Protein AF-A0A1J5F1E4-F1 (afdb_monomer)

Nearest PDB structures (foldseek):
  5m11-assembly1_A  TM=7.074E-01  e=1.208E-02  Porphyromonas gingivalis
  7sko-assembly2_B  TM=5.780E-01  e=1.178E-01  synthetic construct
  3s8w-assembly2_B  TM=7.003E-01  e=4.537E-01  Homo sapiens
  3fhq-assembly2_F  TM=5.052E-01  e=1.205E+00  Glutamicibacter protophormiae
  7jgj-assembly1_A  TM=5.397E-01  e=8.699E-01  Streptococcus pneumoniae

Structure (mmCIF, N/CA/C/O backbone):
data_AF-A0A1J5F1E4-F1
#
_entry.id   AF-A0A1J5F1E4-F1
#
loop_
_atom_site.group_PDB
_atom_site.id
_atom_site.type_symbol
_atom_site.label_atom_id
_atom_site.label_alt_id
_atom_site.label_comp_id
_atom_site.label_asym_id
_atom_site.label_entity_id
_atom_site.label_seq_id
_atom_site.pdbx_PDB_ins_code
_atom_site.Cartn_x
_atom_site.Cartn_y
_atom_site.Cartn_z
_atom_site.occupancy
_atom_site.B_iso_or_equiv
_atom_site.auth_seq_id
_atom_site.auth_comp_id
_atom_site.auth_asym_id
_atom_site.auth_atom_id
_atom_site.pdbx_PDB_model_num
ATOM 1 N N . MET A 1 1 ? 25.315 -17.008 -24.205 1.00 29.17 1 MET A N 1
ATOM 2 C CA . MET A 1 1 ? 25.616 -15.875 -23.312 1.00 29.17 1 MET A CA 1
ATOM 3 C C . MET A 1 1 ? 26.243 -14.798 -24.165 1.00 29.17 1 MET A C 1
ATOM 5 O O . MET A 1 1 ? 27.379 -14.968 -24.580 1.00 29.17 1 MET A O 1
ATOM 9 N N . VAL A 1 2 ? 25.473 -13.779 -24.536 1.00 25.86 2 VAL A N 1
ATOM 10 C CA . VAL A 1 2 ? 26.064 -12.520 -24.992 1.00 25.86 2 VAL A CA 1
ATOM 11 C C . VAL A 1 2 ? 26.028 -11.639 -23.758 1.00 25.86 2 VAL A C 1
ATOM 13 O O . VAL A 1 2 ? 24.947 -11.350 -23.254 1.00 25.86 2 VAL A O 1
ATOM 16 N N . ASP A 1 3 ? 27.207 -11.344 -23.232 1.00 34.78 3 ASP A N 1
ATOM 17 C CA . ASP A 1 3 ? 27.423 -10.362 -22.178 1.00 34.78 3 ASP A CA 1
ATOM 18 C C . ASP A 1 3 ? 27.231 -8.985 -22.826 1.00 34.78 3 ASP A C 1
ATOM 20 O O . ASP A 1 3 ? 28.159 -8.407 -23.392 1.00 34.78 3 ASP A O 1
ATOM 24 N N . ILE A 1 4 ? 25.977 -8.537 -22.915 1.00 42.44 4 ILE A N 1
ATOM 25 C CA . ILE A 1 4 ? 25.676 -7.162 -23.307 1.00 42.44 4 ILE A CA 1
ATOM 26 C C . ILE A 1 4 ? 25.648 -6.381 -22.002 1.00 42.44 4 ILE A C 1
ATOM 28 O O . ILE A 1 4 ? 24.630 -6.331 -21.318 1.00 42.44 4 ILE A O 1
ATOM 32 N N . GLY A 1 5 ? 26.768 -5.750 -21.662 1.00 49.88 5 GLY A N 1
ATOM 33 C CA . GLY A 1 5 ? 26.832 -4.753 -20.590 1.00 49.88 5 GLY A CA 1
ATOM 34 C C . GLY A 1 5 ? 25.993 -3.494 -20.866 1.00 49.88 5 GLY A C 1
ATOM 35 O O . GLY A 1 5 ? 26.202 -2.474 -20.217 1.00 49.88 5 GLY A O 1
ATOM 36 N N . GLU A 1 6 ? 25.073 -3.532 -21.838 1.00 62.06 6 GLU A N 1
ATOM 37 C CA . GLU A 1 6 ? 24.229 -2.417 -22.251 1.00 62.06 6 GLU A CA 1
ATOM 38 C C . GLU A 1 6 ? 22.789 -2.888 -22.521 1.00 62.06 6 GLU A C 1
ATOM 40 O O . GLU A 1 6 ? 22.538 -3.904 -23.169 1.00 62.06 6 GLU A O 1
ATOM 45 N N . ASN A 1 7 ? 21.838 -2.121 -21.990 1.00 73.44 7 ASN A N 1
ATOM 46 C CA . ASN A 1 7 ? 20.391 -2.243 -22.169 1.00 73.44 7 ASN A CA 1
ATOM 47 C C . ASN A 1 7 ? 20.022 -2.149 -23.669 1.00 73.44 7 ASN A C 1
ATOM 49 O O . ASN A 1 7 ? 20.785 -1.564 -24.438 1.00 73.44 7 ASN A O 1
ATOM 53 N N . LEU A 1 8 ? 18.832 -2.613 -24.099 1.00 81.81 8 LEU A N 1
ATOM 54 C CA . LEU A 1 8 ? 18.435 -2.481 -25.521 1.00 81.81 8 LEU A CA 1
ATOM 55 C C . LEU A 1 8 ? 18.495 -1.019 -25.999 1.00 81.81 8 LEU A C 1
ATOM 57 O O . LEU A 1 8 ? 18.968 -0.735 -27.099 1.00 81.81 8 LEU A O 1
ATOM 61 N N . PHE A 1 9 ? 18.035 -0.091 -25.157 1.00 88.12 9 PHE A N 1
ATOM 62 C CA . PHE A 1 9 ? 18.176 1.341 -25.381 1.00 88.12 9 PHE A CA 1
ATOM 63 C C . PHE A 1 9 ? 18.925 2.007 -24.226 1.00 88.12 9 PHE A C 1
ATOM 65 O O . PHE A 1 9 ? 18.563 1.875 -23.060 1.00 88.12 9 PHE A O 1
ATOM 72 N N . GLY A 1 10 ? 19.924 2.833 -24.529 1.00 88.94 10 GLY A N 1
ATOM 73 C CA . GLY A 1 10 ? 20.506 3.710 -23.510 1.00 88.94 10 GLY A CA 1
ATOM 74 C C . GLY A 1 10 ? 19.476 4.729 -23.006 1.00 88.94 10 GLY A C 1
ATOM 75 O O . GLY A 1 10 ? 19.178 4.804 -21.817 1.00 88.94 10 GLY A O 1
ATOM 76 N N . VAL A 1 11 ? 18.890 5.507 -23.918 1.00 95.69 11 VAL A N 1
ATOM 77 C CA . VAL A 1 11 ? 17.942 6.578 -23.582 1.00 95.69 11 VAL A CA 1
ATOM 78 C C . VAL A 1 11 ? 16.783 6.585 -24.570 1.00 95.69 11 VAL A C 1
ATOM 80 O O . VAL A 1 11 ? 16.999 6.686 -25.777 1.00 95.69 11 VAL A O 1
ATOM 83 N N . ILE A 1 12 ? 15.553 6.567 -24.061 1.00 97.38 12 ILE A N 1
ATOM 84 C CA . ILE A 1 12 ? 14.352 6.875 -24.840 1.00 97.38 12 ILE A CA 1
ATOM 85 C C . ILE A 1 12 ? 14.086 8.371 -24.684 1.00 97.38 12 ILE A C 1
ATOM 87 O O . ILE A 1 12 ? 13.704 8.837 -23.614 1.00 97.38 12 ILE A O 1
ATOM 91 N N . GLN A 1 13 ? 14.351 9.139 -25.738 1.00 97.88 13 GLN A N 1
ATOM 92 C CA . GLN A 1 13 ? 14.265 10.602 -25.721 1.00 97.88 13 GLN A CA 1
ATOM 93 C C . GLN A 1 13 ? 12.819 11.115 -25.707 1.00 97.88 13 GLN A C 1
ATOM 95 O O . GLN A 1 13 ? 11.879 10.417 -26.090 1.00 97.88 13 GLN A O 1
ATOM 100 N N . LYS A 1 14 ? 12.639 12.384 -25.326 1.00 96.31 14 LYS A N 1
ATOM 101 C CA . LYS A 1 14 ? 11.333 13.051 -25.383 1.00 96.31 14 LYS A CA 1
ATOM 102 C C . LYS A 1 14 ? 10.769 13.018 -26.807 1.00 96.31 14 LYS A C 1
ATOM 104 O O . LYS A 1 14 ? 11.448 13.386 -27.761 1.00 96.31 14 LYS A O 1
ATOM 109 N N . GLY A 1 15 ? 9.519 12.582 -26.943 1.00 93.94 15 GLY A N 1
ATOM 110 C CA . GLY A 1 15 ? 8.849 12.397 -28.236 1.00 93.94 15 GLY A CA 1
ATOM 111 C C . GLY A 1 15 ? 9.131 11.053 -28.919 1.00 93.94 15 GLY A C 1
ATOM 112 O O . GLY A 1 15 ? 8.419 10.708 -29.862 1.00 93.94 15 GLY A O 1
ATOM 113 N N . ALA A 1 16 ? 10.100 10.268 -28.433 1.00 97.94 16 ALA A N 1
ATOM 114 C CA . ALA A 1 16 ? 10.300 8.897 -28.888 1.00 97.94 16 ALA A CA 1
ATOM 115 C C . ALA A 1 16 ? 9.216 7.967 -28.322 1.00 97.94 16 ALA A C 1
ATOM 117 O O . ALA A 1 16 ? 8.670 8.199 -27.238 1.00 97.94 16 ALA A O 1
ATOM 118 N N . ARG A 1 17 ? 8.908 6.909 -29.076 1.00 98.12 17 ARG A N 1
ATOM 119 C CA . ARG A 1 17 ? 7.896 5.909 -28.728 1.00 98.12 17 ARG A CA 1
ATOM 120 C C . ARG A 1 17 ? 8.474 4.518 -28.951 1.00 98.12 17 ARG A C 1
ATOM 122 O O . ARG A 1 17 ? 8.959 4.231 -30.043 1.00 98.12 17 ARG A O 1
ATOM 129 N N . VAL A 1 18 ? 8.404 3.673 -27.932 1.00 98.25 18 VAL A N 1
ATOM 130 C CA . VAL A 1 18 ? 8.722 2.245 -28.004 1.00 98.25 18 VAL A CA 1
ATOM 131 C C . VAL A 1 18 ? 7.433 1.496 -27.716 1.00 98.25 18 VAL A C 1
ATOM 133 O O . VAL A 1 18 ? 6.893 1.601 -26.615 1.00 98.25 18 VAL A O 1
ATOM 136 N N . GLU A 1 19 ? 6.911 0.788 -28.718 1.00 98.38 19 GLU A N 1
ATOM 137 C CA . GLU A 1 19 ? 5.603 0.145 -28.614 1.00 98.38 19 GLU A CA 1
ATOM 138 C C . GLU A 1 19 ? 5.612 -1.292 -29.117 1.00 98.38 19 GLU A C 1
ATOM 140 O O . GLU A 1 19 ? 6.189 -1.574 -30.165 1.00 98.38 19 GLU A O 1
ATOM 145 N N . ASN A 1 20 ? 4.886 -2.173 -28.423 1.00 97.56 20 ASN A N 1
ATOM 146 C CA . ASN A 1 20 ? 4.692 -3.577 -28.811 1.00 97.56 20 ASN A CA 1
ATOM 147 C C . ASN A 1 20 ? 6.014 -4.359 -28.920 1.00 97.56 20 ASN A C 1
ATOM 149 O O . ASN A 1 20 ? 6.204 -5.159 -29.836 1.00 97.56 20 ASN A O 1
ATOM 153 N N . VAL A 1 21 ? 6.935 -4.106 -27.986 1.00 96.56 21 VAL A N 1
ATOM 154 C CA . VAL A 1 21 ? 8.255 -4.746 -27.938 1.00 96.56 21 VAL A CA 1
ATOM 155 C C . VAL A 1 21 ? 8.328 -5.712 -26.760 1.00 96.56 21 VAL A C 1
ATOM 157 O O . VAL A 1 21 ? 8.144 -5.313 -25.615 1.00 96.56 21 VAL A O 1
ATOM 160 N N . GLY A 1 22 ? 8.637 -6.974 -27.047 1.00 96.44 22 GLY A N 1
ATOM 161 C CA . GLY A 1 22 ? 9.014 -7.978 -26.055 1.00 96.44 22 GLY A CA 1
ATOM 162 C C . GLY A 1 22 ? 10.501 -8.278 -26.141 1.00 96.44 22 GLY A C 1
ATOM 163 O O . GLY A 1 22 ? 11.009 -8.488 -27.245 1.00 96.44 22 GLY A O 1
ATOM 164 N N . ILE A 1 23 ? 11.203 -8.299 -25.010 1.00 94.56 23 ILE A N 1
ATOM 165 C CA . ILE A 1 23 ? 12.625 -8.651 -24.971 1.00 94.56 23 ILE A CA 1
ATOM 166 C C . ILE A 1 23 ? 12.942 -9.627 -23.850 1.00 94.56 23 ILE A C 1
ATOM 168 O O . ILE A 1 23 ? 12.397 -9.539 -22.756 1.00 94.56 23 ILE A O 1
ATOM 172 N N . ARG A 1 24 ? 13.904 -10.510 -24.113 1.00 95.50 24 ARG A N 1
ATOM 173 C CA . ARG A 1 24 ? 14.540 -11.344 -23.099 1.00 95.50 24 ARG A CA 1
ATOM 174 C C . ARG A 1 24 ? 16.025 -11.027 -23.055 1.00 95.50 24 ARG A C 1
ATOM 176 O O . ARG A 1 24 ? 16.718 -11.265 -24.043 1.00 95.50 24 ARG A O 1
ATOM 183 N N . ALA A 1 25 ? 16.508 -10.506 -21.933 1.00 92.31 25 ALA A N 1
ATOM 184 C CA . ALA A 1 25 ? 17.914 -10.155 -21.764 1.00 92.31 25 ALA A CA 1
ATOM 185 C C . ALA A 1 25 ? 18.385 -10.376 -20.323 1.00 92.31 25 ALA A C 1
ATOM 187 O O . ALA A 1 25 ? 17.594 -10.381 -19.386 1.00 92.31 25 ALA A O 1
ATOM 188 N N . PHE A 1 26 ? 19.691 -10.560 -20.166 1.00 93.50 26 PHE A N 1
ATOM 189 C CA . PHE A 1 26 ? 20.358 -10.683 -18.874 1.00 93.50 26 PHE A CA 1
ATOM 190 C C . PHE A 1 26 ? 21.323 -9.509 -18.783 1.00 93.50 26 PHE A C 1
ATOM 192 O O . PHE A 1 26 ? 22.321 -9.486 -19.501 1.00 93.50 26 PHE A O 1
ATOM 199 N N . VAL A 1 27 ? 20.967 -8.503 -17.989 1.00 92.06 27 VAL A N 1
ATOM 200 C CA . VAL A 1 27 ? 21.693 -7.236 -17.901 1.00 92.06 27 VAL A CA 1
ATOM 201 C C . VAL A 1 27 ? 22.263 -7.107 -16.498 1.00 92.06 27 VAL A C 1
ATOM 203 O O . VAL A 1 27 ? 21.516 -7.107 -15.523 1.00 92.06 27 VAL A O 1
ATOM 206 N N . SER A 1 28 ? 23.580 -6.967 -16.396 1.00 90.00 28 SER A N 1
ATOM 207 C CA . SER A 1 28 ? 24.256 -6.708 -15.127 1.00 90.00 28 SER A CA 1
ATOM 208 C C . SER A 1 28 ? 25.220 -5.538 -15.253 1.00 90.00 28 SER A C 1
ATOM 210 O O . SER A 1 28 ? 25.923 -5.430 -16.257 1.00 90.00 28 SER A O 1
ATOM 212 N N . SER A 1 29 ? 25.298 -4.685 -14.234 1.00 84.81 29 SER A N 1
ATOM 213 C CA . SER A 1 29 ? 26.296 -3.614 -14.168 1.00 84.81 29 SER A CA 1
ATOM 214 C C . SER A 1 29 ? 26.857 -3.490 -12.761 1.00 84.81 29 SER A C 1
ATOM 216 O O . SER A 1 29 ? 26.118 -3.495 -11.782 1.00 84.81 29 SER A O 1
ATOM 218 N N . GLN A 1 30 ? 28.171 -3.284 -12.666 1.00 81.94 30 GLN A N 1
ATOM 219 C CA . GLN A 1 30 ? 28.832 -2.934 -11.405 1.00 81.94 30 GLN A CA 1
ATOM 220 C C . GLN A 1 30 ? 28.598 -1.469 -11.005 1.00 81.94 30 GLN A C 1
ATOM 222 O O . GLN A 1 30 ? 28.953 -1.068 -9.899 1.00 81.94 30 GLN A O 1
ATOM 227 N N . TYR A 1 31 ? 28.003 -0.666 -11.895 1.00 77.75 31 TYR A N 1
ATOM 228 C CA . TYR A 1 31 ? 27.773 0.759 -11.693 1.00 77.75 31 TYR A CA 1
ATOM 229 C C . TYR A 1 31 ? 26.373 1.192 -12.144 1.00 77.75 31 TYR A C 1
ATOM 231 O O . TYR A 1 31 ? 25.982 1.003 -13.298 1.00 77.75 31 TYR A O 1
ATOM 239 N N . GLY A 1 32 ? 25.676 1.906 -11.261 1.00 76.25 32 GLY A N 1
ATOM 240 C CA . GLY A 1 32 ? 24.541 2.762 -11.601 1.00 76.25 32 GLY A CA 1
ATOM 241 C C . GLY A 1 32 ? 23.272 2.058 -12.093 1.00 76.25 32 GLY A C 1
ATOM 242 O O . GLY A 1 32 ? 23.008 0.907 -11.769 1.00 76.25 32 GLY A O 1
ATOM 243 N N . THR A 1 33 ? 22.493 2.835 -12.850 1.00 90.19 33 THR A N 1
ATOM 244 C CA . THR A 1 33 ? 21.115 2.583 -13.300 1.00 90.19 33 THR A CA 1
ATOM 245 C C . THR A 1 33 ? 21.002 1.482 -14.352 1.00 90.19 33 THR A C 1
ATOM 247 O O . THR A 1 33 ? 21.713 1.534 -15.359 1.00 90.19 33 THR A O 1
ATOM 250 N N . ILE A 1 34 ? 20.038 0.571 -14.182 1.00 91.88 34 ILE A N 1
ATOM 251 C CA . ILE A 1 34 ? 19.761 -0.539 -15.108 1.00 91.88 34 ILE A CA 1
ATOM 252 C C . ILE A 1 34 ? 18.263 -0.651 -15.376 1.00 91.88 34 ILE A C 1
ATOM 254 O O . ILE A 1 34 ? 17.449 -0.578 -14.464 1.00 91.88 34 ILE A O 1
ATOM 258 N N . GLY A 1 35 ? 17.914 -0.896 -16.635 1.00 93.81 35 GLY A N 1
ATOM 259 C CA . GLY A 1 35 ? 16.600 -1.384 -17.027 1.00 93.81 35 GLY A CA 1
ATOM 260 C C . GLY A 1 35 ? 16.720 -2.307 -18.225 1.00 93.81 35 GLY A C 1
ATOM 261 O O . GLY A 1 35 ? 17.451 -1.972 -19.152 1.00 93.81 35 GLY A O 1
ATOM 262 N N . VAL A 1 36 ? 16.043 -3.455 -18.233 1.00 95.50 36 VAL A N 1
ATOM 263 C CA . VAL A 1 36 ? 16.210 -4.440 -19.321 1.00 95.50 36 VAL A CA 1
ATOM 264 C C . VAL A 1 36 ? 15.925 -3.805 -20.690 1.00 95.50 36 VAL A C 1
ATOM 266 O O . VAL A 1 36 ? 16.680 -4.007 -21.643 1.00 95.50 36 VAL A O 1
ATOM 269 N N . LEU A 1 37 ? 14.882 -2.969 -20.777 1.00 95.69 37 LEU A N 1
ATOM 270 C CA . LEU A 1 37 ? 14.525 -2.261 -22.005 1.00 95.69 37 LEU A CA 1
ATOM 271 C C . LEU A 1 37 ? 15.329 -0.976 -22.186 1.00 95.69 37 LEU A C 1
ATOM 273 O O . LEU A 1 37 ? 15.888 -0.763 -23.263 1.00 95.69 37 LEU A O 1
ATOM 277 N N . ALA A 1 38 ? 15.377 -0.113 -21.167 1.00 95.62 38 ALA A N 1
ATOM 278 C CA . ALA A 1 38 ? 16.142 1.123 -21.266 1.00 95.62 38 ALA A CA 1
ATOM 279 C C . ALA A 1 38 ? 16.751 1.609 -19.952 1.00 95.62 38 ALA A C 1
ATOM 281 O O . ALA A 1 38 ? 16.241 1.336 -18.870 1.00 95.62 38 ALA A O 1
ATOM 282 N N . LYS A 1 39 ? 17.838 2.384 -20.022 1.00 95.00 39 LYS A N 1
ATOM 283 C CA . LYS A 1 39 ? 18.414 2.996 -18.813 1.00 95.00 39 LYS A CA 1
ATOM 284 C C . LYS A 1 39 ? 17.588 4.195 -18.349 1.00 95.00 39 LYS A C 1
ATOM 286 O O . LYS A 1 39 ? 17.245 4.282 -17.172 1.00 95.00 39 LYS A O 1
ATOM 291 N N . TYR A 1 40 ? 17.235 5.077 -19.285 1.00 96.69 40 TYR A N 1
ATOM 292 C CA . TYR A 1 40 ? 16.433 6.275 -19.034 1.00 96.69 40 TYR A CA 1
ATOM 293 C C . TYR A 1 40 ? 15.249 6.363 -19.998 1.00 96.69 40 TYR A C 1
ATOM 295 O O . TYR A 1 40 ? 15.421 6.195 -21.209 1.00 96.69 40 TYR A O 1
ATOM 303 N N . ASN A 1 41 ? 14.069 6.695 -19.477 1.00 98.38 41 ASN A N 1
ATOM 304 C CA . ASN A 1 41 ? 12.886 6.999 -20.276 1.00 98.38 41 ASN A CA 1
ATOM 305 C C . ASN A 1 41 ? 12.427 8.446 -20.085 1.00 98.38 41 ASN A C 1
ATOM 307 O O . ASN A 1 41 ? 12.039 8.821 -18.988 1.00 98.38 41 ASN A O 1
ATOM 311 N N . TYR A 1 42 ? 12.397 9.213 -21.172 1.00 98.25 42 TYR A N 1
ATOM 312 C CA . TYR A 1 42 ? 11.783 10.543 -21.284 1.00 98.25 42 TYR A CA 1
ATOM 313 C C . TYR A 1 42 ? 10.631 10.564 -22.308 1.00 98.25 42 TYR A C 1
ATOM 315 O O . TYR A 1 42 ? 10.039 11.614 -22.567 1.00 98.25 42 TYR A O 1
ATOM 323 N N . GLY A 1 43 ? 10.361 9.427 -22.957 1.00 98.12 43 GLY A N 1
ATOM 324 C CA . GLY A 1 43 ? 9.373 9.271 -24.020 1.00 98.12 43 GLY A CA 1
ATOM 325 C C . GLY A 1 43 ? 8.192 8.405 -23.587 1.00 98.12 43 GLY A C 1
ATOM 326 O O . GLY A 1 43 ? 7.766 8.443 -22.433 1.00 98.12 43 GLY A O 1
ATOM 327 N N . LEU A 1 44 ? 7.645 7.643 -24.533 1.00 98.50 44 LEU A N 1
ATOM 328 C CA . LEU A 1 44 ? 6.565 6.687 -24.295 1.00 98.50 44 LEU A CA 1
ATOM 329 C C . LEU A 1 44 ? 7.076 5.252 -24.446 1.00 98.50 44 LEU A C 1
ATOM 331 O O . LEU A 1 44 ? 7.593 4.890 -25.503 1.00 98.50 44 LEU A O 1
ATOM 335 N N . ILE A 1 45 ? 6.837 4.427 -23.431 1.00 98.81 45 ILE A N 1
ATOM 336 C CA . ILE A 1 45 ? 6.918 2.967 -23.495 1.00 98.81 45 ILE A CA 1
ATOM 337 C C . ILE A 1 45 ? 5.493 2.437 -23.381 1.00 98.81 45 ILE A C 1
ATOM 339 O O . ILE A 1 45 ? 4.794 2.754 -22.419 1.00 98.81 45 ILE A O 1
ATOM 343 N N . LYS A 1 46 ? 5.034 1.656 -24.361 1.00 98.75 46 LYS A N 1
ATOM 344 C CA . LYS A 1 46 ? 3.651 1.174 -24.375 1.00 98.75 46 LYS A CA 1
ATOM 345 C C . LYS A 1 46 ? 3.528 -0.258 -24.869 1.00 98.75 46 LYS A C 1
ATOM 347 O O . LYS A 1 46 ? 4.021 -0.579 -25.945 1.00 98.75 46 LYS A O 1
ATOM 352 N N . LYS A 1 47 ? 2.783 -1.106 -24.153 1.00 98.25 47 LYS A N 1
ATOM 353 C CA . LYS A 1 47 ? 2.597 -2.522 -24.535 1.00 98.25 47 LYS A CA 1
ATOM 354 C C . LYS A 1 47 ? 3.925 -3.264 -24.705 1.00 98.25 47 LYS A C 1
ATOM 356 O O . LYS A 1 47 ? 4.083 -4.060 -25.629 1.00 98.25 47 LYS A O 1
ATOM 361 N N . CYS A 1 48 ? 4.891 -2.962 -23.845 1.00 98.69 48 CYS A N 1
ATOM 362 C CA . CYS A 1 48 ? 6.195 -3.607 -23.867 1.00 98.69 48 CYS A CA 1
ATOM 363 C C . CYS A 1 48 ? 6.317 -4.621 -22.732 1.00 98.69 48 CYS A C 1
ATOM 365 O O . CYS A 1 48 ? 5.657 -4.480 -21.702 1.00 98.69 48 CYS A O 1
ATOM 367 N N . HIS A 1 49 ? 7.178 -5.619 -22.909 1.00 98.38 49 HIS A N 1
ATOM 368 C CA . HIS A 1 49 ? 7.503 -6.543 -21.834 1.00 98.38 49 HIS A CA 1
ATOM 369 C C . HIS A 1 49 ? 8.947 -7.011 -21.826 1.00 98.38 49 HIS A C 1
ATOM 371 O O . HIS A 1 49 ? 9.635 -6.997 -22.852 1.00 98.38 49 HIS A O 1
ATOM 377 N N . THR A 1 50 ? 9.389 -7.429 -20.646 1.00 98.06 50 THR A N 1
ATOM 378 C CA . THR A 1 50 ? 10.763 -7.850 -20.385 1.00 98.06 50 THR A CA 1
ATOM 379 C C . THR A 1 50 ? 10.808 -9.195 -19.659 1.00 98.06 50 THR A C 1
ATOM 381 O O . THR A 1 50 ? 10.025 -9.460 -18.751 1.00 98.06 50 THR A O 1
ATOM 384 N N . GLU A 1 51 ? 11.745 -10.047 -20.067 1.00 97.81 51 GLU A N 1
ATOM 385 C CA . GLU A 1 51 ? 12.101 -11.331 -19.456 1.00 97.81 51 GLU A CA 1
ATOM 386 C C . GLU A 1 51 ? 13.621 -11.393 -19.208 1.00 97.81 51 GLU A C 1
ATOM 388 O O . GLU A 1 51 ? 14.396 -10.662 -19.830 1.00 97.81 51 GLU A O 1
ATOM 393 N N . GLY A 1 52 ? 14.069 -12.333 -18.370 1.00 95.44 52 GLY A N 1
ATOM 394 C CA . GLY A 1 52 ? 15.488 -12.545 -18.058 1.00 95.44 52 GLY A CA 1
ATOM 395 C C . GLY A 1 52 ? 15.864 -11.961 -16.699 1.00 95.44 52 GLY A C 1
ATOM 396 O O . GLY A 1 52 ? 15.200 -12.292 -15.718 1.00 95.44 52 GLY A O 1
ATOM 397 N N . SER A 1 53 ? 16.913 -11.139 -16.617 1.00 94.94 53 SER A N 1
ATOM 398 C CA . SER A 1 53 ? 17.349 -10.534 -15.350 1.00 94.94 53 SER A CA 1
ATOM 399 C C . SER A 1 53 ? 17.934 -9.127 -15.501 1.00 94.94 53 SER A C 1
ATOM 401 O O . SER A 1 53 ? 18.536 -8.796 -16.524 1.00 94.94 53 SER A O 1
ATOM 403 N N . ALA A 1 54 ? 17.780 -8.318 -14.452 1.00 94.50 54 ALA A N 1
ATOM 404 C CA . ALA A 1 54 ? 18.458 -7.041 -14.258 1.00 94.50 54 ALA A CA 1
ATOM 405 C C . ALA A 1 54 ? 19.138 -7.029 -12.883 1.00 94.50 54 ALA A C 1
ATOM 407 O O . ALA A 1 54 ? 18.458 -7.163 -11.867 1.00 94.50 54 ALA A O 1
ATOM 408 N N . GLU A 1 55 ? 20.460 -6.865 -12.845 1.00 92.94 55 GLU A N 1
ATOM 409 C CA . GLU A 1 55 ? 21.244 -6.906 -11.605 1.00 92.94 55 GLU A CA 1
ATOM 410 C C . GLU A 1 55 ? 22.234 -5.744 -11.511 1.00 92.94 55 GLU A C 1
ATOM 412 O O . GLU A 1 55 ? 23.099 -5.574 -12.370 1.00 92.94 55 GLU A O 1
ATOM 417 N N . GLY A 1 56 ? 22.144 -4.943 -10.452 1.00 90.00 56 GLY A N 1
ATOM 418 C CA . GLY A 1 56 ? 23.120 -3.882 -10.221 1.00 90.00 56 GLY A CA 1
ATOM 419 C C . GLY A 1 56 ? 22.931 -3.139 -8.904 1.00 90.00 56 GLY A C 1
ATOM 420 O O . GLY A 1 56 ? 22.007 -3.428 -8.145 1.00 90.00 56 GLY A O 1
ATOM 421 N N . PRO A 1 57 ? 23.786 -2.146 -8.614 1.00 87.38 57 PRO A N 1
ATOM 422 C CA . PRO A 1 57 ? 23.788 -1.496 -7.311 1.00 87.38 57 PRO A CA 1
ATOM 423 C C . PRO A 1 57 ? 22.574 -0.587 -7.081 1.00 87.38 57 PRO A C 1
ATOM 425 O O . PRO A 1 57 ? 21.963 -0.657 -6.014 1.00 87.38 57 PRO A O 1
ATOM 428 N N . THR A 1 58 ? 22.216 0.274 -8.044 1.00 89.56 58 THR A N 1
ATOM 429 C CA . THR A 1 58 ? 21.279 1.388 -7.801 1.00 89.56 58 THR A CA 1
ATOM 430 C C . THR A 1 58 ? 20.360 1.694 -8.985 1.00 89.56 58 THR A C 1
ATOM 432 O O . THR A 1 58 ? 20.829 1.767 -10.115 1.00 89.56 58 THR A O 1
ATOM 435 N N . TYR A 1 59 ? 19.087 2.020 -8.731 1.00 93.44 59 TYR A N 1
ATOM 436 C CA . TYR A 1 59 ? 18.084 2.381 -9.750 1.00 93.44 59 TYR A CA 1
ATOM 437 C C . TYR A 1 59 ? 17.894 1.264 -10.776 1.00 93.44 59 TYR A C 1
ATOM 439 O O . TYR A 1 59 ? 18.194 1.423 -11.965 1.00 93.44 59 TYR A O 1
ATOM 447 N N . ILE A 1 60 ? 17.427 0.119 -10.290 1.00 95.56 60 ILE A N 1
ATOM 448 C CA . ILE A 1 60 ? 17.257 -1.086 -11.096 1.00 95.56 60 ILE A CA 1
ATOM 449 C C . ILE A 1 60 ? 15.766 -1.285 -11.350 1.00 95.56 60 ILE A C 1
ATOM 451 O O . ILE A 1 60 ? 14.986 -1.383 -10.406 1.00 95.56 60 ILE A O 1
ATOM 455 N N . GLY A 1 61 ? 15.371 -1.320 -12.620 1.00 96.94 61 GLY A N 1
ATOM 456 C CA . GLY A 1 61 ? 14.011 -1.647 -13.031 1.00 96.94 61 GLY A CA 1
ATOM 457 C C . GLY A 1 61 ? 13.962 -2.828 -13.984 1.00 96.94 61 GLY A C 1
ATOM 458 O O . GLY A 1 61 ? 14.856 -3.011 -14.806 1.00 96.94 61 GLY A O 1
ATOM 459 N N . GLY A 1 62 ? 12.895 -3.616 -13.943 1.00 97.56 62 GLY A N 1
ATOM 460 C CA . GLY A 1 62 ? 12.706 -4.679 -14.930 1.00 97.56 62 GLY A CA 1
ATOM 461 C C . GLY A 1 62 ? 12.431 -4.153 -16.341 1.00 97.56 62 GLY A C 1
ATOM 462 O O . GLY A 1 62 ? 12.762 -4.834 -17.304 1.00 97.56 62 GLY A O 1
ATOM 463 N N . ILE A 1 63 ? 11.913 -2.926 -16.502 1.00 98.31 63 ILE A N 1
ATOM 464 C CA . ILE A 1 63 ? 11.764 -2.259 -17.810 1.00 98.31 63 ILE A CA 1
ATOM 465 C C . ILE A 1 63 ? 12.756 -1.102 -17.941 1.00 98.31 63 ILE A C 1
ATOM 467 O O . ILE A 1 63 ? 13.573 -1.095 -18.866 1.00 98.31 63 ILE A O 1
ATOM 471 N N . VAL A 1 64 ? 12.706 -0.130 -17.024 1.00 98.06 64 VAL A N 1
ATOM 472 C CA . VAL A 1 64 ? 13.573 1.058 -17.053 1.00 98.06 64 VAL A CA 1
ATOM 473 C C . VAL A 1 64 ? 14.292 1.283 -15.741 1.00 98.06 64 VAL A C 1
ATOM 475 O O . VAL A 1 64 ? 13.709 1.128 -14.683 1.00 98.06 64 VAL A O 1
ATOM 478 N N . GLY A 1 65 ? 15.531 1.753 -15.772 1.00 97.06 65 GLY A N 1
ATOM 479 C CA . GLY A 1 65 ? 16.171 2.154 -14.519 1.00 97.06 65 GLY A CA 1
ATOM 480 C C . GLY A 1 65 ? 15.584 3.453 -13.956 1.00 97.06 65 GLY A C 1
ATOM 481 O O . GLY A 1 65 ? 15.167 3.497 -12.800 1.00 97.06 65 GLY A O 1
ATOM 482 N N . ARG A 1 66 ? 15.482 4.500 -14.787 1.00 97.44 66 ARG A N 1
ATOM 483 C CA . ARG A 1 66 ? 14.840 5.778 -14.431 1.00 97.44 66 ARG A CA 1
ATOM 484 C C . ARG A 1 66 ? 13.741 6.183 -15.405 1.00 97.44 66 ARG A C 1
ATOM 486 O O . ARG A 1 66 ? 13.951 6.184 -16.620 1.00 97.44 66 ARG A O 1
ATOM 493 N N . ASN A 1 67 ? 12.604 6.601 -14.857 1.00 98.50 67 ASN A N 1
ATOM 494 C CA . ASN A 1 67 ? 11.435 7.049 -15.598 1.00 98.50 67 ASN A CA 1
ATOM 495 C C . ASN A 1 67 ? 11.130 8.537 -15.347 1.00 98.50 67 ASN A C 1
ATOM 497 O O . ASN A 1 67 ? 10.847 8.957 -14.229 1.00 98.50 67 ASN A O 1
ATOM 501 N N . GLU A 1 68 ? 11.139 9.313 -16.423 1.00 98.06 68 GLU A N 1
ATOM 502 C CA . GLU A 1 68 ? 10.696 10.712 -16.537 1.00 98.06 68 GLU A CA 1
ATOM 503 C C . GLU A 1 68 ? 9.687 10.874 -17.696 1.00 98.06 68 GLU A C 1
ATOM 505 O O . GLU A 1 68 ? 9.353 11.983 -18.111 1.00 98.06 68 GLU A O 1
ATOM 510 N N . GLY A 1 69 ? 9.217 9.751 -18.249 1.00 98.06 69 GLY A N 1
ATOM 511 C CA . GLY A 1 69 ? 8.254 9.673 -19.339 1.00 98.06 69 GLY A CA 1
ATOM 512 C C . GLY A 1 69 ? 6.997 8.902 -18.939 1.00 98.06 69 GLY A C 1
ATOM 513 O O . GLY A 1 69 ? 6.638 8.813 -17.764 1.00 98.06 69 GLY A O 1
ATOM 514 N N . ALA A 1 70 ? 6.319 8.337 -19.934 1.00 98.56 70 ALA A N 1
ATOM 515 C CA . ALA A 1 70 ? 5.131 7.514 -19.735 1.00 98.56 70 ALA A CA 1
ATOM 516 C C . ALA A 1 70 ? 5.439 6.036 -19.989 1.00 98.56 70 ALA A C 1
ATOM 518 O O . ALA A 1 70 ? 6.046 5.691 -21.006 1.00 98.56 70 ALA A O 1
ATOM 519 N N . ILE A 1 71 ? 4.980 5.177 -19.082 1.00 98.88 71 ILE A N 1
ATOM 520 C CA . ILE A 1 71 ? 4.942 3.723 -19.235 1.00 98.88 71 ILE A CA 1
ATOM 521 C C . ILE A 1 71 ? 3.482 3.299 -19.122 1.00 98.88 71 ILE A C 1
ATOM 523 O O . ILE A 1 71 ? 2.827 3.566 -18.120 1.00 98.88 71 ILE A O 1
ATOM 527 N N . ASP A 1 72 ? 2.953 2.676 -20.167 1.00 98.62 72 ASP A N 1
ATOM 528 C CA . ASP A 1 72 ? 1.542 2.292 -20.232 1.00 98.62 72 ASP A CA 1
ATOM 529 C C . ASP A 1 72 ? 1.391 0.844 -20.689 1.00 98.62 72 ASP A C 1
ATOM 531 O O . ASP A 1 72 ? 2.022 0.408 -21.659 1.00 98.62 72 ASP A O 1
ATOM 535 N N . SER A 1 73 ? 0.510 0.099 -20.024 1.00 97.94 73 SER A N 1
ATOM 536 C CA . SER A 1 73 ? 0.116 -1.249 -20.436 1.00 97.94 73 SER A CA 1
ATOM 537 C C . SER A 1 73 ? 1.313 -2.189 -20.638 1.00 97.94 73 SER A C 1
ATOM 539 O O . SER A 1 73 ? 1.337 -2.949 -21.604 1.00 97.94 73 SER A O 1
ATOM 541 N N . SER A 1 74 ? 2.352 -2.074 -19.809 1.00 98.81 74 SER A N 1
ATOM 542 C CA . SER A 1 74 ? 3.622 -2.794 -19.971 1.00 98.81 74 SER A CA 1
ATOM 543 C C . SER A 1 74 ? 3.898 -3.690 -18.766 1.00 98.81 74 SER A C 1
ATOM 545 O O . SER A 1 74 ? 3.371 -3.446 -17.684 1.00 98.81 74 SER A O 1
ATOM 547 N N . TYR A 1 75 ? 4.699 -4.743 -18.922 1.00 98.81 75 TYR A N 1
ATOM 548 C CA . TYR A 1 75 ? 4.922 -5.674 -17.816 1.00 98.81 75 TYR A CA 1
ATOM 549 C C . TYR A 1 75 ? 6.323 -6.257 -17.740 1.00 98.81 75 TYR A C 1
ATOM 551 O O . TYR A 1 75 ? 7.031 -6.363 -18.737 1.00 98.81 75 TYR A O 1
ATOM 559 N N . ASN A 1 76 ? 6.707 -6.657 -16.534 1.00 98.62 76 ASN A N 1
ATOM 560 C CA . ASN A 1 76 ? 7.986 -7.294 -16.269 1.00 98.62 76 ASN A CA 1
ATOM 561 C C . ASN A 1 76 ? 7.800 -8.729 -15.766 1.00 98.62 76 ASN A C 1
ATOM 563 O O . ASN A 1 76 ? 7.085 -8.970 -14.792 1.00 98.62 76 ASN A O 1
ATOM 567 N N . GLU A 1 77 ? 8.501 -9.665 -16.399 1.00 98.44 77 GLU A N 1
ATOM 568 C CA . GLU A 1 77 ? 8.735 -11.027 -15.908 1.00 98.44 77 GLU A CA 1
ATOM 569 C C . GLU A 1 77 ? 10.225 -11.289 -15.605 1.00 98.44 77 GLU A C 1
ATOM 571 O O . GLU A 1 77 ? 10.575 -12.379 -15.153 1.00 98.44 77 GLU A O 1
ATOM 576 N N . ALA A 1 78 ? 11.118 -10.319 -15.836 1.00 96.69 78 ALA A N 1
ATOM 577 C CA . ALA A 1 78 ? 12.535 -10.444 -15.504 1.00 96.69 78 ALA A CA 1
ATOM 578 C C . ALA A 1 78 ? 12.767 -10.344 -13.988 1.00 96.69 78 ALA A C 1
ATOM 580 O O . ALA A 1 78 ? 12.145 -9.527 -13.310 1.00 96.69 78 ALA A O 1
ATOM 581 N N . SER A 1 79 ? 13.695 -11.132 -13.443 1.00 95.88 79 SER A N 1
ATOM 582 C CA . SER A 1 79 ? 14.108 -10.976 -12.043 1.00 95.88 79 SER A CA 1
ATOM 583 C C . SER A 1 79 ? 14.924 -9.695 -11.871 1.00 95.88 79 SER A C 1
ATOM 585 O O . SER A 1 79 ? 15.863 -9.462 -12.638 1.00 95.88 79 SER A O 1
ATOM 587 N N . VAL A 1 80 ? 14.614 -8.894 -10.856 1.00 95.94 80 VAL A N 1
ATOM 588 C CA . VAL A 1 80 ? 15.272 -7.611 -10.599 1.00 95.94 80 VAL A CA 1
ATOM 589 C C . VAL A 1 80 ? 15.992 -7.667 -9.256 1.00 95.94 80 VAL A C 1
ATOM 591 O O . VAL A 1 80 ? 15.359 -7.845 -8.219 1.00 95.94 80 VAL A O 1
ATOM 594 N N . SER A 1 81 ? 17.309 -7.489 -9.274 1.00 92.56 81 SER A N 1
ATOM 595 C CA . SER A 1 81 ? 18.165 -7.587 -8.091 1.00 92.56 81 SER A CA 1
ATOM 596 C C . SER A 1 81 ? 18.990 -6.318 -7.910 1.00 92.56 81 SER A C 1
ATOM 598 O O . SER A 1 81 ? 19.630 -5.845 -8.852 1.00 92.56 81 SER A O 1
ATOM 600 N N . GLY A 1 82 ? 19.015 -5.770 -6.697 1.00 90.31 82 GLY A N 1
ATOM 601 C CA . GLY A 1 82 ? 19.887 -4.636 -6.397 1.00 90.31 82 GLY A CA 1
ATOM 602 C C . GLY A 1 82 ? 19.853 -4.163 -4.952 1.00 90.31 82 GLY A C 1
ATOM 603 O O . GLY A 1 82 ? 19.181 -4.758 -4.113 1.00 90.31 82 GLY A O 1
ATOM 604 N N . SER A 1 83 ? 20.588 -3.085 -4.669 1.00 86.12 83 SER A N 1
ATOM 605 C CA . SER A 1 83 ? 20.828 -2.624 -3.292 1.00 86.12 83 SER A CA 1
ATOM 606 C C . SER A 1 83 ? 20.072 -1.350 -2.919 1.00 86.12 83 SER A C 1
ATOM 608 O O . SER A 1 83 ? 19.738 -1.157 -1.754 1.00 86.12 83 SER A O 1
ATOM 610 N N . LEU A 1 84 ? 19.782 -0.481 -3.892 1.00 89.19 84 LEU A N 1
ATOM 611 C CA . LEU A 1 84 ? 19.173 0.826 -3.658 1.00 89.19 84 LEU A CA 1
ATOM 612 C C . LEU A 1 84 ? 18.205 1.184 -4.794 1.00 89.19 84 LEU A C 1
ATOM 614 O O . LEU A 1 84 ? 18.619 1.302 -5.946 1.00 89.19 84 LEU A O 1
ATOM 618 N N . ASN A 1 85 ? 16.934 1.424 -4.466 1.00 92.56 85 ASN A N 1
ATOM 619 C CA . ASN A 1 85 ? 15.891 1.833 -5.417 1.00 92.56 85 ASN A CA 1
ATOM 620 C C . ASN A 1 85 ? 15.680 0.794 -6.524 1.00 92.56 85 ASN A C 1
ATOM 622 O O . ASN A 1 85 ? 16.143 0.948 -7.658 1.00 92.56 85 ASN A O 1
ATOM 626 N N . VAL A 1 86 ? 14.998 -0.287 -6.159 1.00 95.00 86 VAL A N 1
ATOM 627 C CA . VAL A 1 86 ? 14.762 -1.445 -7.022 1.00 95.00 86 VAL A CA 1
ATOM 628 C C . VAL A 1 86 ? 13.265 -1.607 -7.245 1.00 95.00 86 VAL A C 1
ATOM 630 O O . VAL A 1 86 ? 12.496 -1.686 -6.290 1.00 95.00 86 VAL A O 1
ATOM 633 N N . GLY A 1 87 ? 12.853 -1.633 -8.510 1.00 97.31 87 GLY A N 1
ATOM 634 C CA . GLY A 1 87 ? 11.460 -1.788 -8.905 1.00 97.31 87 GLY A CA 1
ATOM 635 C C . GLY A 1 87 ? 11.258 -2.880 -9.942 1.00 97.31 87 GLY A C 1
ATOM 636 O O . GLY A 1 87 ? 12.088 -3.057 -10.828 1.00 97.31 87 GLY A O 1
ATOM 637 N N . GLY A 1 88 ? 10.127 -3.578 -9.912 1.00 98.25 88 GLY A N 1
ATOM 638 C CA . GLY A 1 88 ? 9.815 -4.542 -10.971 1.00 98.25 88 GLY A CA 1
ATOM 639 C C . GLY A 1 88 ? 9.662 -3.894 -12.353 1.00 98.25 88 GLY A C 1
ATOM 640 O O . GLY A 1 88 ? 10.056 -4.478 -13.353 1.00 98.25 88 GLY A O 1
ATOM 641 N N . ILE A 1 89 ? 9.183 -2.651 -12.442 1.00 98.75 89 ILE A N 1
ATOM 642 C CA . ILE A 1 89 ? 9.090 -1.888 -13.700 1.00 98.75 89 ILE A CA 1
ATOM 643 C C . ILE A 1 89 ? 10.163 -0.804 -13.772 1.00 98.75 89 ILE A C 1
ATOM 645 O O . ILE A 1 89 ? 10.898 -0.742 -14.762 1.00 98.75 89 ILE A O 1
ATOM 649 N N . ALA A 1 90 ? 10.253 0.039 -12.741 1.00 98.50 90 ALA A N 1
ATOM 650 C CA . ALA A 1 90 ? 11.143 1.194 -12.715 1.00 98.50 90 ALA A CA 1
ATOM 651 C C . ALA A 1 90 ? 11.968 1.276 -11.426 1.00 98.50 90 ALA A C 1
ATOM 653 O O . ALA A 1 90 ? 11.410 1.231 -10.340 1.00 98.50 90 ALA A O 1
ATOM 654 N N . GLY A 1 91 ? 13.280 1.492 -11.506 1.00 97.50 91 GLY A N 1
ATOM 655 C CA . GLY A 1 91 ? 14.069 1.759 -10.294 1.00 97.50 91 GLY A CA 1
ATOM 656 C C . GLY A 1 91 ? 13.626 3.048 -9.586 1.00 97.50 91 GLY A C 1
ATOM 657 O O . GLY A 1 91 ? 13.373 3.060 -8.384 1.00 97.50 91 GLY A O 1
ATOM 658 N N . GLU A 1 92 ? 13.471 4.128 -10.353 1.00 97.31 92 GLU A N 1
ATOM 659 C CA . GLU A 1 92 ? 13.008 5.443 -9.887 1.00 97.31 92 GLU A CA 1
ATOM 660 C C . GLU A 1 92 ? 12.058 6.083 -10.909 1.00 97.31 92 GLU A C 1
ATOM 662 O O . GLU A 1 92 ? 12.325 6.050 -12.113 1.00 97.31 92 GLU A O 1
ATOM 667 N N . SER A 1 93 ? 10.980 6.714 -10.434 1.00 98.12 93 SER A N 1
ATOM 668 C CA . SER A 1 93 ? 10.084 7.550 -11.250 1.00 98.12 93 SER A CA 1
ATOM 669 C C . SER A 1 93 ? 10.007 8.979 -10.713 1.00 98.12 93 SER A C 1
ATOM 671 O O . SER A 1 93 ? 9.689 9.187 -9.546 1.00 98.12 93 SER A O 1
ATOM 673 N N . ARG A 1 94 ? 10.281 9.979 -11.554 1.00 96.38 94 ARG A N 1
ATOM 674 C CA . ARG A 1 94 ? 10.394 11.391 -11.141 1.00 96.38 94 ARG A CA 1
ATOM 675 C C . ARG A 1 94 ? 9.217 12.250 -11.603 1.00 96.38 94 ARG A C 1
ATOM 677 O O . ARG A 1 94 ? 8.292 11.776 -12.257 1.00 96.38 94 ARG A O 1
ATOM 684 N N . SER A 1 95 ? 9.279 13.534 -11.260 1.00 93.31 95 SER A N 1
ATOM 685 C CA . SER A 1 95 ? 8.204 14.497 -11.471 1.00 93.31 95 SER A CA 1
ATOM 686 C C . SER A 1 95 ? 7.741 14.536 -12.926 1.00 93.31 95 SER A C 1
ATOM 688 O O . SER A 1 95 ? 8.545 14.691 -13.845 1.00 93.31 95 SER A O 1
ATOM 690 N N . GLY A 1 96 ? 6.431 14.385 -13.127 1.00 85.56 96 GLY A N 1
ATOM 691 C CA . GLY A 1 96 ? 5.807 14.343 -14.453 1.00 85.56 96 GLY A CA 1
ATOM 692 C C . GLY A 1 96 ? 5.830 12.972 -15.135 1.00 85.56 96 GLY A C 1
ATOM 693 O O . GLY A 1 96 ? 5.214 12.823 -16.191 1.00 85.56 96 GLY A O 1
ATOM 694 N N . ALA A 1 97 ? 6.479 11.968 -14.539 1.00 97.12 97 ALA A N 1
ATOM 695 C CA . ALA A 1 97 ? 6.416 10.598 -15.021 1.00 97.12 97 ALA A CA 1
ATOM 696 C C . ALA A 1 97 ? 5.060 9.943 -14.710 1.00 97.12 97 ALA A C 1
ATOM 698 O O . ALA A 1 97 ? 4.381 10.267 -13.727 1.00 97.12 97 ALA A O 1
ATOM 699 N N . SER A 1 98 ? 4.691 8.970 -15.539 1.00 97.44 98 SER A N 1
ATOM 700 C CA . SER A 1 98 ? 3.543 8.093 -15.293 1.00 97.44 98 SER A CA 1
ATOM 701 C C . SER A 1 98 ? 3.908 6.638 -15.545 1.00 97.44 98 SER A C 1
ATOM 703 O O . SER A 1 98 ? 4.613 6.322 -16.508 1.00 97.44 98 SER A O 1
ATOM 705 N N . ILE A 1 99 ? 3.419 5.764 -14.674 1.00 98.75 99 ILE A N 1
ATOM 706 C CA . ILE A 1 99 ? 3.272 4.335 -14.925 1.00 98.75 99 ILE A CA 1
ATOM 707 C C . ILE A 1 99 ? 1.776 4.042 -14.803 1.00 98.75 99 ILE A C 1
ATOM 709 O O . ILE A 1 99 ? 1.100 4.600 -13.941 1.00 98.75 99 ILE A O 1
ATOM 713 N N . SER A 1 100 ? 1.218 3.303 -15.756 1.00 97.88 100 SER A N 1
ATOM 714 C CA . SER A 1 100 ? -0.206 2.982 -15.729 1.00 97.88 100 SER A CA 1
ATOM 715 C C . SER A 1 100 ? -0.514 1.655 -16.400 1.00 97.88 100 SER A C 1
ATOM 717 O O . SER A 1 100 ? 0.151 1.265 -17.369 1.00 97.88 100 SER A O 1
ATOM 719 N N . HIS A 1 101 ? -1.544 0.973 -15.900 1.00 95.25 101 HIS A N 1
ATOM 720 C CA . HIS A 1 101 ? -2.019 -0.324 -16.394 1.00 95.25 101 HIS A CA 1
ATOM 721 C C . HIS A 1 101 ? -0.897 -1.361 -16.551 1.00 95.25 101 HIS A C 1
ATOM 723 O O . HIS A 1 101 ? -0.948 -2.215 -17.438 1.00 95.25 101 HIS A O 1
ATOM 729 N N . SER A 1 102 ? 0.157 -1.236 -15.752 1.00 98.56 102 SER A N 1
ATOM 730 C CA . SER A 1 102 ? 1.385 -2.003 -15.876 1.00 98.56 102 SER A CA 1
ATOM 731 C C . SER A 1 102 ? 1.539 -2.938 -14.688 1.00 98.56 102 SER A C 1
ATOM 733 O O . SER A 1 102 ? 1.009 -2.687 -13.605 1.00 98.56 102 SER A O 1
ATOM 735 N N . TYR A 1 103 ? 2.244 -4.049 -14.883 1.00 98.75 103 TYR A N 1
ATOM 736 C CA . TYR A 1 103 ? 2.350 -5.042 -13.821 1.00 98.75 103 TYR A CA 1
ATOM 737 C C . TYR A 1 103 ? 3.681 -5.752 -13.747 1.00 98.75 103 TYR A C 1
ATOM 739 O O . TYR A 1 103 ? 4.373 -5.958 -14.742 1.00 98.75 103 TYR A O 1
ATOM 747 N N . ASN A 1 104 ? 4.003 -6.192 -12.540 1.00 98.75 104 ASN A N 1
ATOM 748 C CA . ASN A 1 104 ? 5.192 -6.974 -12.280 1.00 98.75 104 ASN A CA 1
ATOM 749 C C . ASN A 1 104 ? 4.845 -8.396 -11.844 1.00 98.75 104 ASN A C 1
ATOM 751 O O . ASN A 1 104 ? 3.971 -8.615 -11.006 1.00 98.75 104 ASN A O 1
ATOM 755 N N . LYS A 1 105 ? 5.571 -9.353 -12.413 1.00 98.12 105 LYS A N 1
ATOM 756 C CA . LYS A 1 105 ? 5.561 -10.774 -12.053 1.00 98.12 105 LYS A CA 1
ATOM 757 C C . LYS A 1 105 ? 6.974 -11.302 -11.786 1.00 98.12 105 LYS A C 1
ATOM 759 O O . LYS A 1 105 ? 7.121 -12.371 -11.205 1.00 98.12 105 LYS A O 1
ATOM 764 N N . GLY A 1 106 ? 8.007 -10.569 -12.205 1.00 96.06 106 GLY A N 1
ATOM 765 C CA . GLY A 1 106 ? 9.391 -10.893 -11.890 1.00 96.06 106 GLY A CA 1
ATOM 766 C C . GLY A 1 106 ? 9.717 -10.593 -10.428 1.00 96.06 106 GLY A C 1
ATOM 767 O O . GLY A 1 106 ? 9.324 -9.554 -9.901 1.00 96.06 106 GLY A O 1
ATOM 768 N N . ASN A 1 107 ? 10.439 -11.498 -9.770 1.00 93.12 107 ASN A N 1
ATOM 769 C CA . ASN A 1 107 ? 10.844 -11.304 -8.377 1.00 93.12 107 ASN A CA 1
ATOM 770 C C . ASN A 1 107 ? 11.717 -10.052 -8.238 1.00 93.12 107 ASN A C 1
ATOM 772 O O . ASN A 1 107 ? 12.601 -9.821 -9.067 1.00 93.12 107 ASN A O 1
ATOM 776 N N . VAL A 1 108 ? 11.492 -9.288 -7.170 1.00 94.44 108 VAL A N 1
ATOM 777 C CA . VAL A 1 108 ? 12.325 -8.143 -6.787 1.00 94.44 108 VAL A CA 1
ATOM 778 C C . VAL A 1 108 ? 13.088 -8.522 -5.522 1.00 94.44 108 VAL A C 1
ATOM 780 O O . VAL A 1 108 ? 12.477 -8.847 -4.506 1.00 94.44 108 VAL A O 1
ATOM 783 N N . HIS A 1 109 ? 14.418 -8.519 -5.602 1.00 88.56 109 HIS A N 1
ATOM 784 C CA . HIS A 1 109 ? 15.298 -9.085 -4.584 1.00 88.56 109 HIS A CA 1
ATOM 785 C C . HIS A 1 109 ? 16.361 -8.082 -4.121 1.00 88.56 109 HIS A C 1
ATOM 787 O O . HIS A 1 109 ? 17.000 -7.398 -4.928 1.00 88.56 109 HIS A O 1
ATOM 793 N N . TYR A 1 110 ? 16.588 -8.029 -2.809 1.00 87.06 110 TYR A N 1
ATOM 794 C CA . TYR A 1 110 ? 17.684 -7.262 -2.223 1.00 87.06 110 TYR A CA 1
ATOM 795 C C . TYR A 1 110 ? 19.024 -7.959 -2.418 1.00 87.06 110 TYR A C 1
ATOM 797 O O . TYR A 1 110 ? 19.194 -9.109 -2.031 1.00 87.06 110 TYR A O 1
ATOM 805 N N . VAL A 1 111 ? 20.013 -7.248 -2.943 1.00 83.62 111 VAL A N 1
ATOM 806 C CA . VAL A 1 111 ? 21.404 -7.705 -2.943 1.00 83.62 111 VAL A CA 1
ATOM 807 C C . VAL A 1 111 ? 22.255 -6.624 -2.304 1.00 83.62 111 VAL A C 1
ATOM 809 O O . VAL A 1 111 ? 22.214 -5.473 -2.735 1.00 83.62 111 VAL A O 1
ATOM 812 N N . ASP A 1 112 ? 23.022 -6.987 -1.276 1.00 78.19 112 ASP A N 1
ATOM 813 C CA . ASP A 1 112 ? 23.925 -6.056 -0.603 1.00 78.19 112 ASP A CA 1
ATOM 814 C C . ASP A 1 112 ? 25.117 -5.716 -1.509 1.00 78.19 112 ASP A C 1
ATOM 816 O O . ASP A 1 112 ? 26.069 -6.486 -1.639 1.00 78.19 112 ASP A O 1
ATOM 820 N N . TRP A 1 113 ? 25.026 -4.566 -2.177 1.00 75.88 113 TRP A N 1
ATOM 821 C CA . TRP A 1 113 ? 26.080 -4.022 -3.038 1.00 75.88 113 TRP A CA 1
ATOM 822 C C . TRP A 1 113 ? 26.775 -2.810 -2.414 1.00 75.88 113 TRP A C 1
ATOM 824 O O . TRP A 1 113 ? 27.906 -2.484 -2.777 1.00 75.88 113 TRP A O 1
ATOM 834 N N . ASP A 1 114 ? 26.102 -2.130 -1.487 1.00 64.31 114 ASP A N 1
ATOM 835 C CA . ASP A 1 114 ? 26.601 -0.932 -0.828 1.00 64.31 114 ASP A CA 1
ATOM 836 C C . ASP A 1 114 ? 26.041 -0.825 0.599 1.00 64.31 114 ASP A C 1
ATOM 838 O O . ASP A 1 114 ? 24.823 -0.868 0.823 1.00 64.31 114 ASP A O 1
ATOM 842 N N . LYS A 1 115 ? 26.958 -0.615 1.552 1.00 60.97 115 LYS A N 1
ATOM 843 C CA . LYS A 1 115 ? 26.680 -0.377 2.978 1.00 60.97 115 LYS A CA 1
ATOM 844 C C . LYS A 1 115 ? 26.292 1.077 3.269 1.00 60.97 115 LYS A C 1
ATOM 846 O O . LYS A 1 115 ? 26.276 1.487 4.428 1.00 60.97 115 LYS A O 1
ATOM 851 N N . ALA A 1 116 ? 26.041 1.882 2.239 1.00 59.31 116 ALA A N 1
ATOM 852 C CA . ALA A 1 116 ? 25.548 3.239 2.404 1.00 59.31 116 ALA A CA 1
ATOM 853 C C . ALA A 1 116 ? 24.215 3.259 3.181 1.00 59.31 116 ALA A C 1
ATOM 855 O O . ALA A 1 116 ? 23.292 2.494 2.896 1.00 59.31 116 ALA A O 1
ATOM 856 N N . ASN A 1 117 ? 24.120 4.178 4.146 1.00 57.53 117 ASN A N 1
ATOM 857 C CA . ASN A 1 117 ? 22.982 4.360 5.059 1.00 57.53 117 ASN A CA 1
ATOM 858 C C . ASN A 1 117 ? 21.806 5.146 4.438 1.00 57.53 117 ASN A C 1
ATOM 860 O O . ASN A 1 117 ? 21.026 5.768 5.161 1.00 57.53 117 ASN A O 1
ATOM 864 N N . ASP A 1 118 ? 21.688 5.175 3.111 1.00 66.25 118 ASP A N 1
ATOM 865 C CA . ASP A 1 118 ? 20.615 5.914 2.446 1.00 66.25 118 ASP A CA 1
ATOM 866 C C . ASP A 1 118 ? 19.274 5.184 2.592 1.00 66.25 118 ASP A C 1
ATOM 868 O O . ASP A 1 118 ? 19.223 3.955 2.655 1.00 66.25 118 ASP A O 1
ATOM 872 N N . ARG A 1 119 ? 18.166 5.940 2.615 1.00 71.19 119 ARG A N 1
ATOM 873 C CA . ARG A 1 119 ? 16.816 5.357 2.571 1.00 71.19 119 ARG A CA 1
ATOM 874 C C . ARG A 1 119 ? 16.658 4.562 1.277 1.00 71.19 119 ARG A C 1
ATOM 876 O O . ARG A 1 119 ? 16.758 5.134 0.190 1.00 71.19 119 ARG A O 1
ATOM 883 N N . LYS A 1 120 ? 16.378 3.262 1.390 1.00 85.12 120 LYS A N 1
ATOM 884 C CA . LYS A 1 120 ? 16.264 2.362 0.234 1.00 85.12 120 LYS A CA 1
ATOM 885 C C . LYS A 1 120 ? 14.792 2.115 -0.094 1.00 85.12 120 LYS A C 1
ATOM 887 O O . LYS A 1 120 ? 13.995 1.893 0.810 1.00 85.12 120 LYS A O 1
ATOM 892 N N . GLY A 1 121 ? 14.419 2.177 -1.370 1.00 91.69 121 GLY A N 1
ATOM 893 C CA . GLY A 1 121 ? 13.068 1.847 -1.831 1.00 91.69 121 GLY A CA 1
ATOM 894 C C . GLY A 1 121 ? 13.036 0.542 -2.624 1.00 91.69 121 GLY A C 1
ATOM 895 O O . GLY A 1 121 ? 13.766 0.402 -3.605 1.00 91.69 121 GLY A O 1
ATOM 896 N N . PHE A 1 122 ? 12.191 -0.404 -2.223 1.00 94.38 122 PHE A N 1
ATOM 897 C CA . PHE A 1 122 ? 11.940 -1.651 -2.945 1.00 94.38 122 PHE A CA 1
ATOM 898 C C . PHE A 1 122 ? 10.455 -1.762 -3.265 1.00 94.38 122 PHE A C 1
ATOM 900 O O . PHE A 1 122 ? 9.625 -1.824 -2.361 1.00 94.38 122 PHE A O 1
ATOM 907 N N . GLY A 1 123 ? 10.128 -1.752 -4.554 1.00 96.56 123 GLY A N 1
ATOM 908 C CA . GLY A 1 123 ? 8.752 -1.739 -5.030 1.00 96.56 123 GLY A CA 1
ATOM 909 C C . GLY A 1 123 ? 8.470 -2.839 -6.036 1.00 96.56 123 GLY A C 1
ATOM 910 O O . GLY A 1 123 ? 9.295 -3.116 -6.904 1.00 96.56 123 GLY A O 1
ATOM 911 N N . GLY A 1 124 ? 7.284 -3.439 -6.000 1.00 98.06 124 GLY A N 1
ATOM 912 C CA . GLY A 1 124 ? 6.903 -4.381 -7.054 1.00 98.06 124 GLY A CA 1
ATOM 913 C C . GLY A 1 124 ? 6.745 -3.678 -8.403 1.00 98.06 124 GLY A C 1
ATOM 914 O O . GLY A 1 124 ? 7.094 -4.249 -9.426 1.00 98.06 124 GLY A O 1
ATOM 915 N N . ILE A 1 125 ? 6.341 -2.403 -8.434 1.00 98.69 125 ILE A N 1
ATOM 916 C CA . ILE A 1 125 ? 6.307 -1.589 -9.660 1.00 98.69 125 ILE A CA 1
ATOM 917 C C . ILE A 1 125 ? 7.489 -0.628 -9.714 1.00 98.69 125 ILE A C 1
ATOM 919 O O . ILE A 1 125 ? 8.261 -0.679 -10.674 1.00 98.69 125 ILE A O 1
ATOM 923 N N . ALA A 1 126 ? 7.666 0.228 -8.707 1.00 98.19 126 ALA A N 1
ATOM 924 C CA . ALA A 1 126 ? 8.799 1.141 -8.674 1.00 98.19 126 ALA A CA 1
ATOM 925 C C . ALA A 1 126 ? 9.493 1.221 -7.318 1.00 98.19 126 ALA A C 1
ATOM 927 O O . ALA A 1 126 ? 8.844 1.343 -6.286 1.00 98.19 126 ALA A O 1
ATOM 928 N N . GLY A 1 127 ? 10.827 1.206 -7.327 1.00 96.62 127 GLY A N 1
ATOM 929 C CA . GLY A 1 127 ? 11.615 1.291 -6.097 1.00 96.62 127 GLY A CA 1
ATOM 930 C C . GLY A 1 127 ? 11.353 2.596 -5.359 1.00 96.62 127 GLY A C 1
ATOM 931 O O . GLY A 1 127 ? 10.971 2.592 -4.190 1.00 96.62 127 GLY A O 1
ATOM 932 N N . THR A 1 128 ? 11.486 3.713 -6.073 1.00 95.75 128 THR A N 1
ATOM 933 C CA . THR A 1 128 ? 11.185 5.037 -5.532 1.00 95.75 128 THR A CA 1
ATOM 934 C C . THR A 1 128 ? 10.390 5.917 -6.487 1.00 95.75 128 THR A C 1
ATOM 936 O O . THR A 1 128 ? 10.445 5.755 -7.713 1.00 95.75 128 THR A O 1
ATOM 939 N N . CYS A 1 129 ? 9.650 6.869 -5.924 1.00 95.38 129 CYS A N 1
ATOM 940 C CA . CYS A 1 129 ? 8.964 7.897 -6.681 1.00 95.38 129 CYS A CA 1
ATOM 941 C C . CYS A 1 129 ? 9.145 9.298 -6.074 1.00 95.38 129 CYS A C 1
ATOM 943 O O . CYS A 1 129 ? 9.245 9.455 -4.861 1.00 95.38 129 CYS A O 1
ATOM 945 N N . SER A 1 130 ? 9.147 10.320 -6.931 1.00 95.12 130 SER A N 1
ATOM 946 C CA . SER A 1 130 ? 9.099 11.727 -6.520 1.00 95.12 130 SER A CA 1
ATOM 947 C C . SER A 1 130 ? 8.264 12.522 -7.520 1.00 95.12 130 SER A C 1
ATOM 949 O O . SER A 1 130 ? 8.702 12.753 -8.645 1.00 95.12 130 SER A O 1
ATOM 951 N N . GLY A 1 131 ? 7.028 12.888 -7.166 1.00 91.00 131 GLY A N 1
ATOM 952 C CA . GLY A 1 131 ? 6.127 13.628 -8.067 1.00 91.00 131 GLY A CA 1
ATOM 953 C C . GLY A 1 131 ? 5.580 12.836 -9.269 1.00 91.00 131 GLY A C 1
ATOM 954 O O . GLY A 1 131 ? 5.154 13.444 -10.255 1.00 91.00 131 GLY A O 1
ATOM 955 N N . ALA A 1 132 ? 5.636 11.501 -9.232 1.00 96.25 132 ALA A N 1
ATOM 956 C CA . ALA A 1 132 ? 5.167 10.618 -10.306 1.00 96.25 132 ALA A CA 1
ATOM 957 C C . ALA A 1 132 ? 3.753 10.061 -10.040 1.00 96.25 132 ALA A C 1
ATOM 959 O O . ALA A 1 132 ? 3.272 10.056 -8.904 1.00 96.25 132 ALA A O 1
ATOM 960 N N . SER A 1 133 ? 3.094 9.569 -11.093 1.00 95.31 133 SER A N 1
ATOM 961 C CA . SER A 1 133 ? 1.750 8.969 -11.026 1.00 95.31 133 SER A CA 1
ATOM 962 C C . SER A 1 133 ? 1.755 7.476 -11.358 1.00 95.31 133 SER A C 1
ATOM 964 O O . SER A 1 133 ? 2.439 7.053 -12.289 1.00 95.31 133 SER A O 1
ATOM 966 N N . PHE A 1 134 ? 0.973 6.711 -10.597 1.00 97.88 134 PHE A N 1
ATOM 967 C CA . PHE A 1 134 ? 0.785 5.265 -10.708 1.00 97.88 134 PHE A CA 1
ATOM 968 C C . PHE A 1 134 ? -0.713 4.983 -10.711 1.00 97.88 134 PHE A C 1
ATOM 970 O O . PHE A 1 134 ? -1.406 5.367 -9.763 1.00 97.88 134 PHE A O 1
ATOM 977 N N . ILE A 1 135 ? -1.224 4.409 -11.802 1.00 94.06 135 ILE A N 1
ATOM 978 C CA . ILE A 1 135 ? -2.670 4.280 -12.029 1.00 94.06 135 ILE A CA 1
ATOM 979 C C . ILE A 1 135 ? -3.007 2.912 -12.610 1.00 94.06 135 ILE A C 1
ATOM 981 O O . ILE A 1 135 ? -2.642 2.601 -13.746 1.00 94.06 135 ILE A O 1
ATOM 985 N N . GLY A 1 136 ? -3.783 2.119 -11.872 1.00 84.62 136 GLY A N 1
ATOM 986 C CA . GLY A 1 136 ? -4.212 0.801 -12.348 1.00 84.62 136 GLY A CA 1
ATOM 987 C C . GLY A 1 136 ? -3.066 -0.209 -12.453 1.00 84.62 136 GLY A C 1
ATOM 988 O O . GLY A 1 136 ? -3.164 -1.160 -13.230 1.00 84.62 136 GLY A O 1
ATOM 989 N N . ASP A 1 137 ? -1.970 0.025 -11.729 1.00 97.75 137 ASP A N 1
ATOM 990 C CA . ASP A 1 137 ? -0.795 -0.842 -11.727 1.00 97.75 137 ASP A CA 1
ATOM 991 C C . ASP A 1 137 ? -0.921 -1.935 -10.669 1.00 97.75 137 ASP A C 1
ATOM 993 O O . ASP A 1 137 ? -1.558 -1.746 -9.628 1.00 97.75 137 ASP A O 1
ATOM 997 N N . TYR A 1 138 ? -0.298 -3.088 -10.906 1.00 98.31 138 TYR A N 1
ATOM 998 C CA . TYR A 1 138 ? -0.394 -4.182 -9.948 1.00 98.31 138 TYR A CA 1
ATOM 999 C C . TYR A 1 138 ? 0.814 -5.098 -9.871 1.00 98.31 138 TYR A C 1
ATOM 1001 O O . TYR A 1 138 ? 1.508 -5.360 -10.850 1.00 98.31 138 TYR A O 1
ATOM 1009 N N . ASN A 1 139 ? 1.037 -5.642 -8.682 1.00 98.56 139 ASN A N 1
ATOM 1010 C CA . ASN A 1 139 ? 2.121 -6.576 -8.437 1.00 98.56 139 ASN A CA 1
ATOM 1011 C C . ASN A 1 139 ? 1.598 -7.977 -8.125 1.00 98.56 139 ASN A C 1
ATOM 1013 O O . ASN A 1 139 ? 0.723 -8.171 -7.279 1.00 98.56 139 ASN A O 1
ATOM 1017 N N . LEU A 1 140 ? 2.166 -8.950 -8.834 1.00 98.00 140 LEU A N 1
ATOM 1018 C CA . LEU A 1 140 ? 1.934 -10.380 -8.657 1.00 98.00 140 LEU A CA 1
ATOM 1019 C C . LEU A 1 140 ? 3.145 -11.092 -8.044 1.00 98.00 140 LEU A C 1
ATOM 1021 O O . LEU A 1 140 ? 3.017 -12.251 -7.661 1.00 98.00 140 LEU A O 1
ATOM 1025 N N . ALA A 1 141 ? 4.314 -10.447 -8.023 1.00 95.12 141 ALA A N 1
ATOM 1026 C CA . ALA A 1 141 ? 5.552 -11.060 -7.566 1.00 95.12 141 ALA A CA 1
ATOM 1027 C C . ALA A 1 141 ? 5.686 -10.988 -6.047 1.00 95.12 141 ALA A C 1
ATOM 1029 O O . ALA A 1 141 ? 5.294 -9.995 -5.433 1.00 95.12 141 ALA A O 1
ATOM 1030 N N . ASP A 1 142 ? 6.313 -11.999 -5.459 1.00 92.44 142 ASP A N 1
ATOM 1031 C CA . ASP A 1 142 ? 6.731 -11.918 -4.066 1.00 92.44 142 ASP A CA 1
ATOM 1032 C C . ASP A 1 142 ? 7.939 -10.976 -3.932 1.00 92.44 142 ASP A C 1
ATOM 1034 O O . ASP A 1 142 ? 8.832 -10.942 -4.788 1.00 92.44 142 ASP A O 1
ATOM 1038 N N . LEU A 1 143 ? 7.948 -10.201 -2.850 1.00 91.69 143 LEU A N 1
ATOM 1039 C CA . LEU A 1 143 ? 9.000 -9.255 -2.500 1.00 91.69 143 LEU A CA 1
ATOM 1040 C C . LEU A 1 143 ? 9.607 -9.640 -1.152 1.00 91.69 143 LEU A C 1
ATOM 1042 O O . LEU A 1 143 ? 8.919 -9.639 -0.131 1.00 91.69 143 LEU A O 1
ATOM 1046 N N . GLY A 1 144 ? 10.904 -9.943 -1.162 1.00 82.56 144 GLY A N 1
ATOM 1047 C CA . GLY A 1 144 ? 11.663 -10.362 0.012 1.00 82.56 144 GLY A CA 1
ATOM 1048 C C . GLY A 1 144 ? 12.967 -9.587 0.157 1.00 82.56 144 GLY A C 1
ATOM 1049 O O . GLY A 1 144 ? 13.643 -9.328 -0.842 1.00 82.56 144 GLY A O 1
ATOM 1050 N N . LEU A 1 145 ? 13.331 -9.229 1.392 1.00 78.62 145 LEU A N 1
ATOM 1051 C CA . LEU A 1 145 ? 14.639 -8.645 1.702 1.00 78.62 145 LEU A CA 1
ATOM 1052 C C . LEU A 1 145 ? 15.386 -9.525 2.710 1.00 78.62 145 LEU A C 1
ATOM 1054 O O . LEU A 1 145 ? 14.959 -9.643 3.860 1.00 78.62 145 LEU A O 1
ATOM 1058 N N . ASP A 1 146 ? 16.541 -10.046 2.299 1.00 72.31 146 ASP A N 1
ATOM 1059 C CA . ASP A 1 146 ? 17.505 -10.729 3.167 1.00 72.31 146 ASP A CA 1
ATOM 1060 C C . ASP A 1 146 ? 18.504 -9.702 3.735 1.00 72.31 146 ASP A C 1
ATOM 1062 O O . ASP A 1 146 ? 19.682 -9.681 3.377 1.00 72.31 146 ASP A O 1
ATOM 1066 N N . SER A 1 147 ? 18.039 -8.767 4.570 1.00 66.06 147 SER A N 1
ATOM 1067 C CA . SER A 1 147 ? 18.913 -7.742 5.166 1.00 66.06 147 SER A CA 1
ATOM 1068 C C . SER A 1 147 ? 18.597 -7.518 6.639 1.00 66.06 147 SER A C 1
ATOM 1070 O O . SER A 1 147 ? 17.435 -7.574 7.027 1.00 66.06 147 SER A O 1
ATOM 1072 N N . SER A 1 148 ? 19.617 -7.238 7.452 1.00 58.00 148 SER A N 1
ATOM 1073 C CA . SER A 1 148 ? 19.467 -7.083 8.902 1.00 58.00 148 SER A CA 1
ATOM 1074 C C . SER A 1 148 ? 19.529 -5.638 9.413 1.00 58.00 148 SER A C 1
ATOM 1076 O O . SER A 1 148 ? 19.274 -5.443 10.596 1.00 58.00 148 SER A O 1
ATOM 1078 N N . GLU A 1 149 ? 19.868 -4.625 8.596 1.00 58.91 149 GLU A N 1
ATOM 1079 C CA . GLU A 1 149 ? 20.326 -3.331 9.156 1.00 58.91 149 GLU A CA 1
ATOM 1080 C C . GLU A 1 149 ? 19.870 -2.032 8.459 1.00 58.91 149 GLU A C 1
ATOM 1082 O O . GLU A 1 149 ? 20.524 -1.001 8.626 1.00 58.91 149 GLU A O 1
ATOM 1087 N N . HIS A 1 150 ? 18.795 -1.998 7.664 1.00 64.25 150 HIS A N 1
ATOM 1088 C CA . HIS A 1 150 ? 18.521 -0.805 6.839 1.00 64.25 150 HIS A CA 1
ATOM 1089 C C . HIS A 1 150 ? 17.111 -0.217 6.974 1.00 64.25 150 HIS A C 1
ATOM 1091 O O . HIS A 1 150 ? 16.125 -0.946 7.077 1.00 64.25 150 HIS A O 1
ATOM 1097 N N . TYR A 1 151 ? 17.047 1.123 6.898 1.00 71.44 151 TYR A N 1
ATOM 1098 C CA . TYR A 1 151 ? 15.819 1.904 6.728 1.00 71.44 151 TYR A CA 1
ATOM 1099 C C . TYR A 1 151 ? 15.302 1.744 5.302 1.00 71.44 151 TYR A C 1
ATOM 1101 O O . TYR A 1 151 ? 15.697 2.478 4.386 1.00 71.44 151 TYR A O 1
ATOM 1109 N N . ILE A 1 152 ? 14.457 0.739 5.109 1.00 77.56 152 ILE A N 1
ATOM 1110 C CA . ILE A 1 152 ? 13.930 0.372 3.800 1.00 77.56 152 ILE A CA 1
ATOM 1111 C C . ILE A 1 152 ? 12.428 0.661 3.765 1.00 77.56 152 ILE A C 1
ATOM 1113 O O . ILE A 1 152 ? 11.705 0.344 4.701 1.00 77.56 152 ILE A O 1
ATOM 1117 N N . GLY A 1 153 ? 11.961 1.281 2.685 1.00 90.94 153 GLY A N 1
ATOM 1118 C CA . GLY A 1 153 ? 10.554 1.256 2.310 1.00 90.94 153 GLY A CA 1
ATO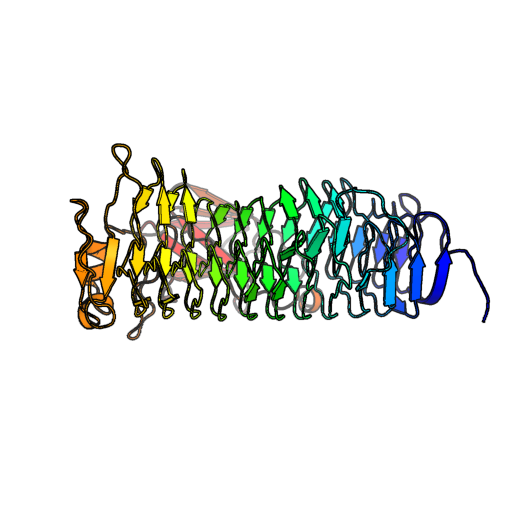M 1119 C C . GLY A 1 153 ? 10.331 0.074 1.379 1.00 90.94 153 GLY A C 1
ATOM 1120 O O . GLY A 1 153 ? 10.907 0.041 0.287 1.00 90.94 153 GLY A O 1
ATOM 1121 N N . LEU A 1 154 ? 9.533 -0.898 1.811 1.00 94.25 154 LEU A N 1
ATOM 1122 C CA . LEU A 1 154 ? 9.175 -2.071 1.021 1.00 94.25 154 LEU A CA 1
ATOM 1123 C C . LEU A 1 154 ? 7.685 -2.026 0.692 1.00 94.25 154 LEU A C 1
ATOM 1125 O O . LEU A 1 154 ? 6.857 -2.011 1.602 1.00 94.25 154 LEU A O 1
ATOM 1129 N N . GLY A 1 155 ? 7.328 -2.038 -0.592 1.00 96.31 155 GLY A N 1
ATOM 1130 C CA . GLY A 1 155 ? 5.920 -2.111 -0.951 1.00 96.31 155 GLY A CA 1
ATOM 1131 C C . GLY A 1 155 ? 5.588 -2.768 -2.275 1.00 96.31 155 GLY A C 1
ATOM 1132 O O . GLY A 1 155 ? 6.410 -2.893 -3.177 1.00 96.31 155 GLY A O 1
ATOM 1133 N N . GLY A 1 156 ? 4.349 -3.239 -2.391 1.00 97.81 156 GLY A N 1
ATOM 1134 C CA . GLY A 1 156 ? 3.936 -4.043 -3.541 1.00 97.81 156 GLY A CA 1
ATOM 1135 C C . GLY A 1 156 ? 3.873 -3.223 -4.816 1.00 97.81 156 GLY A C 1
ATOM 1136 O O . GLY A 1 156 ? 4.167 -3.731 -5.887 1.00 97.81 156 GLY A O 1
ATOM 1137 N N . ILE A 1 157 ? 3.575 -1.930 -4.719 1.00 98.50 157 ILE A N 1
ATOM 1138 C CA . ILE A 1 157 ? 3.650 -1.010 -5.854 1.00 98.50 157 ILE A CA 1
ATOM 1139 C C . ILE A 1 157 ? 4.906 -0.159 -5.721 1.00 98.50 157 ILE A C 1
ATOM 1141 O O . ILE A 1 157 ? 5.738 -0.163 -6.628 1.00 98.50 157 ILE A O 1
ATOM 1145 N N . LEU A 1 158 ? 5.067 0.524 -4.588 1.00 97.75 158 LEU A N 1
ATOM 1146 C CA . LEU A 1 158 ? 6.133 1.492 -4.359 1.00 97.75 158 LEU A CA 1
ATOM 1147 C C . LEU A 1 158 ? 6.920 1.193 -3.088 1.00 97.75 158 LEU A C 1
ATOM 1149 O O . LEU A 1 158 ? 6.345 0.895 -2.046 1.00 97.75 158 LEU A O 1
ATOM 1153 N N . GLY A 1 159 ? 8.240 1.337 -3.157 1.00 95.81 159 GLY A N 1
ATOM 1154 C CA . GLY A 1 159 ? 9.089 1.235 -1.973 1.00 95.81 159 GLY A CA 1
ATOM 1155 C C . GLY A 1 159 ? 9.027 2.491 -1.113 1.00 95.81 159 GLY A C 1
ATOM 1156 O O . GLY A 1 159 ? 8.498 2.470 -0.002 1.00 95.81 159 GLY A O 1
ATOM 1157 N N . SER A 1 160 ? 9.557 3.600 -1.632 1.00 94.38 160 SER A N 1
ATOM 1158 C CA . SER A 1 160 ? 9.594 4.881 -0.917 1.00 94.38 160 SER A CA 1
ATOM 1159 C C . SER A 1 160 ? 9.369 6.093 -1.825 1.00 94.38 160 SER A C 1
ATOM 1161 O O . SER A 1 160 ? 9.747 6.079 -2.996 1.00 94.38 160 SER A O 1
ATOM 1163 N N . GLY A 1 161 ? 8.767 7.171 -1.322 1.00 92.81 161 GLY A N 1
ATOM 1164 C CA . GLY A 1 161 ? 8.640 8.370 -2.151 1.00 92.81 161 GLY A CA 1
ATOM 1165 C C . GLY A 1 161 ? 7.830 9.525 -1.591 1.00 92.81 161 GLY A C 1
ATOM 1166 O O . GLY A 1 161 ? 7.190 9.432 -0.548 1.00 92.81 161 GLY A O 1
ATOM 1167 N N . ASP A 1 162 ? 7.854 10.637 -2.316 1.00 91.94 162 ASP A N 1
ATOM 1168 C CA . ASP A 1 162 ? 7.213 11.887 -1.929 1.00 91.94 162 ASP A CA 1
ATOM 1169 C C . ASP A 1 162 ? 6.373 12.479 -3.065 1.00 91.94 162 ASP A C 1
ATOM 1171 O O . ASP A 1 162 ? 6.714 12.399 -4.248 1.00 91.94 162 ASP A O 1
ATOM 1175 N N . ASN A 1 163 ? 5.236 13.084 -2.706 1.00 88.88 163 ASN A N 1
ATOM 1176 C CA . ASN A 1 163 ? 4.357 13.779 -3.651 1.00 88.88 163 ASN A CA 1
ATOM 1177 C C . ASN A 1 163 ? 3.893 12.903 -4.839 1.00 88.88 163 ASN A C 1
ATOM 1179 O O . ASN A 1 163 ? 3.614 13.397 -5.932 1.00 88.88 163 ASN A O 1
ATOM 1183 N N . CYS A 1 164 ? 3.837 11.586 -4.646 1.00 91.12 164 CYS A N 1
ATOM 1184 C CA . CYS A 1 164 ? 3.369 10.651 -5.661 1.00 91.12 164 CYS A CA 1
ATOM 1185 C C . CYS A 1 164 ? 1.845 10.516 -5.615 1.00 91.12 164 CYS A C 1
ATOM 1187 O O . CYS A 1 164 ? 1.209 10.730 -4.581 1.00 91.12 164 CYS A O 1
ATOM 1189 N N . THR A 1 165 ? 1.251 10.139 -6.743 1.00 88.81 165 THR A N 1
ATOM 1190 C CA . THR A 1 165 ? -0.168 9.767 -6.809 1.00 88.81 165 THR A CA 1
ATOM 1191 C C . THR A 1 165 ? -0.276 8.278 -7.077 1.00 88.81 165 THR A C 1
ATOM 1193 O O . THR A 1 165 ? 0.211 7.821 -8.109 1.00 88.81 165 THR A O 1
ATOM 1196 N N . VAL A 1 166 ? -0.922 7.545 -6.172 1.00 93.62 166 VAL A N 1
ATOM 1197 C CA . VAL A 1 166 ? -1.249 6.126 -6.350 1.00 93.62 166 VAL A CA 1
ATOM 119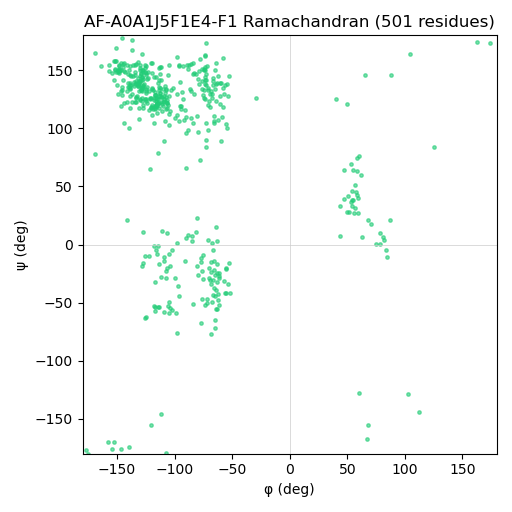8 C C . VAL A 1 166 ? -2.763 5.991 -6.379 1.00 93.62 166 VAL A C 1
ATOM 1200 O O . VAL A 1 166 ? -3.436 6.371 -5.420 1.00 93.62 166 VAL A O 1
ATOM 1203 N N . ASP A 1 167 ? -3.307 5.490 -7.483 1.00 90.19 167 ASP A N 1
ATOM 1204 C CA . ASP A 1 167 ? -4.747 5.305 -7.639 1.00 90.19 167 ASP A CA 1
ATOM 1205 C C . ASP A 1 167 ? -5.075 3.980 -8.321 1.00 90.19 167 ASP A C 1
ATOM 1207 O O . ASP A 1 167 ? -4.487 3.620 -9.341 1.00 90.19 167 ASP A O 1
ATOM 1211 N N . SER A 1 168 ? -6.058 3.265 -7.777 1.00 88.69 168 SER A N 1
ATOM 1212 C CA . SER A 1 168 ? -6.558 2.021 -8.369 1.00 88.69 168 SER A CA 1
ATOM 1213 C C . SER A 1 168 ? -5.480 0.937 -8.526 1.00 88.69 168 SER A C 1
ATOM 1215 O O . SER A 1 168 ? -5.574 0.087 -9.412 1.00 88.69 168 SER A O 1
ATOM 1217 N N . CYS A 1 169 ? -4.448 0.960 -7.680 1.00 94.69 169 CYS A N 1
ATOM 1218 C CA . CYS A 1 169 ? -3.348 0.003 -7.728 1.00 94.69 169 CYS A CA 1
ATOM 1219 C C . CYS A 1 169 ? -3.565 -1.140 -6.734 1.00 94.69 169 CYS A C 1
ATOM 1221 O O . CYS A 1 169 ? -4.229 -0.972 -5.709 1.00 94.69 169 CYS A O 1
ATOM 1223 N N . TYR A 1 170 ? -2.994 -2.313 -7.007 1.00 97.94 170 TYR A N 1
ATOM 1224 C CA . TYR A 1 170 ? -3.176 -3.443 -6.100 1.00 97.94 170 TYR A CA 1
ATOM 1225 C C . TYR A 1 170 ? -2.018 -4.427 -6.030 1.00 97.94 170 TYR A C 1
ATOM 1227 O O . TYR A 1 170 ? -1.301 -4.670 -6.999 1.00 97.94 170 TYR A O 1
ATOM 1235 N N . ASN A 1 171 ? -1.872 -5.046 -4.865 1.00 98.62 171 ASN A N 1
ATOM 1236 C CA . ASN A 1 171 ? -0.862 -6.063 -4.623 1.00 98.62 171 ASN A CA 1
ATOM 1237 C C . ASN A 1 171 ? -1.495 -7.417 -4.296 1.00 98.62 171 ASN A C 1
ATOM 1239 O O . ASN A 1 171 ? -2.341 -7.528 -3.404 1.00 98.62 171 ASN A O 1
ATOM 1243 N N . LEU A 1 172 ? -1.058 -8.447 -5.020 1.00 97.94 172 LEU A N 1
ATOM 1244 C CA . LEU A 1 172 ? -1.410 -9.848 -4.776 1.00 97.94 172 LEU A CA 1
ATOM 1245 C C . LEU A 1 172 ? -0.205 -10.687 -4.329 1.00 97.94 172 LEU A C 1
ATOM 1247 O O . LEU A 1 172 ? -0.405 -11.782 -3.811 1.00 97.94 172 LEU A O 1
ATOM 1251 N N . GLY A 1 173 ? 1.020 -10.197 -4.541 1.00 96.12 173 GLY A N 1
ATOM 1252 C CA . GLY A 1 173 ? 2.244 -10.874 -4.119 1.00 96.12 173 GLY A CA 1
ATOM 1253 C C . GLY A 1 173 ? 2.491 -10.744 -2.619 1.00 96.12 173 GLY A C 1
ATOM 1254 O O . GLY A 1 173 ? 2.089 -9.764 -1.993 1.00 96.12 173 GLY A O 1
ATOM 1255 N N . ASN A 1 174 ? 3.153 -11.725 -2.020 1.00 96.88 174 ASN A N 1
ATOM 1256 C CA . ASN A 1 174 ? 3.533 -11.648 -0.616 1.00 96.88 174 ASN A CA 1
ATOM 1257 C C . ASN A 1 174 ? 4.727 -10.717 -0.450 1.00 96.88 174 ASN A C 1
ATOM 1259 O O . ASN A 1 174 ? 5.666 -10.739 -1.242 1.00 96.88 174 ASN A O 1
ATOM 1263 N N . ILE A 1 175 ? 4.706 -9.926 0.612 1.00 96.00 175 ILE A N 1
ATOM 1264 C CA . ILE A 1 175 ? 5.758 -8.967 0.909 1.00 96.00 175 ILE A CA 1
ATOM 1265 C C . ILE A 1 175 ? 6.267 -9.258 2.302 1.00 96.00 175 ILE A C 1
ATOM 1267 O O . ILE A 1 175 ? 5.489 -9.257 3.258 1.00 96.00 175 ILE A O 1
ATOM 1271 N N . GLY A 1 176 ? 7.567 -9.474 2.449 1.00 92.38 176 GLY A N 1
ATOM 1272 C CA . GLY A 1 176 ? 8.101 -9.510 3.792 1.00 92.38 176 GLY A CA 1
ATOM 1273 C C . GLY A 1 176 ? 9.602 -9.511 3.942 1.00 92.38 176 GLY A C 1
ATOM 1274 O O . GLY A 1 176 ? 10.365 -9.733 3.008 1.00 92.38 176 GLY A O 1
ATOM 1275 N N . THR A 1 177 ? 10.019 -9.234 5.166 1.00 88.50 177 THR A N 1
ATOM 1276 C CA . THR A 1 177 ? 11.416 -9.268 5.580 1.00 88.50 177 THR A CA 1
ATOM 1277 C C . THR A 1 177 ? 11.505 -9.463 7.088 1.00 88.50 177 THR A C 1
ATOM 1279 O O . THR A 1 177 ? 10.603 -9.070 7.827 1.00 88.50 177 THR A O 1
ATOM 1282 N N . ASP A 1 178 ? 12.624 -10.023 7.538 1.00 84.19 178 ASP A N 1
ATOM 1283 C CA . ASP A 1 178 ? 12.983 -10.102 8.955 1.00 84.19 178 ASP A CA 1
ATOM 1284 C C . ASP A 1 178 ? 13.795 -8.871 9.429 1.00 84.19 178 ASP A C 1
ATOM 1286 O O . ASP A 1 178 ? 14.270 -8.832 10.566 1.00 84.19 178 ASP A O 1
ATOM 1290 N N . SER A 1 179 ? 13.967 -7.856 8.571 1.00 81.06 179 SER A N 1
ATOM 1291 C CA . SER A 1 179 ? 14.704 -6.620 8.870 1.00 81.06 179 SER A CA 1
ATOM 1292 C C . SER A 1 179 ? 13.994 -5.751 9.912 1.00 81.06 179 SER A C 1
ATOM 1294 O O . SER A 1 179 ? 12.818 -5.422 9.767 1.00 81.06 179 SER A O 1
ATOM 1296 N N . GLN A 1 180 ? 14.737 -5.293 10.923 1.00 76.75 180 GLN A N 1
ATOM 1297 C CA . GLN A 1 180 ? 14.213 -4.519 12.060 1.00 76.75 180 GLN A CA 1
ATOM 1298 C C . GLN A 1 180 ? 13.917 -3.038 11.745 1.00 76.75 180 GLN A C 1
ATOM 1300 O O . GLN A 1 180 ? 13.252 -2.370 12.526 1.00 76.75 180 GLN A O 1
ATOM 1305 N N . GLY A 1 181 ? 14.418 -2.499 10.626 1.00 74.50 181 GLY A N 1
ATOM 1306 C CA . GLY A 1 181 ? 14.325 -1.064 10.294 1.00 74.50 181 GLY A CA 1
ATOM 1307 C C . GLY A 1 181 ? 13.411 -0.718 9.116 1.00 74.50 181 GLY A C 1
ATOM 1308 O O . GLY A 1 181 ? 13.502 0.385 8.585 1.00 74.50 181 GLY A O 1
ATOM 1309 N N . THR A 1 182 ? 12.598 -1.657 8.635 1.00 81.44 182 THR A N 1
ATOM 1310 C CA . THR A 1 182 ? 11.905 -1.536 7.339 1.00 81.44 182 THR A CA 1
ATOM 1311 C C . THR A 1 182 ? 10.421 -1.232 7.506 1.00 81.44 182 THR A C 1
ATOM 1313 O O . THR A 1 182 ? 9.720 -2.089 8.027 1.00 81.44 182 THR A O 1
ATOM 1316 N N . SER A 1 183 ? 9.936 -0.104 6.968 1.00 92.38 183 SER A N 1
ATOM 1317 C CA . SER A 1 183 ? 8.495 0.150 6.805 1.00 92.38 183 SER A CA 1
ATOM 1318 C C . SER A 1 183 ? 7.953 -0.685 5.644 1.00 92.38 183 SER A C 1
ATOM 1320 O O . SER A 1 183 ? 8.467 -0.602 4.520 1.00 92.38 183 SER A O 1
ATOM 1322 N N . ILE A 1 184 ? 6.905 -1.471 5.892 1.00 95.19 184 ILE A N 1
ATOM 1323 C CA . ILE A 1 184 ? 6.326 -2.383 4.899 1.00 95.19 184 ILE A CA 1
ATOM 1324 C C . ILE A 1 184 ? 4.859 -2.055 4.663 1.00 95.19 184 ILE A C 1
ATOM 1326 O O . ILE A 1 184 ? 4.061 -2.081 5.596 1.00 95.19 184 ILE A O 1
ATOM 1330 N N . GLY A 1 185 ? 4.497 -1.834 3.401 1.00 96.88 185 GLY A N 1
ATOM 1331 C CA . GLY A 1 185 ? 3.114 -1.654 2.975 1.00 96.88 185 GLY A CA 1
ATOM 1332 C C . GLY A 1 185 ? 2.750 -2.564 1.812 1.00 96.88 185 GLY A C 1
ATOM 1333 O O . GLY A 1 185 ? 3.529 -2.725 0.877 1.00 96.88 185 GLY A O 1
ATOM 1334 N N . GLY A 1 186 ? 1.538 -3.120 1.792 1.00 98.06 186 GLY A N 1
ATOM 1335 C CA . GLY A 1 186 ? 1.072 -3.877 0.622 1.00 98.06 186 GLY A CA 1
ATOM 1336 C C . GLY A 1 186 ? 1.091 -3.059 -0.672 1.00 98.06 186 GLY A C 1
ATOM 1337 O O . GLY A 1 186 ? 1.370 -3.598 -1.736 1.00 98.06 186 GLY A O 1
ATOM 1338 N N . ILE A 1 187 ? 0.879 -1.745 -0.594 1.00 98.44 187 ILE A N 1
ATOM 1339 C CA . ILE A 1 187 ? 0.969 -0.825 -1.731 1.00 98.44 187 ILE A CA 1
ATOM 1340 C C . ILE A 1 187 ? 2.248 0.000 -1.661 1.00 98.44 187 ILE A C 1
ATOM 1342 O O . ILE A 1 187 ? 2.966 0.072 -2.660 1.00 98.44 187 ILE A O 1
ATOM 1346 N N . PHE A 1 188 ? 2.536 0.611 -0.511 1.00 96.94 188 PHE A N 1
ATOM 1347 C CA . PHE A 1 188 ? 3.600 1.603 -0.393 1.00 96.94 188 PHE A CA 1
ATOM 1348 C C . PHE A 1 188 ? 4.351 1.463 0.938 1.00 96.94 188 PHE A C 1
ATOM 1350 O O . PHE A 1 188 ? 3.742 1.545 1.992 1.00 96.94 188 PHE A O 1
ATOM 1357 N N . GLY A 1 189 ? 5.668 1.257 0.921 1.00 95.19 189 GLY A N 1
ATOM 1358 C CA . GLY A 1 189 ? 6.450 1.124 2.157 1.00 95.19 189 GLY A CA 1
ATOM 1359 C C . GLY A 1 189 ? 6.483 2.398 3.007 1.00 95.19 189 GLY A C 1
ATOM 1360 O O . GLY A 1 189 ? 5.971 2.421 4.120 1.00 95.19 189 GLY A O 1
ATOM 1361 N N . TYR A 1 190 ? 7.091 3.463 2.485 1.00 93.12 190 TYR A N 1
ATOM 1362 C CA . TYR A 1 190 ? 7.263 4.741 3.190 1.00 93.12 190 TYR A CA 1
ATOM 1363 C C . TYR A 1 190 ? 6.887 5.912 2.286 1.00 93.12 190 TYR A C 1
ATOM 1365 O O . TYR A 1 190 ? 7.474 6.036 1.204 1.00 93.12 190 TYR A O 1
ATOM 1373 N N . HIS A 1 191 ? 5.989 6.812 2.703 1.00 90.50 191 HIS A N 1
ATOM 1374 C CA . HIS A 1 191 ? 5.614 7.903 1.807 1.00 90.50 191 HIS A CA 1
ATOM 1375 C C . HIS A 1 191 ? 5.138 9.209 2.431 1.00 90.50 191 HIS A C 1
ATOM 1377 O O . HIS A 1 191 ? 4.583 9.260 3.507 1.00 90.50 191 HIS A O 1
ATOM 1383 N N . ILE A 1 192 ? 5.243 10.301 1.676 1.00 87.12 192 ILE A N 1
ATOM 1384 C CA . ILE A 1 192 ? 4.519 11.552 1.963 1.00 87.12 192 ILE A CA 1
ATOM 1385 C C . ILE A 1 192 ? 3.658 11.859 0.739 1.00 87.12 192 ILE A C 1
ATOM 1387 O O . ILE A 1 192 ? 3.924 12.770 -0.050 1.00 87.12 192 ILE A O 1
ATOM 1391 N N . ALA A 1 193 ? 2.693 10.974 0.504 1.00 87.06 193 ALA A N 1
ATOM 1392 C CA . ALA A 1 193 ? 1.930 10.875 -0.730 1.00 87.06 193 ALA A CA 1
ATOM 1393 C C . ALA A 1 193 ? 0.479 10.457 -0.453 1.00 87.06 193 ALA A C 1
ATOM 1395 O O . ALA A 1 193 ? 0.085 10.219 0.692 1.00 87.06 193 ALA A O 1
ATOM 1396 N N . ARG A 1 194 ? -0.322 10.386 -1.522 1.00 84.00 194 ARG A N 1
ATOM 1397 C CA . ARG A 1 194 ? -1.729 9.989 -1.456 1.00 84.00 194 ARG A CA 1
ATOM 1398 C C . ARG A 1 194 ? -1.956 8.640 -2.136 1.00 84.00 194 ARG A C 1
ATOM 1400 O O . ARG A 1 194 ? -1.640 8.491 -3.318 1.00 84.00 194 ARG A O 1
ATOM 1407 N N . ILE A 1 195 ? -2.586 7.719 -1.408 1.00 90.31 195 ILE A N 1
ATOM 1408 C CA . ILE A 1 195 ? -3.080 6.433 -1.912 1.00 90.31 195 ILE A CA 1
ATOM 1409 C C . ILE A 1 195 ? -4.607 6.482 -1.993 1.00 90.31 195 ILE A C 1
ATOM 1411 O O . ILE A 1 195 ? -5.277 6.820 -1.017 1.00 90.31 195 ILE A O 1
ATOM 1415 N N . ASN A 1 196 ? -5.166 6.151 -3.157 1.00 83.56 196 ASN A N 1
ATOM 1416 C CA . ASN A 1 196 ? -6.607 6.082 -3.389 1.00 83.56 196 ASN A CA 1
ATOM 1417 C C . ASN A 1 196 ? -7.005 4.749 -4.028 1.00 83.56 196 ASN A C 1
ATOM 1419 O O . ASN A 1 196 ? -6.262 4.211 -4.851 1.00 83.56 196 ASN A O 1
ATOM 1423 N N . HIS A 1 197 ? -8.205 4.255 -3.711 1.00 86.69 197 HIS A N 1
ATOM 1424 C CA . HIS A 1 197 ? -8.847 3.130 -4.413 1.00 86.69 197 HIS A CA 1
ATOM 1425 C C . HIS A 1 197 ? -7.959 1.887 -4.555 1.00 86.69 197 HIS A C 1
ATOM 1427 O O . HIS A 1 197 ? -8.083 1.135 -5.519 1.00 86.69 197 HIS A O 1
ATOM 1433 N N . SER A 1 198 ? -7.026 1.694 -3.627 1.00 90.75 198 SER A N 1
ATOM 1434 C CA . SER A 1 198 ? -5.975 0.692 -3.752 1.00 90.75 198 SER A CA 1
ATOM 1435 C C . SER A 1 198 ? -6.170 -0.409 -2.725 1.00 90.75 198 SER A C 1
ATOM 1437 O O . SER A 1 198 ? -6.777 -0.192 -1.674 1.00 90.75 198 SER A O 1
ATOM 1439 N N . TYR A 1 199 ? -5.687 -1.609 -3.031 1.00 96.81 199 TYR A N 1
ATOM 1440 C CA . TYR A 1 199 ? -5.917 -2.740 -2.142 1.00 96.81 199 TYR A CA 1
ATOM 1441 C C . TYR A 1 199 ? -4.805 -3.772 -2.128 1.00 96.81 199 TYR A C 1
ATOM 1443 O O . TYR A 1 199 ? -4.094 -3.992 -3.108 1.00 96.81 199 TYR A O 1
ATOM 1451 N N . ASN A 1 200 ? -4.708 -4.463 -1.001 1.00 98.56 200 ASN A N 1
ATOM 1452 C CA . ASN A 1 200 ? -3.779 -5.561 -0.814 1.00 98.56 200 ASN A CA 1
ATOM 1453 C C . ASN A 1 200 ? -4.523 -6.858 -0.493 1.00 98.56 200 ASN A C 1
ATOM 1455 O O . ASN A 1 200 ? -5.418 -6.883 0.352 1.00 98.56 200 ASN A O 1
ATOM 1459 N N . LYS A 1 201 ? -4.117 -7.943 -1.160 1.00 97.94 201 LYS A N 1
ATOM 1460 C CA . LYS A 1 201 ? -4.513 -9.321 -0.824 1.00 97.94 201 LYS A CA 1
ATOM 1461 C C . LYS A 1 201 ? -3.321 -10.230 -0.531 1.00 97.94 201 LYS A C 1
ATOM 1463 O O . LYS A 1 201 ? -3.521 -11.359 -0.089 1.00 97.94 201 LYS A O 1
ATOM 1468 N N . GLY A 1 202 ? -2.103 -9.760 -0.798 1.00 97.56 202 GLY A N 1
ATOM 1469 C CA . GLY A 1 202 ? -0.879 -10.481 -0.473 1.00 97.56 202 GLY A CA 1
ATOM 1470 C C . GLY A 1 202 ? -0.617 -10.493 1.031 1.00 97.56 202 GLY A C 1
ATOM 1471 O O . GLY A 1 202 ? -1.060 -9.603 1.757 1.00 97.56 202 GLY A O 1
ATOM 1472 N N . VAL A 1 203 ? 0.104 -11.502 1.514 1.00 98.62 203 VAL A N 1
ATOM 1473 C CA . VAL A 1 203 ? 0.500 -11.551 2.925 1.00 98.62 203 VAL A CA 1
ATOM 1474 C C . VAL A 1 203 ? 1.625 -10.554 3.180 1.00 98.62 203 VAL A C 1
ATOM 1476 O O . VAL A 1 203 ? 2.610 -10.556 2.443 1.00 98.62 203 VAL A O 1
ATOM 1479 N N . ILE A 1 204 ? 1.506 -9.761 4.244 1.00 98.38 204 ILE A N 1
ATOM 1480 C CA . ILE A 1 204 ? 2.512 -8.778 4.657 1.00 98.38 204 ILE A CA 1
ATOM 1481 C C . ILE A 1 204 ? 3.203 -9.253 5.939 1.00 98.38 204 ILE A C 1
ATOM 1483 O O . ILE A 1 204 ? 2.524 -9.609 6.903 1.00 98.38 204 ILE A O 1
ATOM 1487 N N . ARG A 1 205 ? 4.543 -9.291 5.955 1.00 96.75 205 ARG A N 1
ATOM 1488 C CA . ARG A 1 205 ? 5.352 -9.701 7.119 1.00 96.75 205 ARG A CA 1
ATOM 1489 C C . ARG A 1 205 ? 6.519 -8.757 7.378 1.00 96.75 205 ARG A C 1
ATOM 1491 O O . ARG A 1 205 ? 7.374 -8.616 6.512 1.00 96.75 205 ARG A O 1
ATOM 1498 N N . GLY A 1 206 ? 6.603 -8.175 8.568 1.00 93.94 206 GLY A N 1
ATOM 1499 C CA . GLY A 1 206 ? 7.710 -7.296 8.950 1.00 93.94 206 GLY A CA 1
ATOM 1500 C C . GLY A 1 206 ? 7.979 -7.259 10.442 1.00 93.94 206 GLY A C 1
ATOM 1501 O O . GLY A 1 206 ? 7.417 -8.041 11.207 1.00 93.94 206 GLY A O 1
ATOM 1502 N N . LYS A 1 207 ? 8.838 -6.323 10.854 1.00 92.00 207 LYS A N 1
ATOM 1503 C CA . LYS A 1 207 ? 9.179 -6.103 12.264 1.00 92.00 207 LYS A CA 1
ATOM 1504 C C . LYS A 1 207 ? 8.798 -4.732 12.803 1.00 92.00 207 LYS A C 1
ATOM 1506 O O . LYS A 1 207 ? 8.426 -4.675 13.963 1.00 92.00 207 LYS A O 1
ATOM 1511 N N . LEU A 1 208 ? 8.824 -3.678 11.992 1.00 90.75 208 LEU A N 1
ATOM 1512 C CA . LEU A 1 208 ? 8.493 -2.318 12.421 1.00 90.75 208 LEU A CA 1
ATOM 1513 C C . LEU A 1 208 ? 7.685 -1.610 11.331 1.00 90.75 208 LEU A C 1
ATOM 1515 O O . LEU A 1 208 ? 8.066 -1.687 10.171 1.00 90.75 208 LEU A O 1
ATOM 1519 N N . GLY A 1 209 ? 6.609 -0.901 11.671 1.00 93.69 209 GLY A N 1
ATOM 1520 C CA . GLY A 1 209 ? 5.870 -0.078 10.702 1.00 93.69 209 GLY A CA 1
ATOM 1521 C C . GLY A 1 209 ? 5.272 -0.920 9.576 1.00 93.69 209 GLY A C 1
ATOM 1522 O O . GLY A 1 209 ? 5.628 -0.769 8.404 1.00 93.69 209 GLY A O 1
ATOM 1523 N N . VAL A 1 210 ? 4.405 -1.860 9.947 1.00 97.19 210 VAL A N 1
ATOM 1524 C CA . VAL A 1 210 ? 3.851 -2.862 9.036 1.00 97.19 210 VAL A CA 1
ATOM 1525 C C . VAL A 1 210 ? 2.372 -2.589 8.813 1.00 97.19 210 VAL A C 1
ATOM 1527 O O . VAL A 1 210 ? 1.569 -2.733 9.735 1.00 97.19 210 VAL A O 1
ATOM 1530 N N . GLY A 1 211 ? 1.998 -2.254 7.579 1.00 97.88 211 GLY A N 1
ATOM 1531 C CA . GLY A 1 211 ? 0.603 -2.071 7.204 1.00 97.88 211 GLY A CA 1
ATOM 1532 C C . GLY A 1 211 ? 0.172 -2.855 5.975 1.00 97.88 211 GLY A C 1
ATOM 1533 O O . GLY A 1 211 ? 0.936 -3.113 5.045 1.00 97.88 211 GLY A O 1
ATOM 1534 N N . GLY A 1 212 ? -1.108 -3.221 5.943 1.00 98.44 212 GLY A N 1
ATOM 1535 C CA . GLY A 1 212 ? -1.695 -3.887 4.780 1.00 98.44 212 GLY A CA 1
ATOM 1536 C C . GLY A 1 212 ? -1.653 -3.032 3.509 1.00 98.44 212 GLY A C 1
ATOM 1537 O O . GLY A 1 212 ? -1.540 -3.577 2.419 1.00 98.44 212 GLY A O 1
ATOM 1538 N N . ILE A 1 213 ? -1.681 -1.700 3.621 1.00 98.44 213 ILE A N 1
ATOM 1539 C CA . ILE A 1 213 ? -1.607 -0.762 2.487 1.00 98.44 213 ILE A CA 1
ATOM 1540 C C . ILE A 1 213 ? -0.332 0.070 2.536 1.00 98.44 213 ILE A C 1
ATOM 1542 O O . ILE A 1 213 ? 0.410 0.073 1.551 1.00 98.44 213 ILE A O 1
ATOM 1546 N N . SER A 1 214 ? -0.068 0.735 3.660 1.00 96.62 214 SER A N 1
ATOM 1547 C CA . SER A 1 214 ? 1.118 1.573 3.851 1.00 96.62 214 SER A CA 1
ATOM 1548 C C . SER A 1 214 ? 1.931 1.129 5.058 1.00 96.62 214 SER A C 1
ATOM 1550 O O . SER A 1 214 ? 1.352 0.749 6.068 1.00 96.62 214 SER A O 1
ATOM 1552 N N . GLY A 1 215 ? 3.257 1.201 4.990 1.00 94.81 215 GLY A N 1
ATOM 1553 C CA . GLY A 1 215 ? 4.077 1.036 6.189 1.00 94.81 215 GLY A CA 1
ATOM 1554 C C . GLY A 1 215 ? 3.997 2.263 7.095 1.00 94.81 215 GLY A C 1
ATOM 1555 O O . GLY A 1 215 ? 3.701 2.130 8.282 1.00 94.81 215 GLY A O 1
ATOM 1556 N N . SER A 1 216 ? 4.230 3.459 6.546 1.00 91.44 216 SER A N 1
ATOM 1557 C CA . SER A 1 216 ? 4.198 4.697 7.333 1.00 91.44 216 SER A CA 1
ATOM 1558 C C . SER A 1 216 ? 4.104 5.984 6.507 1.00 91.44 216 SER A C 1
ATOM 1560 O O . SER A 1 216 ? 4.696 6.055 5.422 1.00 91.44 216 SER A O 1
ATOM 1562 N N . ASP A 1 217 ? 3.541 7.015 7.152 1.00 84.69 217 ASP A N 1
ATOM 1563 C CA . ASP A 1 217 ? 3.389 8.411 6.711 1.00 84.69 217 ASP A CA 1
ATOM 1564 C C . ASP A 1 217 ? 2.466 8.598 5.493 1.00 84.69 217 ASP A C 1
ATOM 1566 O O . ASP A 1 217 ? 2.490 7.816 4.554 1.00 84.69 217 ASP A O 1
ATOM 1570 N N . GLY A 1 218 ? 1.725 9.716 5.450 1.00 87.69 218 GLY A N 1
ATOM 1571 C CA . GLY A 1 218 ? 0.951 10.154 4.281 1.00 87.69 218 GLY A CA 1
ATOM 1572 C C . GLY A 1 218 ? -0.566 10.114 4.457 1.00 87.69 218 GLY A C 1
ATOM 1573 O O . GLY A 1 218 ? -1.110 10.551 5.476 1.00 87.69 218 GLY A O 1
ATOM 1574 N N . SER A 1 219 ? -1.293 9.766 3.392 1.00 86.56 219 SER A N 1
ATOM 1575 C CA . SER A 1 219 ? -2.757 9.725 3.430 1.00 86.56 219 SER A CA 1
ATOM 1576 C C . SER A 1 219 ? -3.352 8.633 2.548 1.00 86.56 219 SER A C 1
ATOM 1578 O O . SER A 1 219 ? -3.055 8.538 1.354 1.00 86.56 219 SER A O 1
ATOM 1580 N N . ILE A 1 220 ? -4.286 7.882 3.123 1.00 88.81 220 ILE A N 1
ATOM 1581 C CA . ILE A 1 220 ? -4.945 6.724 2.528 1.00 88.81 220 ILE A CA 1
ATOM 1582 C C . ILE A 1 220 ? -6.450 6.978 2.463 1.00 88.81 220 ILE A C 1
ATOM 1584 O O . ILE A 1 220 ? -7.102 7.272 3.465 1.00 88.81 220 ILE A O 1
ATOM 1588 N N . TYR A 1 221 ? -7.014 6.834 1.268 1.00 83.81 221 TYR A N 1
ATOM 1589 C CA . TYR A 1 221 ? -8.431 7.053 1.008 1.00 83.81 221 TYR A CA 1
ATOM 1590 C C . TYR A 1 221 ? -9.037 5.848 0.303 1.00 83.81 221 TYR A C 1
ATOM 1592 O O . TYR A 1 221 ? -8.486 5.367 -0.688 1.00 83.81 221 TYR A O 1
ATOM 1600 N N . THR A 1 222 ? -10.227 5.426 0.734 1.00 82.69 222 THR A N 1
ATOM 1601 C CA . THR A 1 222 ? -11.055 4.451 -0.013 1.00 82.69 222 THR A CA 1
ATOM 1602 C C . THR A 1 222 ? -10.264 3.210 -0.419 1.00 82.69 222 THR A C 1
ATOM 1604 O O . THR A 1 222 ? -10.316 2.763 -1.560 1.00 82.69 222 THR A O 1
ATOM 1607 N N . SER A 1 223 ? -9.435 2.722 0.496 1.00 87.44 223 SER A N 1
ATOM 1608 C CA . SER A 1 223 ? -8.488 1.641 0.245 1.00 87.44 223 SER A CA 1
ATOM 1609 C C . SER A 1 223 ? -8.711 0.535 1.261 1.00 87.44 223 SER A C 1
ATOM 1611 O O . SER A 1 223 ? -9.255 0.776 2.342 1.00 87.44 223 SER A O 1
ATOM 1613 N N . TYR A 1 224 ? -8.351 -0.694 0.909 1.00 94.62 224 TYR A N 1
ATOM 1614 C CA . TYR A 1 224 ? -8.701 -1.820 1.762 1.00 94.62 224 TYR A CA 1
ATOM 1615 C C . TYR A 1 224 ? -7.705 -2.961 1.743 1.00 94.62 224 TYR A C 1
ATOM 1617 O O . TYR A 1 224 ? -7.072 -3.253 0.731 1.00 94.62 224 TYR A O 1
ATOM 1625 N N . ASN A 1 225 ? -7.616 -3.642 2.877 1.00 98.38 225 ASN A N 1
ATOM 1626 C CA . ASN A 1 225 ? -6.759 -4.798 3.045 1.00 98.38 225 ASN A CA 1
ATOM 1627 C C . ASN A 1 225 ? -7.577 -6.069 3.308 1.00 98.38 225 ASN A C 1
ATOM 1629 O O . ASN A 1 225 ? -8.369 -6.140 4.250 1.00 98.38 225 ASN A O 1
ATOM 1633 N N . GLU A 1 226 ? -7.330 -7.085 2.483 1.00 96.69 226 GLU A N 1
ATOM 1634 C CA . GLU A 1 226 ? -7.811 -8.463 2.660 1.00 96.69 226 GLU A CA 1
ATOM 1635 C C . GLU A 1 226 ? -6.648 -9.454 2.871 1.00 96.69 226 GLU A C 1
ATOM 1637 O O . GLU A 1 226 ? -6.882 -10.634 3.135 1.00 96.69 226 GLU A O 1
ATOM 1642 N N . GLY A 1 227 ? -5.398 -8.988 2.772 1.00 97.12 227 GLY A N 1
ATOM 1643 C CA . GLY A 1 227 ? -4.195 -9.786 2.990 1.00 97.12 227 GLY A CA 1
ATOM 1644 C C . GLY A 1 227 ? -3.784 -9.839 4.468 1.00 97.12 227 GLY A C 1
ATOM 1645 O O . GLY A 1 227 ? -3.736 -8.793 5.112 1.00 97.12 227 GLY A O 1
ATOM 1646 N N . PRO A 1 228 ? -3.477 -11.015 5.046 1.00 98.81 228 PRO A N 1
ATOM 1647 C CA . PRO A 1 228 ? -2.997 -11.116 6.426 1.00 98.81 228 PRO A CA 1
ATOM 1648 C C . PRO A 1 228 ? -1.760 -10.248 6.695 1.00 98.81 228 PRO A C 1
ATOM 1650 O O . PRO A 1 228 ? -0.831 -10.244 5.883 1.00 98.81 228 PRO A O 1
ATOM 1653 N N . VAL A 1 229 ? -1.729 -9.575 7.847 1.00 98.81 229 VAL A N 1
ATOM 1654 C CA . VAL A 1 229 ? -0.617 -8.705 8.265 1.00 98.81 229 VAL A CA 1
ATOM 1655 C C . VAL A 1 229 ? 0.032 -9.266 9.527 1.00 98.81 229 VAL A C 1
ATOM 1657 O O . VAL A 1 229 ? -0.653 -9.511 10.520 1.00 98.81 229 VAL A O 1
ATOM 1660 N N . TYR A 1 230 ? 1.350 -9.462 9.482 1.00 98.31 230 TYR A N 1
ATOM 1661 C CA . TYR A 1 230 ? 2.170 -9.922 10.601 1.00 98.31 230 TYR A CA 1
ATOM 1662 C C . TYR A 1 230 ? 3.307 -8.928 10.854 1.00 98.31 230 TYR A C 1
ATOM 1664 O O . TYR A 1 230 ? 4.097 -8.664 9.947 1.00 98.31 230 TYR A O 1
ATOM 1672 N N . GLY A 1 231 ? 3.413 -8.393 12.064 1.00 96.75 231 GLY A N 1
ATOM 1673 C CA . GLY A 1 231 ? 4.438 -7.416 12.432 1.00 96.75 231 GLY A CA 1
ATOM 1674 C C . GLY A 1 231 ? 5.059 -7.679 13.803 1.00 96.75 231 GLY A C 1
ATOM 1675 O O . GLY A 1 231 ? 4.649 -8.605 14.498 1.00 96.75 231 GLY A O 1
ATOM 1676 N N . GLY A 1 232 ? 6.053 -6.872 14.173 1.00 95.56 232 GLY A N 1
ATOM 1677 C CA . GLY A 1 232 ? 6.540 -6.760 15.551 1.00 95.56 232 GLY A CA 1
ATOM 1678 C C . GLY A 1 232 ? 5.902 -5.540 16.206 1.00 95.56 232 GLY A C 1
ATOM 1679 O O . GLY A 1 232 ? 4.923 -5.669 16.924 1.00 95.56 232 GLY A O 1
ATOM 1680 N N . ASP A 1 233 ? 6.393 -4.358 15.864 1.00 94.25 233 ASP A N 1
ATOM 1681 C CA . ASP A 1 233 ? 5.945 -3.066 16.384 1.00 94.25 233 ASP A CA 1
ATOM 1682 C C . ASP A 1 233 ? 5.280 -2.211 15.283 1.00 94.25 233 ASP A C 1
ATOM 1684 O O . ASP A 1 233 ? 5.610 -2.336 14.094 1.00 94.25 233 ASP A O 1
ATOM 1688 N N . LEU A 1 234 ? 4.350 -1.335 15.673 1.00 95.69 234 LEU A N 1
ATOM 1689 C CA . LEU A 1 234 ? 3.569 -0.444 14.808 1.00 95.69 234 LEU A CA 1
ATOM 1690 C C . LEU A 1 234 ? 2.874 -1.215 13.677 1.00 95.69 234 LEU A C 1
ATOM 1692 O O . LEU A 1 234 ? 3.240 -1.109 12.500 1.00 95.69 234 LEU A O 1
ATOM 1696 N N . VAL A 1 235 ? 1.883 -2.030 14.038 1.00 98.06 235 VAL A N 1
ATOM 1697 C CA . VAL A 1 235 ? 1.248 -2.986 13.122 1.00 98.06 235 VAL A CA 1
ATOM 1698 C C . VAL A 1 235 ? -0.213 -2.628 12.885 1.00 98.06 235 VAL A C 1
ATOM 1700 O O . VAL A 1 235 ? -1.025 -2.664 13.808 1.00 98.06 235 VAL A O 1
ATOM 1703 N N . GLY A 1 236 ? -0.582 -2.342 11.636 1.00 98.12 236 GLY A N 1
ATOM 1704 C CA . GLY A 1 236 ? -1.960 -2.021 11.272 1.00 98.12 236 GLY A CA 1
ATOM 1705 C C . GLY A 1 236 ? -2.502 -2.802 10.085 1.00 98.12 236 GLY A C 1
ATOM 1706 O O . GLY A 1 236 ? -1.795 -3.152 9.145 1.00 98.12 236 GLY A O 1
ATOM 1707 N N . GLY A 1 237 ? -3.811 -3.042 10.071 1.00 98.44 237 GLY A N 1
ATOM 1708 C CA . GLY A 1 237 ? -4.460 -3.641 8.901 1.00 98.44 237 GLY A CA 1
ATOM 1709 C C . GLY A 1 237 ? -4.411 -2.751 7.654 1.00 98.44 237 GLY A C 1
ATOM 1710 O O . GLY A 1 237 ? -4.419 -3.265 6.541 1.00 98.44 237 GLY A O 1
ATOM 1711 N N . ILE A 1 238 ? -4.318 -1.427 7.812 1.00 98.25 238 ILE A N 1
ATOM 1712 C CA . ILE A 1 238 ? -4.190 -0.460 6.712 1.00 98.25 238 ILE A CA 1
ATOM 1713 C C . ILE A 1 238 ? -2.822 0.227 6.739 1.00 98.25 238 ILE A C 1
ATOM 1715 O O . ILE A 1 238 ? -2.124 0.183 5.727 1.00 98.25 238 ILE A O 1
ATOM 1719 N N . SER A 1 239 ? -2.435 0.830 7.866 1.00 96.81 239 SER A N 1
ATOM 1720 C CA . SER A 1 239 ? -1.165 1.552 8.020 1.00 96.81 239 SER A CA 1
ATOM 1721 C C . SER A 1 239 ? -0.403 1.104 9.262 1.00 96.81 239 SER A C 1
ATOM 1723 O O . SER A 1 239 ? -1.012 0.903 10.309 1.00 96.81 239 SER A O 1
ATOM 1725 N N . GLY A 1 240 ? 0.921 0.979 9.173 1.00 95.56 240 GLY A N 1
ATOM 1726 C CA . GLY A 1 240 ? 1.754 0.771 10.357 1.00 95.56 240 GLY A CA 1
ATOM 1727 C C . GLY A 1 240 ? 1.774 2.003 11.269 1.00 95.56 240 GLY A C 1
ATOM 1728 O O . GLY A 1 240 ? 1.510 1.883 12.466 1.00 95.56 240 GLY A O 1
ATOM 1729 N N . SER A 1 241 ? 2.027 3.200 10.725 1.00 91.75 241 SER A N 1
ATOM 1730 C CA . SER A 1 241 ? 2.027 4.436 11.520 1.00 91.75 241 SER A CA 1
ATOM 1731 C C . SER A 1 241 ? 1.781 5.738 10.743 1.00 91.75 241 SER A C 1
ATOM 1733 O O . SER A 1 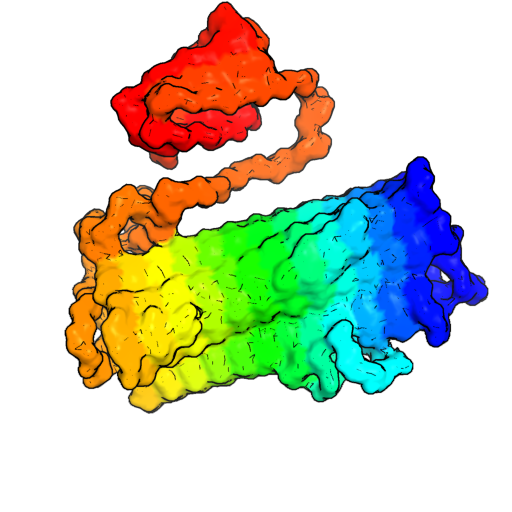241 ? 2.189 5.907 9.596 1.00 91.75 241 SER A O 1
ATOM 1735 N N . GLY A 1 242 ? 1.165 6.719 11.414 1.00 79.94 242 GLY A N 1
ATOM 1736 C CA . GLY A 1 242 ? 1.225 8.140 11.030 1.00 79.94 242 GLY A CA 1
ATOM 1737 C C . GLY A 1 242 ? 0.384 8.577 9.821 1.00 79.94 242 GLY A C 1
ATOM 1738 O O . GLY A 1 242 ? 0.388 9.761 9.481 1.00 79.94 242 GLY A O 1
ATOM 1739 N N . ASP A 1 243 ? -0.356 7.670 9.182 1.00 82.00 243 ASP A N 1
ATOM 1740 C CA . ASP A 1 243 ? -1.219 7.990 8.041 1.00 82.00 243 ASP A CA 1
ATOM 1741 C C . ASP A 1 243 ? -2.562 8.614 8.446 1.00 82.00 243 ASP A C 1
ATOM 1743 O O . ASP A 1 243 ? -3.233 8.161 9.371 1.00 82.00 243 ASP A O 1
ATOM 1747 N N . LEU A 1 244 ? -3.033 9.586 7.658 1.00 86.88 244 LEU A N 1
ATOM 1748 C CA . LEU A 1 244 ? -4.457 9.939 7.615 1.00 86.88 244 LEU A CA 1
ATOM 1749 C C . LEU A 1 244 ? -5.230 8.813 6.912 1.00 86.88 244 LEU A C 1
ATOM 1751 O O . LEU A 1 244 ? -4.997 8.564 5.730 1.00 86.88 244 LEU A O 1
ATOM 1755 N N . ILE A 1 245 ? -6.186 8.181 7.592 1.00 89.62 245 ILE A N 1
ATOM 1756 C CA . ILE A 1 245 ? -6.984 7.071 7.052 1.00 89.62 245 ILE A CA 1
ATOM 1757 C C . ILE A 1 245 ? -8.445 7.496 6.909 1.00 89.62 245 ILE A C 1
ATOM 1759 O O . ILE A 1 245 ? -9.131 7.794 7.888 1.00 89.62 245 ILE A O 1
ATOM 1763 N N . ILE A 1 246 ? -8.951 7.497 5.675 1.00 83.31 246 ILE A N 1
ATOM 1764 C CA . ILE A 1 246 ? -10.326 7.904 5.365 1.00 83.31 246 ILE A CA 1
ATOM 1765 C C . ILE A 1 246 ? -11.026 6.835 4.529 1.00 83.31 246 ILE A C 1
ATOM 1767 O O . ILE A 1 246 ? -10.491 6.368 3.520 1.00 83.31 246 ILE A O 1
ATOM 1771 N N . ALA A 1 247 ? -12.265 6.498 4.895 1.00 79.75 247 ALA A N 1
ATOM 1772 C CA . ALA A 1 247 ? -13.135 5.613 4.113 1.00 79.75 247 ALA A CA 1
ATOM 1773 C C . ALA A 1 247 ? -12.491 4.254 3.776 1.00 79.75 247 ALA A C 1
ATOM 1775 O O . ALA A 1 247 ? -12.703 3.722 2.691 1.00 79.75 247 ALA A O 1
ATOM 1776 N N . SER A 1 248 ? -11.651 3.726 4.664 1.00 84.50 248 SER A N 1
ATOM 1777 C CA . SER A 1 248 ? -10.798 2.567 4.393 1.00 84.50 248 SER A CA 1
ATOM 1778 C C . SER A 1 248 ? -11.096 1.431 5.362 1.00 84.50 248 SER A C 1
ATOM 1780 O O . SER A 1 248 ? -11.628 1.655 6.450 1.00 84.50 248 SER A O 1
ATOM 1782 N N . TYR A 1 249 ? -10.798 0.194 4.974 1.00 91.19 249 TYR A N 1
ATOM 1783 C CA . TYR A 1 249 ? -11.169 -0.942 5.813 1.00 91.19 249 TYR A CA 1
ATOM 1784 C C . TYR A 1 249 ? -10.219 -2.123 5.743 1.00 91.19 249 TYR A C 1
ATOM 1786 O O . TYR A 1 249 ? -9.596 -2.406 4.723 1.00 91.19 249 TYR A O 1
ATOM 1794 N N . ASN A 1 250 ? -10.164 -2.853 6.848 1.00 97.06 250 ASN A N 1
ATOM 1795 C CA . ASN A 1 250 ? -9.438 -4.104 6.944 1.00 97.06 250 ASN A CA 1
ATOM 1796 C C . ASN A 1 250 ? -10.407 -5.251 7.241 1.00 97.06 250 ASN A C 1
ATOM 1798 O O . ASN A 1 250 ? -11.225 -5.165 8.160 1.00 97.06 250 ASN A O 1
ATOM 1802 N N . THR A 1 251 ? -10.299 -6.344 6.489 1.00 94.81 251 THR A N 1
ATOM 1803 C CA . THR A 1 251 ? -11.023 -7.596 6.775 1.00 94.81 251 THR A CA 1
ATOM 1804 C C . THR A 1 251 ? -10.091 -8.747 7.133 1.00 94.81 251 THR A C 1
ATOM 1806 O O . THR A 1 251 ? -10.562 -9.820 7.511 1.00 94.81 251 THR A O 1
ATOM 1809 N N . ALA A 1 252 ? -8.782 -8.550 6.991 1.00 95.88 252 ALA A N 1
ATOM 1810 C CA . ALA A 1 252 ? -7.776 -9.575 7.207 1.00 95.88 252 ALA A CA 1
ATOM 1811 C C . ALA A 1 252 ? -7.329 -9.637 8.674 1.00 95.88 252 ALA A C 1
ATOM 1813 O O . ALA A 1 252 ? -7.397 -8.631 9.379 1.00 95.88 252 ALA A O 1
ATOM 1814 N N . PRO A 1 253 ? -6.832 -10.785 9.160 1.00 98.75 253 PRO A N 1
ATOM 1815 C CA . PRO A 1 253 ? -6.222 -10.838 10.482 1.00 98.75 253 PRO A CA 1
ATOM 1816 C C . PRO A 1 253 ? -4.970 -9.949 10.550 1.00 98.75 253 PRO A C 1
ATOM 1818 O O . PRO A 1 253 ? -4.150 -9.954 9.628 1.00 98.75 253 PRO A O 1
ATOM 1821 N N . VAL A 1 254 ? -4.824 -9.238 11.669 1.00 98.88 254 VAL A N 1
ATOM 1822 C CA . VAL A 1 254 ? -3.651 -8.430 12.022 1.00 98.88 254 VAL A CA 1
ATOM 1823 C C . VAL A 1 254 ? -3.020 -9.030 13.272 1.00 98.88 254 VAL A C 1
ATOM 1825 O O . VAL A 1 254 ? -3.698 -9.201 14.288 1.00 98.88 254 VAL A O 1
ATOM 1828 N N . VAL A 1 255 ? -1.741 -9.386 13.187 1.00 98.75 255 VAL A N 1
ATOM 1829 C CA . VAL A 1 255 ? -0.987 -10.005 14.281 1.00 98.75 255 VAL A CA 1
ATOM 1830 C C . VAL A 1 255 ? 0.311 -9.231 14.496 1.00 98.75 255 VAL A C 1
ATOM 1832 O O . VAL A 1 255 ? 1.096 -9.105 13.561 1.00 98.75 255 VAL A O 1
ATOM 1835 N N . GLY A 1 256 ? 0.541 -8.732 15.706 1.00 97.88 256 GLY A N 1
ATOM 1836 C CA . GLY A 1 256 ? 1.757 -8.004 16.077 1.00 97.88 256 GLY A CA 1
ATOM 1837 C C . GLY A 1 256 ? 2.269 -8.367 17.471 1.00 97.88 256 GLY A C 1
ATOM 1838 O O . GLY A 1 256 ? 1.724 -9.261 18.113 1.00 97.88 256 GLY A O 1
ATOM 1839 N N . GLU A 1 257 ? 3.300 -7.664 17.928 1.00 97.06 257 GLU A N 1
ATOM 1840 C CA . GLU A 1 257 ? 3.837 -7.715 19.294 1.00 97.06 257 GLU A CA 1
ATOM 1841 C C . GLU A 1 257 ? 3.399 -6.440 20.050 1.00 97.06 257 GLU A C 1
ATOM 1843 O O . GLU A 1 257 ? 2.625 -6.525 21.004 1.00 97.06 257 GLU A O 1
ATOM 1848 N N . GLU A 1 258 ? 3.760 -5.249 19.565 1.00 95.62 258 GLU A N 1
ATOM 1849 C CA . GLU A 1 258 ? 3.439 -3.949 20.182 1.00 95.62 258 GLU A CA 1
ATOM 1850 C C . GLU A 1 258 ? 2.707 -3.008 19.205 1.00 95.62 258 GLU A C 1
ATOM 1852 O O . GLU A 1 258 ? 2.823 -3.153 17.986 1.00 95.62 258 GLU A O 1
ATOM 1857 N N . ASP A 1 259 ? 1.905 -2.080 19.746 1.00 95.94 259 ASP A N 1
ATOM 1858 C CA . ASP A 1 259 ? 1.144 -1.064 19.001 1.00 95.94 259 ASP A CA 1
ATOM 1859 C C . ASP A 1 259 ? 0.379 -1.653 17.805 1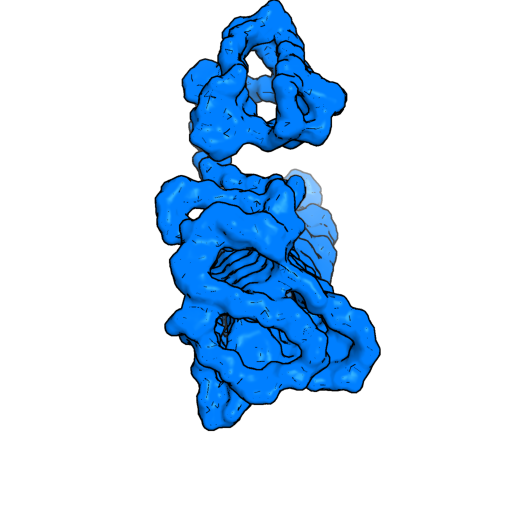.00 95.94 259 ASP A C 1
ATOM 1861 O O . ASP A 1 259 ? 0.640 -1.367 16.631 1.00 95.94 259 ASP A O 1
ATOM 1865 N N . VAL A 1 260 ? -0.586 -2.522 18.118 1.00 98.19 260 VAL A N 1
ATOM 1866 C CA . VAL A 1 260 ? -1.309 -3.318 17.121 1.00 98.19 260 VAL A CA 1
ATOM 1867 C C . VAL A 1 260 ? -2.735 -2.810 16.955 1.00 98.19 260 VAL A C 1
ATOM 1869 O O . VAL A 1 260 ? -3.555 -2.910 17.869 1.00 98.19 260 VAL A O 1
ATOM 1872 N N . GLY A 1 261 ? -3.067 -2.323 15.761 1.00 97.81 261 GLY A N 1
ATOM 1873 C CA . GLY A 1 261 ? -4.402 -1.850 15.415 1.00 97.81 261 GLY A CA 1
ATOM 1874 C C . GLY A 1 261 ? -5.047 -2.606 14.262 1.00 97.81 261 GLY A C 1
ATOM 1875 O O . GLY A 1 261 ? -4.405 -2.994 13.290 1.00 97.81 261 GLY A O 1
ATOM 1876 N N . GLY A 1 262 ? -6.371 -2.745 14.295 1.00 98.19 262 GLY A N 1
ATOM 1877 C CA . GLY A 1 262 ? -7.109 -3.268 13.141 1.00 98.19 262 GLY A CA 1
ATOM 1878 C C . GLY A 1 262 ? -6.976 -2.400 11.882 1.00 98.19 262 GLY A C 1
ATOM 1879 O O . GLY A 1 262 ? -7.056 -2.923 10.774 1.00 98.19 262 GLY A O 1
ATOM 1880 N N . LEU A 1 263 ? -6.733 -1.092 12.033 1.00 97.44 263 LEU A N 1
ATOM 1881 C CA . LEU A 1 263 ? -6.469 -0.158 10.933 1.00 97.44 263 LEU A CA 1
ATOM 1882 C C . LEU A 1 263 ? -5.078 0.472 11.011 1.00 97.44 263 LEU A C 1
ATOM 1884 O O . LEU A 1 263 ? -4.358 0.415 10.018 1.00 97.44 263 LEU A O 1
ATOM 1888 N N . SER A 1 264 ? -4.716 1.062 12.152 1.00 96.62 264 SER A N 1
ATOM 1889 C CA . SER A 1 264 ? -3.454 1.796 12.336 1.00 96.62 264 SER A CA 1
ATOM 1890 C C . SER A 1 264 ? -2.669 1.239 13.517 1.00 96.62 264 SER A C 1
ATOM 1892 O O . SER A 1 264 ? -3.242 1.114 14.594 1.00 96.62 264 SER A O 1
ATOM 1894 N N . GLY A 1 265 ? -1.383 0.931 13.363 1.00 95.75 265 GLY A N 1
ATOM 1895 C CA . GLY A 1 265 ? -0.551 0.556 14.512 1.00 95.75 265 GLY A CA 1
ATOM 1896 C C . GLY A 1 265 ? -0.425 1.708 15.510 1.00 95.75 265 GLY A C 1
ATOM 1897 O O . GLY A 1 265 ? -0.840 1.593 16.664 1.00 95.75 265 GLY A O 1
ATOM 1898 N N . SER A 1 266 ? 0.029 2.869 15.025 1.00 91.25 266 SER A N 1
ATOM 1899 C CA . SER A 1 266 ? 0.096 4.099 15.822 1.00 91.25 266 SER A CA 1
ATOM 1900 C C . SER A 1 266 ? -0.339 5.357 15.066 1.00 91.25 266 SER A C 1
ATOM 1902 O O . SER A 1 266 ? 0.074 5.619 13.933 1.00 91.25 266 SER A O 1
ATOM 1904 N N . GLY A 1 267 ? -1.119 6.194 15.753 1.00 78.50 267 GLY A N 1
ATOM 19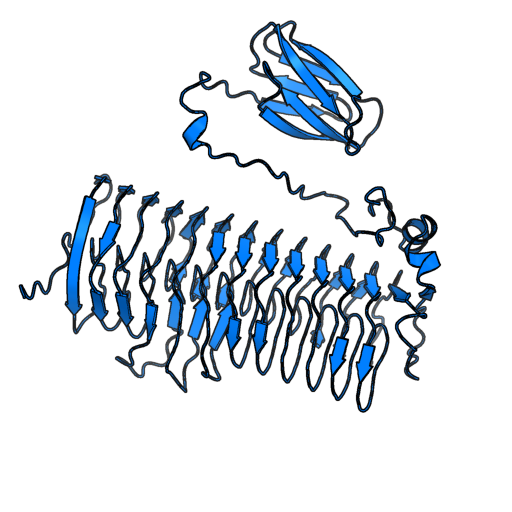05 C CA . GLY A 1 267 ? -1.441 7.563 15.361 1.00 78.50 267 GLY A CA 1
ATOM 1906 C C . GLY A 1 267 ? -2.293 7.701 14.096 1.00 78.50 267 GLY A C 1
ATOM 1907 O O . GLY A 1 267 ? -2.883 6.738 13.598 1.00 78.50 267 GLY A O 1
ATOM 1908 N N . GLY A 1 268 ? -2.350 8.944 13.606 1.00 81.19 268 GLY A N 1
ATOM 1909 C CA . GLY A 1 268 ? -3.077 9.336 12.400 1.00 81.19 268 GLY A CA 1
ATOM 1910 C C . GLY A 1 268 ? -4.543 9.695 12.651 1.00 81.19 268 GLY A C 1
ATOM 1911 O O . GLY A 1 268 ? -5.215 9.112 13.500 1.00 81.19 268 GLY A O 1
ATOM 1912 N N . ASP A 1 269 ? -5.077 10.661 11.907 1.00 85.69 269 ASP A N 1
ATOM 1913 C CA . ASP A 1 269 ? -6.521 10.913 11.897 1.00 85.69 269 ASP A CA 1
ATOM 1914 C C . ASP A 1 269 ? -7.221 9.742 11.196 1.00 85.69 269 ASP A C 1
ATOM 1916 O O . ASP A 1 269 ? -6.843 9.349 10.091 1.00 85.69 269 ASP A O 1
ATOM 1920 N N . ILE A 1 270 ? -8.251 9.175 11.823 1.00 88.88 270 ILE A N 1
ATOM 1921 C CA . ILE A 1 270 ? -8.989 8.037 11.268 1.00 88.88 270 ILE A CA 1
ATOM 1922 C C . ILE A 1 270 ? -10.460 8.407 11.186 1.00 88.88 270 ILE A C 1
ATOM 1924 O O . ILE A 1 270 ? -11.105 8.705 12.194 1.00 88.88 270 ILE A O 1
ATOM 1928 N N . SER A 1 271 ? -11.017 8.346 9.977 1.00 83.06 271 SER A N 1
ATOM 1929 C CA . SER A 1 271 ? -12.435 8.615 9.768 1.00 83.06 271 SER A CA 1
ATOM 1930 C C . SER A 1 271 ? -13.113 7.665 8.792 1.00 83.06 271 SER A C 1
ATOM 1932 O O . SER A 1 271 ? -12.512 7.209 7.819 1.00 83.06 271 SER A O 1
ATOM 1934 N N . PHE A 1 272 ? -14.388 7.360 9.044 1.00 78.75 272 PHE A N 1
ATOM 1935 C CA . PHE A 1 272 ? -15.235 6.567 8.136 1.00 78.75 272 PHE A CA 1
ATOM 1936 C C . PHE A 1 272 ? -14.665 5.190 7.800 1.00 78.75 272 PHE A C 1
ATOM 1938 O O . PHE A 1 272 ? -14.831 4.690 6.692 1.00 78.75 272 PHE A O 1
ATOM 1945 N N . SER A 1 273 ? -13.931 4.609 8.737 1.00 83.81 273 SER A N 1
ATOM 1946 C CA . SER A 1 273 ? -13.085 3.452 8.482 1.00 83.81 273 SER A CA 1
ATOM 1947 C C . SER A 1 273 ? -13.396 2.342 9.471 1.00 83.81 273 SER A C 1
ATOM 1949 O O . SER A 1 273 ? -13.833 2.608 10.591 1.00 83.81 273 SER A O 1
ATOM 1951 N N . TYR A 1 274 ? -13.212 1.089 9.069 1.00 89.38 274 TYR A N 1
ATOM 1952 C CA . TYR A 1 274 ? -13.644 -0.023 9.910 1.00 89.38 274 TYR A CA 1
ATOM 1953 C C . TYR A 1 274 ? -12.775 -1.262 9.812 1.00 89.38 274 TYR A C 1
ATOM 1955 O O . TYR A 1 274 ? -12.212 -1.583 8.767 1.00 89.38 274 TYR A O 1
ATOM 1963 N N . ASN A 1 275 ? -12.730 -1.996 10.917 1.00 95.94 275 ASN A N 1
ATOM 1964 C CA . ASN A 1 275 ? -12.036 -3.267 11.004 1.00 95.94 275 ASN A CA 1
ATOM 1965 C C . ASN A 1 275 ? -13.025 -4.417 11.229 1.00 95.94 275 ASN A C 1
ATOM 1967 O 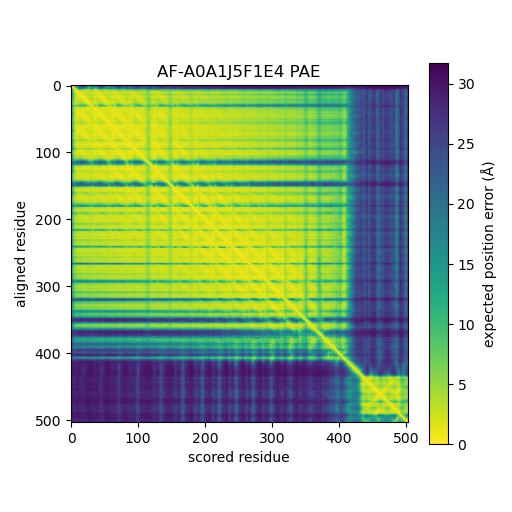O . ASN A 1 275 ? -13.812 -4.411 12.178 1.00 95.94 275 ASN A O 1
ATOM 1971 N N . LEU A 1 276 ? -12.963 -5.424 10.359 1.00 94.12 276 LEU A N 1
ATOM 1972 C CA . LEU A 1 276 ? -13.663 -6.703 10.511 1.00 94.12 276 LEU A CA 1
ATOM 1973 C C . LEU A 1 276 ? -12.709 -7.842 10.891 1.00 94.12 276 LEU A C 1
ATOM 1975 O O . LEU A 1 276 ? -13.158 -8.873 11.389 1.00 94.12 276 LEU A O 1
ATOM 1979 N N . GLY A 1 277 ? -11.412 -7.669 10.634 1.00 93.19 277 GLY A N 1
ATOM 1980 C CA . GLY A 1 277 ? -10.391 -8.676 10.884 1.00 93.19 277 GLY A CA 1
ATOM 1981 C C . GLY A 1 277 ? -10.064 -8.836 12.365 1.00 93.19 277 GLY A C 1
ATOM 1982 O O . GLY A 1 277 ? -10.161 -7.893 13.146 1.00 93.19 277 GLY A O 1
ATOM 1983 N N . THR A 1 278 ? -9.661 -10.033 12.780 1.00 98.44 278 THR A N 1
ATOM 1984 C CA . THR A 1 278 ? -9.185 -10.250 14.154 1.00 98.44 278 THR A CA 1
ATOM 1985 C C . THR A 1 278 ? -7.874 -9.509 14.392 1.00 98.44 278 THR A C 1
ATOM 1987 O O . THR A 1 278 ? -6.980 -9.593 13.551 1.00 98.44 278 THR A O 1
ATOM 1990 N N . VAL A 1 279 ? -7.733 -8.866 15.549 1.00 98.75 279 VAL A N 1
ATOM 1991 C CA . VAL A 1 279 ? -6.512 -8.161 15.962 1.00 98.75 279 VAL A CA 1
ATOM 1992 C C . VAL A 1 279 ? -5.887 -8.911 17.132 1.00 98.75 279 VAL A C 1
ATOM 1994 O O . VAL A 1 279 ? -6.558 -9.158 18.134 1.00 98.75 279 VAL A O 1
ATOM 1997 N N . THR A 1 280 ? -4.631 -9.331 16.996 1.00 98.56 280 THR A N 1
ATOM 1998 C CA . THR A 1 280 ? -3.881 -10.042 18.043 1.00 98.56 280 THR A CA 1
ATOM 1999 C C . THR A 1 280 ? -2.539 -9.360 18.282 1.00 98.56 280 THR A C 1
ATOM 2001 O O . THR A 1 280 ? -1.786 -9.190 17.333 1.00 98.56 280 THR A O 1
ATOM 2004 N N . GLY A 1 281 ? -2.229 -8.998 19.524 1.00 97.62 281 GLY A N 1
ATOM 2005 C CA . GLY A 1 281 ? -0.929 -8.428 19.901 1.00 97.62 281 GLY A CA 1
ATOM 2006 C C . GLY A 1 281 ? -0.486 -8.832 21.305 1.00 97.62 281 GLY A C 1
ATOM 2007 O O . GLY A 1 281 ? -1.184 -9.604 21.956 1.00 97.62 281 GLY A O 1
ATOM 2008 N N . GLU A 1 282 ? 0.633 -8.306 21.793 1.00 96.50 282 GLU A N 1
ATOM 2009 C CA . GLU A 1 282 ? 1.068 -8.463 23.188 1.00 96.50 282 GLU A CA 1
ATOM 2010 C C . GLU A 1 282 ? 0.685 -7.220 24.003 1.00 96.50 282 GLU A C 1
ATOM 2012 O O . GLU A 1 282 ? -0.113 -7.330 24.939 1.00 96.50 282 GLU A O 1
ATOM 2017 N N . THR A 1 283 ? 1.164 -6.035 23.607 1.00 94.31 283 THR A N 1
ATOM 2018 C CA . THR A 1 283 ? 0.920 -4.763 24.316 1.00 94.31 283 THR A CA 1
ATOM 2019 C C . THR A 1 283 ? 0.305 -3.700 23.399 1.00 94.31 283 THR A C 1
ATOM 2021 O O . THR A 1 283 ? 0.602 -3.664 22.210 1.00 94.31 283 THR A O 1
ATOM 2024 N N . PHE A 1 284 ? -0.566 -2.840 23.946 1.00 94.38 284 PHE A N 1
ATOM 2025 C CA . PHE A 1 284 ? -1.240 -1.744 23.225 1.00 94.38 284 PHE A CA 1
ATOM 2026 C C . PHE A 1 284 ? -2.005 -2.223 21.989 1.00 94.38 284 PHE A C 1
ATOM 2028 O O . PHE A 1 284 ? -1.708 -1.882 20.845 1.00 94.38 284 PHE A O 1
ATOM 2035 N N . VAL A 1 285 ? -3.031 -3.034 22.234 1.00 97.19 285 VAL A N 1
ATOM 2036 C CA . VAL A 1 285 ? -3.802 -3.667 21.161 1.00 97.19 285 VAL A CA 1
ATOM 2037 C C . VAL A 1 285 ? -5.173 -3.016 21.048 1.00 97.19 285 VAL A C 1
ATOM 2039 O O . VAL A 1 285 ? -5.947 -3.021 22.006 1.00 97.19 285 VAL A O 1
ATOM 2042 N N . GLY A 1 286 ? -5.499 -2.486 19.872 1.00 96.19 286 GLY A N 1
ATOM 2043 C CA . GLY A 1 286 ? -6.778 -1.849 19.5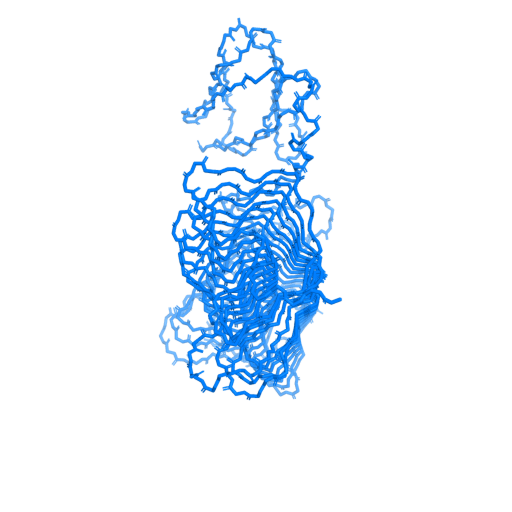90 1.00 96.19 286 GLY A CA 1
ATOM 2044 C C . GLY A 1 286 ? -7.513 -2.446 18.398 1.00 96.19 286 GLY A C 1
ATOM 2045 O O . GLY A 1 286 ? -6.930 -2.749 17.360 1.00 96.19 286 GLY A O 1
ATOM 2046 N N . GLY A 1 287 ? -8.838 -2.543 18.490 1.00 97.06 287 GLY A N 1
ATOM 2047 C CA . GLY A 1 287 ? -9.658 -2.953 17.343 1.00 97.06 287 GLY A CA 1
ATOM 2048 C C . GLY A 1 287 ? -9.562 -2.005 16.140 1.00 97.06 287 GLY A C 1
ATOM 2049 O O . GLY A 1 287 ? -9.774 -2.434 15.009 1.00 97.06 287 GLY A O 1
ATOM 2050 N N . ILE A 1 288 ? -9.215 -0.733 16.361 1.00 96.38 288 ILE A N 1
ATOM 2051 C CA . ILE A 1 288 ? -8.976 0.268 15.313 1.00 96.38 288 ILE A CA 1
ATOM 2052 C C . ILE A 1 288 ? -7.535 0.762 15.325 1.00 96.38 288 ILE A C 1
ATOM 2054 O O . ILE A 1 288 ? -6.885 0.693 14.281 1.00 96.38 288 ILE A O 1
ATOM 2058 N N . ALA A 1 289 ? -7.036 1.230 16.471 1.00 95.62 289 ALA A N 1
ATOM 2059 C CA . ALA A 1 289 ? -5.664 1.719 16.584 1.00 95.62 289 ALA A CA 1
ATOM 2060 C C . ALA A 1 289 ? -4.950 1.203 17.838 1.00 95.62 289 ALA A C 1
ATOM 2062 O O . ALA A 1 289 ? -5.574 1.142 18.894 1.00 95.62 289 ALA A O 1
ATOM 2063 N N . GLY A 1 290 ? -3.669 0.848 17.734 1.00 94.38 290 GLY A N 1
ATOM 2064 C CA . GLY A 1 290 ? -2.856 0.426 18.880 1.00 94.38 290 GLY A CA 1
ATOM 2065 C C . GLY A 1 290 ? -2.605 1.590 19.839 1.00 94.38 290 GLY A C 1
ATOM 2066 O O . GLY A 1 290 ? -3.296 1.717 20.852 1.00 94.38 290 GLY A O 1
ATOM 2067 N N . ASP A 1 291 ? -1.688 2.483 19.469 1.00 89.31 291 ASP A N 1
ATOM 2068 C CA . ASP A 1 291 ? -1.403 3.740 20.175 1.00 89.31 291 ASP A CA 1
ATOM 2069 C C . ASP A 1 291 ? -2.015 4.944 19.442 1.00 89.31 291 ASP A C 1
ATOM 2071 O O . ASP A 1 291 ? -1.896 5.097 18.227 1.00 89.31 291 ASP A O 1
ATOM 2075 N N . TYR A 1 292 ? -2.689 5.832 20.171 1.00 82.75 292 TYR A N 1
ATOM 2076 C CA . TYR A 1 292 ? -3.408 6.964 19.599 1.00 82.75 292 TYR A CA 1
ATOM 2077 C C . TYR A 1 292 ? -3.081 8.281 20.306 1.00 82.75 292 TYR A C 1
ATOM 2079 O O . TYR A 1 292 ? -3.526 8.537 21.432 1.00 82.75 292 TYR A O 1
ATOM 2087 N N . ARG A 1 293 ? -2.318 9.148 19.622 1.00 80.88 293 ARG A N 1
ATOM 2088 C CA . ARG A 1 293 ? -1.796 10.409 20.178 1.00 80.88 293 ARG A CA 1
ATOM 2089 C C . ARG A 1 293 ? -2.102 11.612 19.276 1.00 80.88 293 ARG A C 1
ATOM 2091 O O . ARG A 1 293 ? -1.849 11.565 18.074 1.00 80.88 293 ARG A O 1
ATOM 2098 N N . LYS A 1 294 ? -2.601 12.710 19.867 1.00 72.25 294 LYS A N 1
ATOM 2099 C CA . LYS A 1 294 ? -2.875 14.020 19.225 1.00 72.25 294 LYS A CA 1
ATOM 2100 C C . LYS A 1 294 ? -3.629 13.951 17.882 1.00 72.25 294 LYS A C 1
ATOM 2102 O O . LYS A 1 294 ? -3.309 14.711 16.972 1.00 72.25 294 LYS A O 1
ATOM 2107 N N . SER A 1 295 ? -4.600 13.049 17.765 1.00 77.69 295 SER A N 1
ATOM 2108 C CA . SER A 1 295 ? -5.320 12.787 16.509 1.00 77.69 295 SER A CA 1
ATOM 2109 C C . SER A 1 295 ? -6.837 12.644 16.739 1.00 77.69 295 SER A C 1
ATOM 2111 O O . SER A 1 295 ? -7.296 12.530 17.884 1.00 77.69 295 SER A O 1
ATOM 2113 N N . ASP A 1 296 ? -7.624 12.669 15.663 1.00 82.56 296 ASP A N 1
ATOM 2114 C CA . ASP A 1 296 ? -9.079 12.495 15.675 1.00 82.56 296 ASP A CA 1
ATOM 2115 C C . ASP A 1 296 ? -9.540 11.139 15.126 1.00 82.56 296 ASP A C 1
ATOM 2117 O O . ASP A 1 296 ? -9.404 10.845 13.935 1.00 82.56 296 ASP A O 1
ATOM 2121 N N . LEU A 1 297 ? -10.189 10.349 15.983 1.00 86.81 297 LEU A N 1
ATOM 2122 C CA . LEU A 1 297 ? -10.846 9.103 15.608 1.00 86.81 297 LEU A CA 1
ATOM 2123 C C . LEU A 1 297 ? -12.356 9.314 15.576 1.00 86.81 297 LEU A C 1
ATOM 2125 O O . LEU A 1 297 ? -13.003 9.507 16.610 1.00 86.81 297 LEU A O 1
ATOM 2129 N N . MET A 1 298 ? -12.937 9.251 14.384 1.00 84.06 298 MET A N 1
ATOM 2130 C CA . MET A 1 298 ? -14.355 9.533 14.200 1.00 84.06 298 MET A CA 1
ATOM 2131 C C . MET A 1 298 ? -15.022 8.581 13.221 1.00 84.06 298 MET A C 1
ATOM 2133 O O . MET A 1 298 ? -14.407 8.133 12.265 1.00 84.06 298 MET A O 1
ATOM 2137 N N . HIS A 1 299 ? -16.311 8.306 13.399 1.00 78.81 299 HIS A N 1
ATOM 2138 C CA . HIS A 1 299 ? -17.078 7.542 12.407 1.00 78.81 299 HIS A CA 1
ATOM 2139 C C . HIS A 1 299 ? -16.436 6.191 12.045 1.00 78.81 299 HIS A C 1
ATOM 2141 O O . HIS A 1 299 ? -16.437 5.788 10.886 1.00 78.81 299 HIS A O 1
ATOM 2147 N N . ALA A 1 300 ? -15.855 5.511 13.029 1.00 85.31 300 ALA A N 1
ATOM 2148 C CA . ALA A 1 300 ? -15.120 4.271 12.829 1.00 85.31 300 ALA A CA 1
ATOM 2149 C C . ALA A 1 300 ? -15.652 3.160 13.730 1.00 85.31 300 ALA A C 1
ATOM 2151 O O . ALA A 1 300 ? -16.188 3.424 14.808 1.00 85.31 300 ALA A O 1
ATOM 2152 N N . TYR A 1 301 ? -15.522 1.910 13.295 1.00 88.50 301 TYR A N 1
ATOM 2153 C CA . TYR A 1 301 ? -16.033 0.791 14.077 1.00 88.50 301 TYR A CA 1
ATOM 2154 C C . TYR A 1 301 ? -15.220 -0.485 13.926 1.00 88.50 301 TYR A C 1
ATOM 2156 O O . TYR A 1 301 ? -14.677 -0.783 12.862 1.00 88.50 301 TYR A O 1
ATOM 2164 N N . ASN A 1 302 ? -15.177 -1.255 15.010 1.00 93.75 302 ASN A N 1
ATOM 2165 C CA . ASN A 1 302 ? -14.538 -2.561 15.058 1.00 93.75 302 ASN A CA 1
ATOM 2166 C C . ASN A 1 302 ? -15.585 -3.663 15.247 1.00 93.75 302 ASN A C 1
ATOM 2168 O O . ASN A 1 302 ? -16.411 -3.591 16.154 1.00 93.75 302 ASN A O 1
ATOM 2172 N N . ILE A 1 303 ? -15.526 -4.704 14.419 1.00 92.06 303 ILE A N 1
ATOM 2173 C CA . ILE A 1 303 ? -16.302 -5.946 14.576 1.00 92.06 303 ILE A CA 1
ATOM 2174 C C . ILE A 1 303 ? -15.385 -7.124 14.916 1.00 92.06 303 ILE A C 1
ATOM 2176 O O . ILE A 1 303 ? -15.817 -8.065 15.584 1.00 92.06 303 ILE A O 1
ATOM 2180 N N . GLY A 1 304 ? -14.126 -7.072 14.481 1.00 93.12 304 GLY A N 1
ATOM 2181 C CA . GLY A 1 304 ? -13.154 -8.129 14.717 1.00 93.12 304 GLY A CA 1
ATOM 2182 C C . GLY A 1 304 ? -12.863 -8.346 16.201 1.00 93.12 304 GLY A C 1
ATOM 2183 O O . GLY A 1 304 ? -12.852 -7.408 16.996 1.00 93.12 304 GLY A O 1
ATOM 2184 N N . ALA A 1 305 ? -12.621 -9.598 16.590 1.00 96.62 305 ALA A N 1
ATOM 2185 C CA . ALA A 1 305 ? -12.169 -9.901 17.945 1.00 96.62 305 ALA A CA 1
ATOM 2186 C C . ALA A 1 305 ? -10.787 -9.279 18.201 1.00 96.62 305 ALA A C 1
ATOM 2188 O O . ALA A 1 305 ? -9.913 -9.355 17.336 1.00 96.62 305 ALA A O 1
ATOM 2189 N N . VAL A 1 306 ? -10.596 -8.705 19.389 1.00 97.88 306 VAL A N 1
ATOM 2190 C CA . VAL A 1 306 ? -9.347 -8.069 19.821 1.00 97.88 306 VAL A CA 1
ATOM 2191 C C . VAL A 1 306 ? -8.756 -8.871 20.975 1.00 97.88 306 VAL A C 1
ATOM 2193 O O . VAL A 1 306 ? -9.404 -9.065 22.008 1.00 97.88 306 VAL A O 1
ATOM 2196 N N . LYS A 1 307 ? -7.526 -9.352 20.802 1.00 97.06 307 LYS A N 1
ATOM 2197 C CA . LYS A 1 307 ? -6.819 -10.167 21.787 1.00 97.06 307 LYS A CA 1
ATOM 2198 C C . LYS A 1 307 ? -5.431 -9.600 22.059 1.00 97.06 307 LYS A C 1
ATOM 2200 O O . LYS A 1 307 ? -4.686 -9.356 21.119 1.00 97.06 307 LYS A O 1
ATOM 2205 N N . GLY A 1 308 ? -5.055 -9.486 23.326 1.00 95.25 308 GLY A N 1
ATOM 2206 C CA . GLY A 1 308 ? -3.653 -9.279 23.677 1.00 95.25 308 GLY A CA 1
ATOM 2207 C C . GLY A 1 308 ? -3.294 -9.694 25.090 1.00 95.25 308 GLY A C 1
ATOM 2208 O O . GLY A 1 308 ? -4.098 -10.340 25.759 1.00 95.25 308 GLY A O 1
ATOM 2209 N N . ASP A 1 309 ? -2.095 -9.346 25.546 1.00 93.31 309 ASP A N 1
ATOM 2210 C CA . ASP A 1 309 ? -1.635 -9.672 26.895 1.00 93.31 309 ASP A CA 1
ATOM 2211 C C . ASP A 1 309 ? -1.849 -8.510 27.866 1.00 93.31 309 ASP A C 1
ATOM 2213 O O . ASP A 1 309 ? -2.371 -8.722 28.965 1.00 93.31 309 ASP A O 1
ATOM 2217 N N . SER A 1 310 ? -1.522 -7.284 27.452 1.00 89.88 310 SER A N 1
ATOM 2218 C CA . SER A 1 310 ? -1.585 -6.083 28.285 1.00 89.88 310 SER A CA 1
ATOM 2219 C C . SER A 1 310 ? -2.115 -4.871 27.516 1.00 89.88 310 SER A C 1
ATOM 2221 O O . SER A 1 310 ? -1.693 -4.603 26.398 1.00 89.88 310 SER A O 1
ATOM 2223 N N . ILE A 1 311 ? -3.017 -4.100 28.132 1.00 90.06 311 ILE A N 1
ATOM 2224 C CA . ILE A 1 311 ? -3.579 -2.853 27.587 1.00 90.06 311 ILE A CA 1
ATOM 2225 C C . ILE A 1 311 ? -4.280 -3.093 26.244 1.00 90.06 311 ILE A C 1
ATOM 2227 O O . ILE A 1 311 ? -3.790 -2.761 25.165 1.00 90.06 311 ILE A O 1
ATOM 2231 N N . VAL A 1 312 ? -5.466 -3.695 26.331 1.00 93.06 312 VAL A N 1
ATOM 2232 C CA . VAL A 1 312 ? -6.267 -4.067 25.159 1.00 93.06 312 VAL A CA 1
ATOM 2233 C C . VAL A 1 312 ? -7.575 -3.281 25.131 1.00 93.06 312 VAL A C 1
ATOM 2235 O O . VAL A 1 312 ? -8.389 -3.373 26.052 1.00 93.06 312 VAL A O 1
ATOM 2238 N N . GLY A 1 313 ? -7.804 -2.523 24.063 1.00 92.12 313 GLY A N 1
ATOM 2239 C CA . GLY A 1 313 ? -9.030 -1.768 23.836 1.00 92.12 313 GLY A CA 1
ATOM 2240 C C . GLY A 1 313 ? -9.826 -2.279 22.642 1.00 92.12 313 GLY A C 1
ATOM 2241 O O . GLY A 1 313 ? -9.281 -2.599 21.591 1.00 92.12 313 GLY A O 1
ATOM 2242 N N . GLY A 1 314 ? -11.153 -2.304 22.748 1.00 92.88 314 GLY A N 1
ATOM 2243 C CA . GLY A 1 314 ? -11.998 -2.655 21.601 1.00 92.88 314 GLY A CA 1
ATOM 2244 C C . GLY A 1 314 ? -11.941 -1.644 20.449 1.00 92.88 314 GLY A C 1
ATOM 2245 O O . GLY A 1 314 ? -12.238 -2.001 19.312 1.00 92.88 314 GLY A O 1
ATOM 2246 N N . ILE A 1 315 ? -11.537 -0.397 20.719 1.00 92.81 315 ILE A N 1
ATOM 2247 C CA . ILE A 1 315 ? -11.316 0.639 19.702 1.00 92.81 315 ILE A CA 1
ATOM 2248 C C . ILE A 1 315 ? -9.852 1.072 19.686 1.00 92.81 315 ILE A C 1
ATOM 2250 O O . ILE A 1 315 ? -9.207 0.956 18.647 1.00 92.81 315 ILE A O 1
ATOM 2254 N N . VAL A 1 316 ? -9.321 1.534 20.819 1.00 92.69 316 VAL A N 1
ATOM 2255 C CA . VAL A 1 316 ? -7.940 2.025 20.931 1.00 92.69 316 VAL A CA 1
ATOM 2256 C C . VAL A 1 316 ? -7.231 1.344 22.100 1.00 92.69 316 VAL A C 1
ATOM 2258 O O . VAL A 1 316 ? -7.792 1.291 23.194 1.00 92.69 316 VAL A O 1
ATOM 2261 N N . GLY A 1 317 ? -6.015 0.841 21.882 1.00 91.31 317 GLY A N 1
ATOM 2262 C CA . GLY A 1 317 ? -5.179 0.247 22.929 1.00 91.31 317 GLY A CA 1
ATOM 2263 C C . GLY A 1 317 ? -4.765 1.287 23.971 1.00 91.31 317 GLY A C 1
ATOM 2264 O O . GLY A 1 317 ? -5.304 1.306 25.078 1.00 91.31 317 GLY A O 1
ATOM 2265 N N . GLU A 1 318 ? -3.863 2.193 23.605 1.00 87.81 318 GLU A N 1
ATOM 2266 C CA . GLU A 1 318 ? -3.481 3.360 24.405 1.00 87.81 318 GLU A CA 1
ATOM 2267 C C . GLU A 1 318 ? -3.981 4.653 23.761 1.00 87.81 318 GLU A C 1
ATOM 2269 O O . GLU A 1 318 ? -3.801 4.899 22.572 1.00 87.81 318 GLU A O 1
ATOM 2274 N N . ARG A 1 319 ? -4.568 5.529 24.578 1.00 74.44 319 ARG A N 1
ATOM 2275 C CA . ARG A 1 319 ? -4.840 6.915 24.202 1.00 74.44 319 ARG A CA 1
ATOM 2276 C C . ARG A 1 319 ? -3.985 7.859 25.035 1.00 74.44 319 ARG A C 1
ATOM 2278 O O . ARG A 1 319 ? -4.075 7.858 26.265 1.00 74.44 319 ARG A O 1
ATOM 2285 N N . ALA A 1 320 ? -3.264 8.759 24.377 1.00 66.69 320 ALA A N 1
ATOM 2286 C CA . ALA A 1 320 ? -2.558 9.849 25.044 1.00 66.69 320 ALA A CA 1
ATOM 2287 C C . ALA A 1 320 ? -2.906 11.216 24.424 1.00 66.69 320 ALA A C 1
ATOM 2289 O O . ALA A 1 320 ? -3.153 11.301 23.224 1.00 66.69 320 ALA A O 1
ATOM 2290 N N . TYR A 1 321 ? -2.895 12.279 25.247 1.00 62.22 321 TYR A N 1
ATOM 2291 C CA . TYR A 1 321 ? -2.942 13.719 24.891 1.00 62.22 321 TYR A CA 1
ATOM 2292 C C . TYR A 1 321 ? -4.045 14.179 23.908 1.00 62.22 321 TYR A C 1
ATOM 2294 O O . TYR A 1 321 ? -4.012 13.765 22.759 1.00 62.22 321 TYR A O 1
ATOM 2302 N N . ASP A 1 322 ? -4.939 15.111 24.285 1.00 67.94 322 ASP A N 1
ATOM 2303 C CA . ASP A 1 322 ? -5.858 15.916 23.423 1.00 67.94 322 ASP A CA 1
ATOM 2304 C C . ASP A 1 322 ? -6.622 15.213 22.263 1.00 67.94 322 ASP A C 1
ATOM 2306 O O . ASP A 1 322 ? -7.311 15.868 21.480 1.00 67.94 322 ASP A O 1
ATOM 2310 N N . SER A 1 323 ? -6.559 13.886 22.145 1.00 75.31 323 SER A N 1
ATOM 2311 C CA . SER A 1 323 ? -7.137 13.122 21.038 1.00 75.31 323 SER A CA 1
ATOM 2312 C C . SER A 1 323 ? -8.652 13.088 21.175 1.00 75.31 323 SER A C 1
ATOM 2314 O O . SER A 1 323 ? -9.149 12.983 22.296 1.00 75.31 323 SER A O 1
ATOM 2316 N N . ARG A 1 324 ? -9.419 13.135 20.085 1.00 78.62 324 ARG A N 1
ATOM 2317 C CA . ARG A 1 324 ? -10.893 13.069 20.147 1.00 78.62 324 ARG A CA 1
ATOM 2318 C C . ARG A 1 324 ? -11.379 11.730 19.627 1.00 78.62 324 ARG A C 1
ATOM 2320 O O . ARG A 1 324 ? -10.907 11.259 18.601 1.00 78.62 324 ARG A O 1
ATOM 2327 N N . ILE A 1 325 ? -12.340 11.138 20.333 1.00 81.75 325 ILE A N 1
ATOM 2328 C CA . ILE A 1 325 ? -12.993 9.899 19.904 1.00 81.75 325 ILE A CA 1
ATOM 2329 C C . ILE A 1 325 ? -14.486 10.137 19.922 1.00 81.75 325 ILE A C 1
ATOM 2331 O O . ILE A 1 325 ? -15.063 10.406 20.977 1.00 81.75 325 ILE A O 1
ATOM 2335 N N . TYR A 1 326 ? -15.126 10.052 18.767 1.00 79.50 326 TYR A N 1
ATOM 2336 C CA . TYR A 1 326 ? -16.566 10.218 18.718 1.00 79.50 326 TYR A CA 1
ATOM 2337 C C . TYR A 1 326 ? -17.200 9.444 17.586 1.00 79.50 326 TYR A C 1
ATOM 2339 O O . TYR A 1 326 ? -16.557 9.158 16.583 1.00 79.50 326 TYR A O 1
ATOM 2347 N N . ASN A 1 327 ? -18.492 9.155 17.718 1.00 77.31 327 ASN A N 1
ATOM 2348 C CA . ASN A 1 327 ? -19.251 8.512 16.653 1.00 77.31 327 ASN A CA 1
ATOM 2349 C C . ASN A 1 327 ? -18.643 7.154 16.265 1.00 77.31 327 ASN A C 1
ATOM 2351 O O . ASN A 1 327 ? -18.493 6.853 15.085 1.00 77.31 327 ASN A O 1
ATOM 2355 N N . THR A 1 328 ? -18.241 6.356 17.252 1.00 83.38 328 THR A N 1
ATOM 2356 C CA . THR A 1 328 ? -17.521 5.093 17.046 1.00 83.38 328 THR A CA 1
ATOM 2357 C C . THR A 1 328 ? -18.140 3.966 17.856 1.00 83.38 328 THR A C 1
ATOM 2359 O O . THR A 1 328 ? -18.829 4.205 18.852 1.00 83.38 328 THR A O 1
ATOM 2362 N N . TYR A 1 329 ? -17.915 2.717 17.444 1.00 86.69 329 TYR A N 1
ATOM 2363 C CA . TYR A 1 329 ? -18.346 1.585 18.257 1.00 86.69 329 TYR A CA 1
ATOM 2364 C C . TYR A 1 329 ? -17.472 0.340 18.135 1.00 86.69 329 TYR A C 1
ATOM 2366 O O . TYR A 1 329 ? -16.927 0.041 17.073 1.00 86.69 329 TYR A O 1
ATOM 2374 N N . ASN A 1 330 ? -17.395 -0.418 19.228 1.00 90.81 330 ASN A N 1
ATOM 2375 C CA . ASN A 1 330 ? -16.837 -1.764 19.237 1.00 90.81 330 ASN A CA 1
ATOM 2376 C C . ASN A 1 330 ? -17.952 -2.809 19.361 1.00 90.81 330 ASN A C 1
ATOM 2378 O O . ASN A 1 330 ? -18.698 -2.840 20.338 1.00 90.81 330 ASN A O 1
ATOM 2382 N N . PHE A 1 331 ? -18.033 -3.705 18.391 1.00 89.69 331 PHE A N 1
ATOM 2383 C CA . PHE A 1 331 ? -18.865 -4.897 18.456 1.00 89.69 331 PHE A CA 1
ATOM 2384 C C . PHE A 1 331 ? -18.060 -6.152 18.829 1.00 89.69 331 PHE A C 1
ATOM 2386 O O . PHE A 1 331 ? -18.609 -7.082 19.424 1.00 89.69 331 PHE A O 1
ATOM 2393 N N . GLY A 1 332 ? -16.771 -6.191 18.486 1.00 90.44 332 GLY A N 1
ATOM 2394 C CA . GLY A 1 332 ? -15.906 -7.345 18.708 1.00 90.44 332 GLY A CA 1
ATOM 2395 C C . GLY A 1 332 ? -15.680 -7.660 20.186 1.00 90.44 332 GLY A C 1
ATOM 2396 O O . GLY A 1 332 ? -15.690 -6.776 21.046 1.00 90.44 332 GLY A O 1
ATOM 2397 N N . SER A 1 333 ? -15.460 -8.939 20.492 1.00 93.69 333 SER A N 1
ATOM 2398 C CA . SER A 1 333 ? -15.031 -9.349 21.830 1.00 93.69 333 SER A CA 1
ATOM 2399 C C . SER A 1 333 ? -13.625 -8.841 22.123 1.00 93.69 333 SER A C 1
ATOM 2401 O O . SER A 1 333 ? -12.771 -8.877 21.236 1.00 93.69 333 SER A O 1
ATOM 2403 N N . VAL A 1 334 ? -13.369 -8.444 23.369 1.00 94.12 334 VAL A N 1
ATOM 2404 C CA . VAL A 1 334 ? -12.048 -7.998 23.826 1.00 94.12 334 VAL A CA 1
ATOM 2405 C C . VAL A 1 334 ? -11.557 -8.935 24.920 1.00 94.12 334 VAL A C 1
ATOM 2407 O O . VAL A 1 334 ? -12.264 -9.166 25.899 1.00 94.12 334 VAL A O 1
ATOM 2410 N N . THR A 1 335 ? -10.358 -9.489 24.752 1.00 92.44 335 THR A N 1
ATOM 2411 C CA . THR A 1 335 ? -9.747 -10.406 25.724 1.00 92.44 335 THR A CA 1
ATOM 2412 C C . THR A 1 335 ? -8.303 -10.010 26.006 1.00 92.44 335 THR A C 1
ATOM 2414 O O . THR A 1 335 ? -7.522 -9.892 25.062 1.00 92.44 335 THR A O 1
ATOM 2417 N N . ALA A 1 336 ? -7.948 -9.862 27.286 1.00 88.31 336 ALA A N 1
ATOM 2418 C CA . ALA A 1 336 ? -6.573 -9.631 27.725 1.00 88.31 336 ALA A CA 1
ATOM 2419 C C . ALA A 1 336 ? -6.160 -10.523 28.896 1.00 88.31 336 ALA A C 1
ATOM 2421 O O . ALA A 1 336 ? -7.011 -10.940 29.685 1.00 88.31 336 ALA A O 1
ATOM 2422 N N . SER A 1 337 ? -4.853 -10.757 29.029 1.00 86.12 337 SER A N 1
ATOM 2423 C CA . SER A 1 337 ? -4.260 -11.470 30.167 1.00 86.12 337 SER A CA 1
ATOM 2424 C C . SER A 1 337 ? -4.206 -10.611 31.444 1.00 86.12 337 SER A C 1
ATOM 2426 O O . SER A 1 337 ? -4.294 -11.162 32.542 1.00 86.12 337 SER A O 1
ATOM 2428 N N . SER A 1 338 ? -4.092 -9.278 31.331 1.00 81.44 338 SER A N 1
ATOM 2429 C CA . SER A 1 338 ? -4.012 -8.359 32.482 1.00 81.44 338 SER A CA 1
ATOM 2430 C C . SER A 1 338 ? -5.074 -7.247 32.481 1.00 81.44 338 SER A C 1
ATOM 2432 O O . SER A 1 338 ? -5.904 -7.198 33.388 1.00 81.44 338 SER A O 1
ATOM 2434 N N . SER A 1 339 ? -5.078 -6.358 31.482 1.00 81.00 339 SER A N 1
ATOM 2435 C CA . SER A 1 339 ? -5.967 -5.193 31.399 1.00 81.00 339 SER A CA 1
ATOM 2436 C C . SER A 1 339 ? -6.659 -5.108 30.041 1.00 81.00 339 SER A C 1
ATOM 2438 O O . SER A 1 339 ? -6.026 -5.095 28.985 1.00 81.00 339 SER A O 1
ATOM 2440 N N . SER A 1 340 ? -7.991 -5.041 30.066 1.00 83.38 340 SER A N 1
ATOM 2441 C CA . SER A 1 340 ? -8.799 -4.808 28.869 1.00 83.38 340 SER A CA 1
ATOM 2442 C C . SER A 1 340 ? -9.984 -3.896 29.142 1.00 83.38 340 SER A C 1
ATOM 2444 O O . SER A 1 340 ? -10.499 -3.826 30.259 1.00 83.38 340 SER A O 1
ATOM 2446 N N . ASN A 1 341 ? -10.437 -3.218 28.093 1.00 86.44 341 ASN A N 1
ATOM 2447 C CA . ASN A 1 341 ? -11.674 -2.460 28.084 1.00 86.44 341 ASN A CA 1
ATOM 2448 C C . ASN A 1 341 ? -12.340 -2.560 26.709 1.00 86.44 341 ASN A C 1
ATOM 2450 O O . ASN A 1 341 ? -11.680 -2.623 25.672 1.00 86.44 341 ASN A O 1
ATOM 2454 N N . CYS A 1 342 ? -13.666 -2.496 26.680 1.00 86.75 342 CYS A N 1
ATOM 2455 C CA . CYS A 1 342 ? -14.420 -2.572 25.435 1.00 86.75 342 CYS A CA 1
ATOM 2456 C C . CYS A 1 342 ? -14.190 -1.397 24.489 1.00 86.75 342 CYS A C 1
ATOM 2458 O O . CYS A 1 342 ? -14.552 -1.513 23.321 1.00 86.75 342 CYS A O 1
ATOM 2460 N N . ILE A 1 343 ? -13.594 -0.298 24.962 1.00 86.88 343 ILE A N 1
ATOM 2461 C CA . ILE A 1 343 ? -13.250 0.850 24.130 1.00 86.88 343 ILE A CA 1
ATOM 2462 C C . ILE A 1 343 ? -11.769 1.232 24.234 1.00 86.88 343 ILE A C 1
ATOM 2464 O O . ILE A 1 343 ? -11.080 1.138 23.219 1.00 86.88 343 ILE A O 1
ATOM 2468 N N . LEU A 1 344 ? -11.292 1.645 25.418 1.00 86.19 344 LEU A N 1
ATOM 2469 C CA . LEU A 1 344 ? -9.920 2.136 25.639 1.00 86.19 344 LEU A CA 1
ATOM 2470 C C . LEU A 1 344 ? -9.137 1.250 26.601 1.00 86.19 344 LEU A C 1
ATOM 2472 O O . LEU A 1 344 ? -9.490 1.197 27.778 1.00 86.19 344 LEU A O 1
ATOM 2476 N N . GLY A 1 345 ? -8.055 0.623 26.139 1.00 75.75 345 GLY A N 1
ATOM 2477 C CA . GLY A 1 345 ? -7.196 -0.192 27.004 1.00 75.75 345 GLY A CA 1
ATOM 2478 C C . GLY A 1 345 ? -6.545 0.624 28.127 1.00 75.75 345 GLY A C 1
ATOM 2479 O O . GLY A 1 345 ? -6.518 0.182 29.276 1.00 75.75 345 GLY A O 1
ATOM 2480 N N . TYR A 1 346 ? -6.056 1.824 27.810 1.00 80.56 346 TYR A N 1
ATOM 2481 C CA . TYR A 1 346 ? -5.467 2.768 28.761 1.00 80.56 346 TYR A CA 1
ATOM 2482 C C . TYR A 1 346 ? -5.634 4.223 28.295 1.00 80.56 346 TYR A C 1
ATOM 2484 O O . TYR A 1 346 ? -5.663 4.504 27.096 1.00 80.56 346 TYR A O 1
ATOM 2492 N N . GLU A 1 347 ? -5.721 5.162 29.244 1.00 70.12 347 GLU A N 1
ATOM 2493 C CA . GLU A 1 347 ? -5.726 6.602 28.969 1.00 70.12 347 GLU A CA 1
ATOM 2494 C C . GLU A 1 347 ? -4.700 7.342 29.839 1.00 70.12 347 GLU A C 1
ATOM 2496 O O . GLU A 1 347 ? -4.742 7.294 31.072 1.00 70.12 347 GLU A O 1
ATOM 2501 N N . PHE A 1 348 ? -3.795 8.082 29.195 1.00 66.69 348 PHE A N 1
ATOM 2502 C CA . PHE A 1 348 ? -2.838 8.951 29.877 1.00 66.69 348 PHE A CA 1
ATOM 2503 C C . PHE A 1 348 ? -3.475 10.328 30.155 1.00 66.69 348 PHE A C 1
ATOM 2505 O O . PHE A 1 348 ? -3.716 11.113 29.235 1.00 66.69 348 PHE A O 1
ATOM 2512 N N . GLN A 1 349 ? -3.781 10.626 31.426 1.00 57.28 349 GLN A N 1
ATOM 2513 C CA . GLN A 1 349 ? -4.544 11.816 31.836 1.00 57.28 349 GLN A CA 1
ATOM 2514 C C . GLN A 1 349 ? -3.821 13.143 31.559 1.00 57.28 349 GLN A C 1
ATOM 2516 O O . GLN A 1 349 ? -2.989 13.557 32.364 1.00 57.28 349 GLN A O 1
ATOM 2521 N N . ILE A 1 350 ? -4.236 13.884 30.523 1.00 47.88 350 ILE A N 1
ATOM 2522 C CA . ILE A 1 350 ? -4.096 15.350 30.468 1.00 47.88 350 ILE A CA 1
ATOM 2523 C C . ILE A 1 350 ? -5.295 15.961 29.706 1.00 47.88 350 ILE A C 1
ATOM 2525 O O . ILE A 1 350 ? -5.505 15.628 28.549 1.00 47.88 350 ILE A O 1
ATOM 2529 N N . TYR A 1 351 ? -6.065 16.816 30.400 1.00 49.00 351 TYR A N 1
ATOM 2530 C CA . TYR A 1 351 ? -7.042 17.841 29.957 1.00 49.00 351 TYR A CA 1
ATOM 2531 C C . TYR A 1 351 ? -8.014 17.567 28.764 1.00 49.00 351 TYR A C 1
ATOM 2533 O O . TYR A 1 351 ? -7.624 17.316 27.639 1.00 49.00 351 TYR A O 1
ATOM 2541 N N . TYR A 1 352 ? -9.325 17.735 29.023 1.00 48.88 352 TYR A N 1
ATOM 2542 C CA . TYR A 1 352 ? -10.455 17.987 28.088 1.00 48.88 352 TYR A CA 1
ATOM 2543 C C . TYR A 1 352 ? -10.571 17.199 26.764 1.00 48.88 352 TYR A C 1
ATOM 2545 O O . TYR A 1 352 ? -11.117 17.706 25.779 1.00 48.88 352 TYR A O 1
ATOM 2553 N N . ALA A 1 353 ? -10.156 15.939 26.728 1.00 52.41 353 ALA A N 1
ATOM 2554 C CA . ALA A 1 353 ? -10.295 15.120 25.532 1.00 52.41 353 ALA A CA 1
ATOM 2555 C C . ALA A 1 353 ? -11.776 14.717 25.295 1.00 52.41 353 ALA A C 1
ATOM 2557 O O . ALA A 1 353 ? -12.325 13.861 25.986 1.00 52.41 353 ALA A O 1
ATOM 2558 N N . LYS A 1 354 ? -12.448 15.347 24.318 1.00 62.53 354 LYS A N 1
ATOM 2559 C CA . LYS A 1 354 ? -13.886 15.160 24.031 1.00 62.53 354 LYS A CA 1
ATOM 2560 C C . LYS A 1 354 ? -14.178 13.732 23.544 1.00 62.53 354 LYS A C 1
ATOM 2562 O O . LYS A 1 354 ? -13.796 13.371 22.431 1.00 62.53 354 LYS A O 1
ATOM 2567 N N . VAL A 1 355 ? -14.873 12.951 24.372 1.00 67.44 355 VAL A N 1
ATOM 2568 C CA . VAL A 1 355 ? -15.500 11.675 23.995 1.00 67.44 355 VAL A CA 1
ATOM 2569 C C . VAL A 1 355 ? -17.004 11.893 23.865 1.00 67.44 355 VAL A C 1
ATOM 2571 O O . VAL A 1 355 ? -17.620 12.444 24.775 1.00 67.44 355 VAL A O 1
ATOM 2574 N N . SER A 1 356 ? -17.608 11.502 22.743 1.00 73.19 356 SER A N 1
ATOM 2575 C CA . SER A 1 356 ? -19.067 11.600 22.564 1.00 73.19 356 SER A CA 1
ATOM 2576 C C . SER A 1 356 ? -19.595 10.551 21.596 1.00 73.19 356 SER A C 1
ATOM 2578 O O . SER A 1 356 ? -18.967 10.305 20.572 1.00 73.19 356 SER A O 1
ATOM 2580 N N . SER A 1 357 ? -20.770 9.982 21.865 1.00 77.06 357 SER A N 1
ATOM 2581 C CA . SER A 1 357 ? -21.399 8.985 20.983 1.00 77.06 357 SER A CA 1
ATOM 2582 C C . SER A 1 357 ? -20.491 7.774 20.714 1.00 77.06 357 SER A C 1
ATOM 2584 O O . SER A 1 357 ? -20.240 7.422 19.560 1.00 77.06 357 SER A O 1
ATOM 2586 N N . VAL A 1 358 ? -19.965 7.163 21.780 1.00 80.62 358 VAL A N 1
ATOM 2587 C CA . VAL A 1 358 ? -19.110 5.971 21.692 1.00 80.62 358 VAL A CA 1
ATOM 2588 C C . VAL A 1 358 ? -19.768 4.786 22.390 1.00 80.62 358 VAL A C 1
ATOM 2590 O O . VAL A 1 358 ? -20.183 4.892 23.547 1.00 80.62 358 VAL A O 1
ATOM 2593 N N . PHE A 1 359 ? -19.856 3.660 21.680 1.00 84.00 359 PHE A N 1
ATOM 2594 C CA . PHE A 1 359 ? -20.676 2.515 22.082 1.00 84.00 359 PHE A CA 1
ATOM 2595 C C . PHE A 1 359 ? -19.910 1.197 22.054 1.00 84.00 359 PHE A C 1
ATOM 2597 O O . PHE A 1 359 ? -19.011 1.006 21.238 1.00 84.00 359 PHE A O 1
ATOM 2604 N N . TYR A 1 360 ? -20.307 0.242 22.893 1.00 86.69 360 TYR A N 1
ATOM 2605 C CA . TYR A 1 360 ? -19.806 -1.130 22.801 1.00 86.69 360 TYR A CA 1
ATOM 2606 C C . TYR A 1 360 ? -20.895 -2.172 23.008 1.00 86.69 360 TYR A C 1
ATOM 2608 O O . TYR A 1 360 ? -21.895 -1.915 23.686 1.00 86.69 360 TYR A O 1
ATOM 2616 N N . ASN A 1 361 ? -20.692 -3.360 22.433 1.00 87.38 361 ASN A N 1
ATOM 2617 C CA . ASN A 1 361 ? -21.581 -4.495 22.645 1.00 87.38 361 ASN A CA 1
ATOM 2618 C C . ASN A 1 361 ? -21.271 -5.191 23.974 1.00 87.38 361 ASN A C 1
ATOM 2620 O O . ASN A 1 361 ? -20.249 -5.857 24.121 1.00 87.38 361 ASN A O 1
ATOM 2624 N N . GLN A 1 362 ? -22.184 -5.061 24.932 1.00 83.38 362 GLN A N 1
ATOM 2625 C CA . GLN A 1 362 ? -22.050 -5.662 26.259 1.00 83.38 362 GLN A CA 1
ATOM 2626 C C . GLN A 1 362 ? -22.192 -7.190 26.253 1.00 83.38 362 GLN A C 1
ATOM 2628 O O . GLN A 1 362 ? -21.776 -7.846 27.202 1.00 83.38 362 GLN A O 1
ATOM 2633 N N . ASP A 1 363 ? -22.805 -7.761 25.210 1.00 83.44 363 ASP A N 1
ATOM 2634 C CA . ASP A 1 363 ? -23.005 -9.211 25.122 1.00 83.44 363 ASP A CA 1
ATOM 2635 C C . ASP A 1 363 ? -21.726 -9.925 24.653 1.00 83.44 363 ASP A C 1
ATOM 2637 O O . ASP A 1 363 ? -21.536 -11.106 24.939 1.00 83.44 363 ASP A O 1
ATOM 2641 N N . SER A 1 364 ? -20.858 -9.225 23.912 1.00 82.31 364 SER A N 1
ATOM 2642 C CA . SER A 1 364 ? -19.588 -9.752 23.393 1.00 82.31 364 SER A CA 1
ATOM 2643 C C . SER A 1 364 ? -18.369 -9.250 24.163 1.00 82.31 364 SER A C 1
ATOM 2645 O O . SER A 1 364 ? -17.303 -9.859 24.067 1.00 82.31 364 SER A O 1
ATOM 2647 N N . CYS A 1 365 ? -18.504 -8.164 24.925 1.00 81.38 365 CYS A N 1
ATOM 2648 C CA . CYS A 1 365 ? -17.416 -7.570 25.680 1.00 81.38 365 CYS A CA 1
ATOM 2649 C C . CYS A 1 365 ? -17.861 -7.170 27.094 1.00 81.38 365 CYS A C 1
ATOM 2651 O O . CYS A 1 365 ? -18.775 -6.364 27.275 1.00 81.38 365 CYS A O 1
ATOM 2653 N N . ALA A 1 366 ? -17.178 -7.719 28.100 1.00 70.75 366 ALA A N 1
ATOM 2654 C CA . ALA A 1 366 ? -17.341 -7.316 29.491 1.00 70.75 366 ALA A CA 1
ATOM 2655 C C . ALA A 1 366 ? -16.484 -6.073 29.772 1.00 70.75 366 ALA A C 1
ATOM 2657 O O . ALA A 1 366 ? -15.298 -6.043 29.448 1.00 70.75 366 ALA A O 1
ATOM 2658 N N . PHE A 1 367 ? -17.081 -5.039 30.365 1.00 64.19 367 PHE A N 1
ATOM 2659 C CA . PHE A 1 367 ? -16.366 -3.806 30.689 1.00 64.19 367 PHE A CA 1
ATOM 2660 C C . PHE A 1 367 ? -15.376 -4.059 31.836 1.00 64.19 367 PHE A C 1
ATOM 2662 O O . PHE A 1 367 ? -15.783 -4.523 32.900 1.00 64.19 367 PHE A O 1
ATOM 2669 N N . GLY A 1 368 ? -14.090 -3.775 31.616 1.00 56.53 368 GLY A N 1
ATOM 2670 C CA . GLY A 1 368 ? -13.074 -3.792 32.672 1.00 56.53 368 GLY A CA 1
ATOM 2671 C C . GLY A 1 368 ? -13.202 -2.589 33.615 1.00 56.53 368 GLY A C 1
ATOM 2672 O O . GLY A 1 368 ? -13.813 -1.584 33.264 1.00 56.53 368 GLY A O 1
ATOM 2673 N N . ASP A 1 369 ? -12.587 -2.666 34.796 1.00 46.31 369 ASP A N 1
ATOM 2674 C CA . ASP A 1 369 ? -12.747 -1.727 35.928 1.00 46.31 369 ASP A CA 1
ATOM 2675 C C . ASP A 1 369 ? -12.293 -0.264 35.681 1.00 46.31 369 ASP A C 1
ATOM 2677 O O . ASP A 1 369 ? -12.319 0.566 36.592 1.00 46.31 369 ASP A O 1
ATOM 2681 N N . TYR A 1 370 ? -11.857 0.087 34.467 1.00 49.28 370 TYR A N 1
ATOM 2682 C CA . TYR A 1 370 ? -11.323 1.412 34.153 1.00 49.28 370 TYR A CA 1
ATOM 2683 C C . TYR A 1 370 ? -12.446 2.412 33.826 1.00 49.28 370 TYR A C 1
ATOM 2685 O O . TYR A 1 370 ? -13.029 2.397 32.741 1.00 49.28 370 TYR A O 1
ATOM 2693 N N . TRP A 1 371 ? -12.738 3.306 34.776 1.00 48.72 371 TRP A N 1
ATOM 2694 C CA . TRP A 1 371 ? -13.703 4.400 34.636 1.00 48.72 371 TRP A CA 1
ATOM 2695 C C . TRP A 1 371 ? -12.995 5.754 34.770 1.00 48.72 371 TRP A C 1
ATOM 2697 O O . TRP A 1 371 ? -12.436 6.078 35.815 1.00 48.72 371 TRP A O 1
ATOM 2707 N N . ASN A 1 372 ? -13.033 6.558 33.708 1.00 52.28 372 ASN A N 1
ATOM 2708 C CA . ASN A 1 372 ? -12.399 7.881 33.615 1.00 52.28 372 ASN A CA 1
ATOM 2709 C C . ASN A 1 372 ? -13.404 9.049 33.672 1.00 52.28 372 ASN A C 1
ATOM 2711 O O . ASN A 1 372 ? -13.038 10.189 33.402 1.00 52.28 372 ASN A O 1
ATOM 2715 N N . GLY A 1 373 ? -14.674 8.784 33.995 1.00 49.66 373 GLY A N 1
ATOM 2716 C CA . GLY A 1 373 ? -15.723 9.809 34.029 1.00 49.66 373 GLY A CA 1
ATOM 2717 C C . GLY A 1 373 ? -16.356 10.156 32.674 1.00 49.66 373 GLY A C 1
ATOM 2718 O O . GLY A 1 373 ? -17.214 11.034 32.636 1.00 49.66 373 GLY A O 1
ATOM 2719 N N . ASN A 1 374 ? -15.986 9.479 31.578 1.00 56.97 374 ASN A N 1
ATOM 2720 C CA . ASN A 1 374 ? -16.646 9.636 30.276 1.00 56.97 374 ASN A CA 1
ATOM 2721 C C . ASN A 1 374 ? -17.943 8.798 30.181 1.00 56.97 374 ASN A C 1
ATOM 2723 O O . ASN A 1 374 ? -18.027 7.692 30.721 1.00 56.97 374 ASN A O 1
ATOM 2727 N N . GLU A 1 375 ? -18.950 9.305 29.458 1.00 56.12 375 GLU A N 1
ATOM 2728 C CA . GLU A 1 375 ? -20.222 8.612 29.182 1.00 56.12 375 GLU A CA 1
ATOM 2729 C C . GLU A 1 375 ? -20.058 7.551 28.076 1.00 56.12 375 GLU A C 1
ATOM 2731 O O . GLU A 1 375 ? -20.508 7.723 26.942 1.00 56.12 375 GLU A O 1
ATOM 2736 N N . TRP A 1 376 ? -19.396 6.436 28.385 1.00 68.38 376 TRP A N 1
ATOM 2737 C CA . TRP A 1 376 ? -19.399 5.261 27.508 1.00 68.38 376 TRP A CA 1
ATOM 2738 C C . TRP A 1 376 ? -20.758 4.568 27.592 1.00 68.38 376 TRP A C 1
ATOM 2740 O O . TRP A 1 376 ? -21.202 4.205 28.683 1.00 68.38 376 TRP A O 1
ATOM 2750 N N . GLN A 1 377 ? -21.416 4.357 26.453 1.00 70.25 377 GLN A N 1
ATOM 2751 C CA . GLN A 1 377 ? -22.766 3.797 26.437 1.00 70.25 377 GLN A CA 1
ATOM 2752 C C . GLN A 1 377 ? -22.736 2.329 26.008 1.00 70.25 377 GLN A C 1
ATOM 2754 O O . GLN A 1 377 ? -22.391 1.991 24.875 1.00 70.25 377 GLN A O 1
ATOM 2759 N N . ASN A 1 378 ? -23.107 1.440 26.926 1.00 68.38 378 ASN A N 1
ATOM 2760 C CA . ASN A 1 378 ? -23.262 0.024 26.621 1.00 68.38 378 ASN A CA 1
ATOM 2761 C C . ASN A 1 378 ? -24.523 -0.227 25.786 1.00 68.38 378 ASN A C 1
ATOM 2763 O O . ASN A 1 378 ? -25.530 0.470 25.907 1.00 68.38 378 ASN A O 1
ATOM 2767 N N . GLN A 1 379 ? -24.462 -1.220 24.905 1.00 76.06 379 GLN A N 1
ATOM 2768 C CA . GLN A 1 379 ? -25.572 -1.619 24.044 1.00 76.06 379 GLN A CA 1
ATOM 2769 C C . GLN A 1 379 ? -25.606 -3.141 23.935 1.00 76.06 379 GLN A C 1
ATOM 2771 O O . GLN A 1 379 ? -24.569 -3.795 23.952 1.00 76.06 379 GLN A O 1
ATOM 2776 N N . THR A 1 380 ? -26.797 -3.725 23.810 1.00 73.56 380 THR A N 1
ATOM 2777 C CA . THR A 1 380 ? -26.933 -5.158 23.493 1.00 73.56 380 THR A CA 1
ATOM 2778 C C . THR A 1 380 ? -26.694 -5.401 22.007 1.00 73.56 380 THR A C 1
ATOM 2780 O O . THR A 1 380 ? -26.923 -4.517 21.179 1.00 73.56 380 THR A O 1
ATOM 2783 N N . THR A 1 381 ? -26.372 -6.637 21.637 1.00 74.00 381 THR A N 1
ATOM 2784 C CA . THR A 1 381 ? -26.337 -7.109 20.245 1.00 74.00 381 THR A CA 1
ATOM 2785 C C . THR A 1 381 ? -27.641 -6.783 19.522 1.00 74.00 381 THR A C 1
ATOM 2787 O O . THR A 1 381 ? -27.639 -6.338 18.376 1.00 74.00 381 THR A O 1
ATOM 2790 N N . LYS A 1 382 ? -28.775 -6.965 20.211 1.00 73.81 382 LYS A N 1
ATOM 2791 C CA . LYS A 1 382 ? -30.099 -6.635 19.676 1.00 73.81 382 LYS A CA 1
ATOM 2792 C C . LYS A 1 382 ? -30.256 -5.135 19.422 1.00 73.81 382 LYS A C 1
ATOM 2794 O O . LYS A 1 382 ? -30.852 -4.765 18.418 1.00 73.81 382 LYS A O 1
ATOM 2799 N N . SER A 1 383 ? -29.733 -4.289 20.311 1.00 73.25 383 SER A N 1
ATOM 2800 C CA . SER A 1 383 ? -29.754 -2.833 20.138 1.00 73.25 383 SER A CA 1
ATOM 2801 C C . SER A 1 383 ? -28.911 -2.408 18.937 1.00 73.25 383 SER A C 1
ATOM 2803 O O . SER A 1 383 ? -29.408 -1.672 18.093 1.00 73.25 383 SER A O 1
ATOM 2805 N N . PHE A 1 384 ? -27.702 -2.966 18.779 1.00 73.75 384 PHE A N 1
ATOM 2806 C CA . PHE A 1 384 ? -26.858 -2.755 17.593 1.00 73.75 384 PHE A CA 1
ATOM 2807 C C . PHE A 1 384 ? -27.563 -3.068 16.276 1.00 73.75 384 PHE A C 1
ATOM 2809 O O . PHE A 1 384 ? -27.332 -2.381 15.290 1.00 73.75 384 PHE A O 1
ATOM 2816 N N . LYS A 1 385 ? -28.451 -4.061 16.264 1.00 71.31 385 LYS A N 1
ATOM 2817 C CA . LYS A 1 385 ? -29.237 -4.457 15.089 1.00 71.31 385 LYS A CA 1
ATOM 2818 C C . LYS A 1 385 ? -30.569 -3.708 14.930 1.00 71.31 385 LYS A C 1
ATOM 2820 O O . LYS A 1 385 ? -31.362 -4.072 14.068 1.00 71.31 385 LYS A O 1
ATOM 2825 N N . ASN A 1 386 ? -30.826 -2.678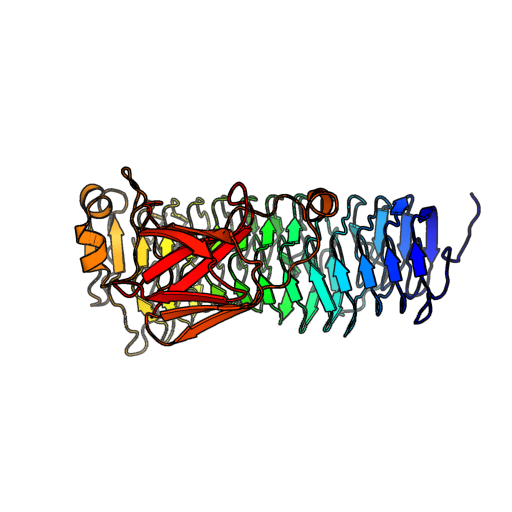 15.736 1.00 68.50 386 ASN A N 1
ATOM 2826 C CA . ASN A 1 386 ? -32.055 -1.887 15.690 1.00 68.50 386 ASN A CA 1
ATOM 2827 C C . ASN A 1 386 ? -31.802 -0.442 15.219 1.00 68.50 386 ASN A C 1
ATOM 2829 O O . ASN A 1 386 ? -30.794 0.169 15.576 1.00 68.50 386 ASN A O 1
ATOM 2833 N N . GLU A 1 387 ? -32.769 0.144 14.505 1.00 62.31 387 GLU A N 1
ATOM 2834 C CA . GLU A 1 387 ? -32.737 1.514 13.962 1.00 62.31 387 GLU A CA 1
ATOM 2835 C C . GLU A 1 387 ? -32.480 2.597 15.029 1.00 62.31 387 GLU A C 1
ATOM 2837 O O . GLU A 1 387 ? -32.008 3.683 14.717 1.00 62.31 387 GLU A O 1
ATOM 2842 N N . THR A 1 388 ? -32.715 2.319 16.314 1.00 65.88 388 THR A N 1
ATOM 2843 C CA . THR A 1 388 ? -32.428 3.254 17.417 1.00 65.88 388 THR A CA 1
ATOM 2844 C C . THR A 1 388 ? -30.944 3.600 17.571 1.00 65.88 388 THR A C 1
ATOM 2846 O O . THR A 1 388 ? -30.616 4.669 18.088 1.00 65.88 388 THR A O 1
ATOM 2849 N N . MET A 1 389 ? -30.032 2.736 17.115 1.00 68.19 389 MET A N 1
ATOM 2850 C CA . MET A 1 389 ? -28.592 2.984 17.244 1.00 68.19 389 MET A CA 1
ATOM 2851 C C . MET A 1 389 ? -28.077 4.112 16.359 1.00 68.19 389 MET A C 1
ATOM 2853 O O . MET A 1 389 ? -27.143 4.807 16.751 1.00 68.19 389 MET A O 1
ATOM 2857 N N . THR A 1 390 ? -28.701 4.359 15.207 1.00 62.38 390 THR A N 1
ATOM 2858 C CA . THR A 1 390 ? -28.311 5.484 14.344 1.00 62.38 390 THR A CA 1
ATOM 2859 C C . THR A 1 390 ? -28.647 6.828 14.987 1.00 62.38 390 THR A C 1
ATOM 2861 O O . THR A 1 390 ? -27.876 7.778 14.872 1.00 62.38 390 THR A O 1
ATOM 2864 N N . THR A 1 391 ? -29.748 6.894 15.743 1.00 65.06 391 THR A N 1
ATOM 2865 C CA . THR A 1 391 ? -30.101 8.073 16.545 1.00 65.06 391 THR A CA 1
ATOM 2866 C C . THR A 1 391 ? -29.108 8.294 17.684 1.00 65.06 391 THR A C 1
ATOM 2868 O O . THR A 1 391 ? -28.676 9.420 17.906 1.00 65.06 391 THR A O 1
ATOM 2871 N N . LEU A 1 392 ? -28.714 7.224 18.383 1.00 64.50 392 LEU A N 1
ATOM 2872 C CA . LEU A 1 392 ? -27.767 7.289 19.502 1.00 64.50 392 LEU A CA 1
ATOM 2873 C C . LEU A 1 392 ? -26.365 7.721 19.067 1.00 64.50 392 LEU A C 1
ATOM 2875 O O . LEU A 1 392 ? -25.718 8.509 19.751 1.00 64.50 392 LEU A O 1
ATOM 2879 N N . LEU A 1 393 ? -25.924 7.278 17.892 1.00 65.38 393 LEU A N 1
ATOM 2880 C CA . LEU A 1 393 ? -24.681 7.747 17.290 1.00 65.38 393 LEU A CA 1
ATOM 2881 C C . LEU A 1 393 ? -24.732 9.231 16.876 1.00 65.38 393 LEU A C 1
ATOM 2883 O O . LEU A 1 393 ? -23.704 9.768 16.480 1.00 65.38 393 LEU A O 1
ATOM 2887 N N . ASN A 1 394 ? -25.880 9.914 17.002 1.00 60.25 394 ASN A N 1
ATOM 2888 C CA . ASN A 1 394 ? -26.096 11.298 16.570 1.00 60.25 394 ASN A CA 1
ATOM 2889 C C . ASN A 1 394 ? -25.720 11.500 15.091 1.00 60.25 394 ASN A C 1
ATOM 2891 O O . ASN A 1 394 ? -24.983 12.420 14.731 1.00 60.25 394 ASN A O 1
ATOM 2895 N N . MET A 1 395 ? -26.173 10.575 14.240 1.00 55.28 395 MET A N 1
ATOM 2896 C CA . MET A 1 395 ? -25.781 10.504 12.837 1.00 55.28 395 MET A CA 1
ATOM 2897 C C . MET A 1 395 ? -26.978 10.656 11.905 1.00 55.28 395 MET A C 1
ATOM 2899 O O . MET A 1 395 ? -27.750 9.720 11.721 1.00 55.28 395 MET A O 1
ATOM 2903 N N . ASP A 1 396 ? -27.025 11.774 11.184 1.00 49.06 396 ASP A N 1
ATOM 2904 C CA . ASP A 1 396 ? -27.832 11.912 9.962 1.00 49.06 396 ASP A CA 1
ATOM 2905 C C . ASP A 1 396 ? -27.251 11.081 8.780 1.00 49.06 396 ASP A C 1
ATOM 2907 O O . ASP A 1 396 ? -27.736 11.162 7.653 1.00 49.06 396 ASP A O 1
ATOM 2911 N N . THR A 1 397 ? -26.175 10.305 9.010 1.00 48.62 397 THR A N 1
ATOM 2912 C CA . THR A 1 397 ? -25.238 9.788 7.986 1.00 48.62 397 THR A CA 1
ATOM 2913 C C . THR A 1 397 ? -25.022 8.273 7.971 1.00 48.62 397 THR A C 1
ATOM 2915 O O . THR A 1 397 ? -24.383 7.761 7.050 1.00 48.62 397 THR A O 1
ATOM 2918 N N . ALA A 1 398 ? -25.508 7.539 8.972 1.00 49.38 398 ALA A N 1
ATOM 2919 C CA . ALA A 1 398 ? -25.398 6.082 9.006 1.00 49.38 398 ALA A CA 1
ATOM 2920 C C . ALA A 1 398 ? -26.465 5.449 8.100 1.00 49.38 398 ALA A C 1
ATOM 2922 O O . ALA A 1 398 ? -27.619 5.880 8.096 1.00 49.38 398 ALA A O 1
ATOM 2923 N N . TYR A 1 399 ? -26.092 4.422 7.335 1.00 49.97 399 TYR A N 1
ATOM 2924 C CA . TYR A 1 399 ? -27.030 3.685 6.485 1.00 49.97 399 TYR A CA 1
ATOM 2925 C C . TYR A 1 399 ? -27.121 2.223 6.919 1.00 49.97 399 TYR A C 1
ATOM 2927 O O . TYR A 1 399 ? -26.131 1.612 7.320 1.00 49.97 399 TYR A O 1
ATOM 2935 N N . TRP A 1 400 ? -28.330 1.677 6.801 1.00 50.34 400 TRP A N 1
ATOM 2936 C CA . TRP A 1 400 ? -28.635 0.262 6.967 1.00 50.34 400 TRP A CA 1
ATOM 2937 C C . TRP A 1 400 ? -28.643 -0.421 5.607 1.00 50.34 400 TRP A C 1
ATOM 2939 O O . TRP A 1 400 ? -29.496 -0.106 4.778 1.00 50.34 400 TRP A O 1
ATOM 2949 N N . GLU A 1 401 ? -27.780 -1.410 5.380 1.00 42.78 401 GLU A N 1
ATOM 2950 C CA . GLU A 1 401 ? -28.093 -2.393 4.341 1.00 42.78 401 GLU A CA 1
ATOM 2951 C C . GLU A 1 401 ? -29.308 -3.215 4.796 1.00 42.78 401 GLU A C 1
ATOM 2953 O O . GLU A 1 401 ? -29.364 -3.688 5.933 1.00 42.78 401 GLU A O 1
ATOM 2958 N N . GLN A 1 402 ? -30.327 -3.340 3.938 1.00 39.62 402 GLN A N 1
ATOM 2959 C CA . GLN A 1 402 ? -31.529 -4.113 4.258 1.00 39.62 402 GLN A CA 1
ATOM 2960 C C . GLN A 1 402 ? -31.155 -5.574 4.558 1.00 39.62 402 GLN A C 1
ATOM 2962 O O . GLN A 1 402 ? -30.821 -6.324 3.644 1.00 39.62 402 GLN A O 1
ATOM 2967 N N . GLY A 1 403 ? -31.277 -5.973 5.830 1.00 43.25 403 GLY A N 1
ATOM 2968 C CA . GLY A 1 403 ? -31.167 -7.361 6.290 1.00 43.25 403 GLY A CA 1
ATOM 2969 C C . GLY A 1 403 ? -30.137 -7.589 7.403 1.00 43.25 403 GLY A C 1
ATOM 2970 O O . GLY A 1 403 ? -29.040 -8.048 7.125 1.00 43.25 403 GLY A O 1
ATOM 2971 N N . GLU A 1 404 ? -30.517 -7.366 8.670 1.00 50.19 404 GLU A N 1
ATOM 2972 C CA . GLU A 1 404 ? -29.834 -7.894 9.882 1.00 50.19 404 GLU A CA 1
ATOM 2973 C C . GLU A 1 404 ? -28.371 -7.450 10.172 1.00 50.19 404 GLU A C 1
ATOM 2975 O O . GLU A 1 404 ? -27.770 -7.967 11.122 1.00 50.19 404 GLU A O 1
ATOM 2980 N N . VAL A 1 405 ? -27.783 -6.510 9.418 1.00 59.38 405 VAL A N 1
ATOM 2981 C CA . VAL A 1 405 ? -26.373 -6.069 9.586 1.00 59.38 405 VAL A CA 1
ATOM 2982 C C . VAL A 1 405 ? -26.228 -4.903 10.583 1.00 59.38 405 VAL A C 1
ATOM 2984 O O . VAL A 1 405 ? -27.164 -4.142 10.801 1.00 59.38 405 VAL A O 1
ATOM 2987 N N . TYR A 1 406 ? -25.050 -4.770 11.208 1.00 68.06 406 TYR A N 1
ATOM 2988 C CA . TYR A 1 406 ? -24.677 -3.664 12.104 1.00 68.06 406 TYR A CA 1
ATOM 2989 C C . TYR A 1 406 ? -24.634 -2.300 11.384 1.00 68.06 406 TYR A C 1
ATOM 2991 O O . TYR A 1 406 ? -24.418 -2.268 10.171 1.00 68.06 406 TYR A O 1
ATOM 2999 N N . PRO A 1 407 ? -24.784 -1.164 12.096 1.00 65.19 407 PRO A N 1
ATOM 3000 C CA . PRO A 1 407 ? -24.828 0.156 11.474 1.00 65.19 407 PRO A CA 1
ATOM 3001 C C . PRO A 1 407 ? -23.499 0.486 10.791 1.00 65.19 407 PRO A C 1
ATOM 3003 O O . PRO A 1 407 ? -22.452 0.501 11.440 1.00 65.19 407 PRO A O 1
ATOM 3006 N N . VAL A 1 408 ? -23.531 0.792 9.495 1.00 63.06 408 VAL A N 1
ATOM 3007 C CA . VAL A 1 408 ? -22.327 1.185 8.753 1.00 63.06 408 VAL A CA 1
ATOM 3008 C C . VAL A 1 408 ? -22.198 2.704 8.764 1.00 63.06 408 VAL A C 1
ATOM 3010 O O . VAL A 1 408 ? -23.118 3.438 8.385 1.00 63.06 408 VAL A O 1
ATOM 3013 N N . LEU A 1 409 ? -21.038 3.177 9.216 1.00 60.34 409 LEU A N 1
ATOM 3014 C CA . LEU A 1 409 ? -20.733 4.594 9.365 1.00 60.34 409 LEU A CA 1
ATOM 3015 C C . LEU A 1 409 ? -20.159 5.136 8.053 1.00 60.34 409 LEU A C 1
ATOM 3017 O O . LEU A 1 409 ? -18.976 4.969 7.773 1.00 60.34 409 LEU A O 1
ATOM 3021 N N . TYR A 1 410 ? -20.997 5.781 7.241 1.00 54.38 410 TYR A N 1
ATOM 3022 C CA . TYR A 1 410 ? -20.554 6.450 6.016 1.00 54.38 410 TYR A CA 1
ATOM 3023 C C . TYR A 1 410 ? -20.322 7.953 6.243 1.00 54.38 410 TYR A C 1
ATOM 3025 O O . TYR A 1 410 ? -20.955 8.561 7.114 1.00 54.38 410 TYR A O 1
ATOM 3033 N N . PRO A 1 411 ? -19.453 8.585 5.434 1.00 42.19 411 PRO A N 1
ATOM 3034 C CA . PRO A 1 411 ? -19.334 10.031 5.411 1.00 42.19 411 PRO A CA 1
ATOM 3035 C C . PRO A 1 411 ? -20.594 10.696 4.864 1.00 42.19 411 PRO A C 1
ATOM 3037 O O . PRO A 1 411 ? -21.171 10.245 3.874 1.00 42.19 411 PRO A O 1
ATOM 3040 N N . TYR A 1 412 ? -20.976 11.821 5.488 1.00 35.47 412 TYR A N 1
ATOM 3041 C CA . TYR A 1 412 ? -21.977 12.769 4.968 1.00 35.47 412 TYR A CA 1
ATOM 3042 C C . TYR A 1 412 ? -21.617 13.267 3.558 1.00 35.47 412 TYR A C 1
ATOM 3044 O O . TYR A 1 412 ? -22.486 13.666 2.787 1.00 35.47 412 TYR A O 1
ATOM 3052 N N . GLU A 1 413 ? -20.343 13.170 3.178 1.00 34.91 413 GLU A N 1
ATOM 3053 C CA . GLU A 1 413 ? -19.886 13.267 1.795 1.00 34.91 413 GLU A CA 1
ATOM 3054 C C . GLU A 1 413 ? -19.435 11.887 1.323 1.00 34.91 413 GLU A C 1
ATOM 3056 O O . GLU A 1 413 ? -18.291 11.473 1.488 1.00 34.91 413 GLU A O 1
ATOM 3061 N N . LYS A 1 414 ? -20.387 11.128 0.787 1.00 36.75 414 LYS A N 1
ATOM 3062 C CA . LYS A 1 414 ? -20.170 9.749 0.367 1.00 36.75 414 LYS A CA 1
ATOM 3063 C C . LYS A 1 414 ? -19.128 9.698 -0.761 1.00 36.75 414 LYS A C 1
ATOM 3065 O O . LYS A 1 414 ? -19.447 10.028 -1.904 1.00 36.75 414 LYS A O 1
ATOM 3070 N N . ILE A 1 415 ? -17.915 9.220 -0.465 1.00 31.12 415 ILE A N 1
ATOM 3071 C CA . ILE A 1 415 ? -17.112 8.524 -1.473 1.00 31.12 415 ILE A CA 1
ATOM 3072 C C . ILE A 1 415 ? -17.885 7.249 -1.782 1.00 31.12 415 ILE A C 1
ATOM 3074 O O . ILE A 1 415 ? -18.028 6.356 -0.948 1.00 31.12 415 ILE A O 1
ATOM 3078 N N . LEU A 1 416 ? -18.503 7.236 -2.954 1.00 33.50 416 LEU A N 1
ATOM 3079 C CA . LEU A 1 416 ? -19.280 6.112 -3.423 1.00 33.50 416 LEU A CA 1
ATOM 3080 C C . LEU A 1 416 ? -18.362 5.182 -4.194 1.00 33.50 416 LEU A C 1
ATOM 3082 O O . LEU A 1 416 ? -17.942 5.477 -5.310 1.00 33.50 416 LEU A O 1
ATOM 3086 N N . GLU A 1 417 ? -18.104 4.038 -3.580 1.00 28.25 417 GLU A N 1
ATOM 3087 C CA . GLU A 1 417 ? -17.732 2.815 -4.263 1.00 28.25 417 GLU A CA 1
ATOM 3088 C C . GLU A 1 417 ? -18.817 2.517 -5.315 1.00 28.25 417 GLU A C 1
ATOM 3090 O O . GLU A 1 417 ? -19.921 2.061 -5.013 1.00 28.25 417 GLU A O 1
ATOM 3095 N N . ILE A 1 418 ? -18.537 2.846 -6.576 1.00 29.03 418 ILE A N 1
ATOM 3096 C CA . ILE A 1 418 ? -19.255 2.272 -7.708 1.00 29.03 418 ILE A CA 1
ATOM 3097 C C . ILE A 1 418 ? -18.390 1.118 -8.199 1.00 29.03 418 ILE A C 1
ATOM 3099 O O . ILE A 1 418 ? -17.386 1.323 -8.880 1.00 29.03 418 ILE A O 1
ATOM 3103 N N . ARG A 1 419 ? -18.822 -0.115 -7.914 1.00 31.14 419 ARG A N 1
ATOM 3104 C CA . ARG A 1 419 ? -18.476 -1.269 -8.749 1.00 31.14 419 ARG A CA 1
ATOM 3105 C C . ARG A 1 419 ? -19.007 -1.023 -10.164 1.00 31.14 419 ARG A C 1
ATOM 3107 O O . ARG A 1 419 ? -20.136 -1.392 -10.469 1.00 31.14 419 ARG A O 1
ATOM 3114 N N . SER A 1 420 ? -18.204 -0.395 -11.021 1.00 28.83 420 SER A N 1
ATOM 3115 C CA . SER A 1 420 ? -18.274 -0.533 -12.480 1.00 28.83 420 SER A CA 1
ATOM 3116 C C . SER A 1 420 ? -17.051 0.100 -13.156 1.00 28.83 420 SER A C 1
ATOM 3118 O O . SER A 1 420 ? -17.153 1.158 -13.771 1.00 28.83 420 SER A O 1
ATOM 3120 N N . GLU A 1 421 ? -15.912 -0.583 -13.136 1.00 29.14 421 GLU A N 1
ATOM 3121 C CA . GLU A 1 421 ? -15.027 -0.563 -14.303 1.00 29.14 421 GLU A CA 1
ATOM 3122 C C . GLU A 1 421 ? -14.970 -1.973 -14.887 1.00 29.14 421 GLU A C 1
ATOM 3124 O O . GLU A 1 421 ? -14.042 -2.753 -14.708 1.00 29.14 421 GLU A O 1
ATOM 3129 N N . ILE A 1 422 ? -16.032 -2.289 -15.632 1.00 27.59 422 ILE A N 1
ATOM 3130 C CA . ILE A 1 422 ? -15.855 -3.053 -16.861 1.00 27.59 422 ILE A CA 1
ATOM 3131 C C . ILE A 1 422 ? -14.901 -2.214 -17.718 1.00 27.59 422 ILE A C 1
ATOM 3133 O O . ILE A 1 422 ? -15.201 -1.065 -18.040 1.00 27.59 422 ILE A O 1
ATOM 3137 N N . HIS A 1 423 ? -13.739 -2.790 -18.018 1.00 30.08 423 HIS A N 1
ATOM 3138 C CA . HIS A 1 423 ? -12.664 -2.236 -18.832 1.00 30.08 423 HIS A CA 1
ATOM 3139 C C . HIS A 1 423 ? -13.123 -1.258 -19.931 1.00 30.08 423 HIS A C 1
ATOM 3141 O O . HIS A 1 423 ? -13.859 -1.627 -20.851 1.00 30.08 423 HIS A O 1
ATOM 3147 N N . LYS A 1 424 ? -12.533 -0.053 -19.942 1.00 30.70 424 LYS A N 1
ATOM 3148 C CA . LYS A 1 424 ? -12.553 0.887 -21.085 1.00 30.70 424 LYS A CA 1
ATOM 3149 C C . LYS A 1 424 ? -12.078 0.271 -22.411 1.00 30.70 424 LYS A C 1
ATOM 3151 O O . LYS A 1 424 ? -12.352 0.835 -23.464 1.00 30.70 424 LYS A O 1
ATOM 3156 N N . ALA A 1 425 ? -11.408 -0.882 -22.380 1.00 26.48 425 ALA A N 1
ATOM 3157 C CA . ALA A 1 425 ? -10.942 -1.589 -23.570 1.00 26.48 425 ALA A CA 1
ATOM 3158 C C . ALA A 1 425 ? -12.041 -2.357 -24.338 1.00 26.48 425 ALA A C 1
ATOM 3160 O O . ALA A 1 425 ? -11.793 -2.759 -25.467 1.00 26.48 425 ALA A O 1
ATOM 3161 N N . LEU A 1 426 ? -13.249 -2.540 -23.783 1.00 29.39 426 LEU A N 1
ATOM 3162 C CA . LEU A 1 426 ? -14.360 -3.231 -24.470 1.00 29.39 426 LEU A CA 1
ATOM 3163 C C . LEU A 1 426 ? -15.431 -2.285 -25.056 1.00 29.39 426 LEU A C 1
ATOM 3165 O O . LEU A 1 426 ? -16.346 -2.752 -25.727 1.00 29.39 426 LEU A O 1
ATOM 3169 N N . ILE A 1 427 ? -15.337 -0.966 -24.830 1.00 29.33 427 ILE A N 1
ATOM 3170 C CA . ILE A 1 427 ? -16.375 0.016 -25.227 1.00 29.33 427 ILE A CA 1
ATOM 3171 C C . ILE A 1 427 ? -15.937 0.926 -26.390 1.00 29.33 427 ILE A C 1
ATOM 3173 O O . ILE A 1 427 ? -16.778 1.598 -26.989 1.00 29.33 427 ILE A O 1
ATOM 3177 N N . SER A 1 428 ? -14.659 0.925 -26.787 1.00 27.45 428 SER A N 1
ATOM 3178 C CA . SER A 1 428 ? -14.214 1.704 -27.956 1.00 27.45 428 SER A CA 1
ATOM 3179 C C . SER A 1 428 ? -14.857 1.256 -29.273 1.00 27.45 428 SER A C 1
ATOM 3181 O O . SER A 1 428 ? -14.874 2.035 -30.222 1.00 27.45 428 SER A O 1
ATOM 3183 N N . ASP A 1 429 ? -15.443 0.056 -29.312 1.00 29.58 429 ASP A N 1
ATOM 3184 C CA . ASP A 1 429 ? -16.004 -0.526 -30.533 1.00 29.58 429 ASP A CA 1
ATOM 3185 C C . ASP A 1 429 ? -17.526 -0.342 -30.683 1.00 29.58 429 ASP A C 1
ATOM 3187 O O . ASP A 1 429 ? -18.089 -0.818 -31.667 1.00 29.58 429 ASP A O 1
ATOM 3191 N N . ILE A 1 430 ? -18.230 0.336 -29.754 1.00 31.56 430 ILE A N 1
ATOM 3192 C CA . ILE A 1 430 ? -19.713 0.372 -29.794 1.00 31.56 430 ILE A CA 1
ATOM 3193 C C . ILE A 1 430 ? -20.366 1.769 -29.722 1.00 31.56 430 ILE A C 1
ATOM 3195 O O . ILE A 1 430 ? -21.511 1.889 -30.159 1.00 31.56 430 ILE A O 1
ATOM 3199 N N . VAL A 1 431 ? -19.719 2.862 -29.283 1.00 25.53 431 VAL A N 1
ATOM 3200 C CA . VAL A 1 431 ? -20.389 4.191 -29.295 1.00 25.53 431 VAL A CA 1
ATOM 3201 C C . VAL A 1 431 ? -19.420 5.350 -29.589 1.00 25.53 431 VAL A C 1
ATOM 3203 O O . VAL A 1 431 ? -18.372 5.429 -28.948 1.00 25.53 431 VAL A O 1
ATOM 3206 N N . PRO A 1 432 ? -19.756 6.295 -30.499 1.00 29.31 432 PRO A N 1
ATOM 3207 C CA . PRO A 1 432 ? -18.965 7.506 -30.713 1.00 29.31 432 PRO A CA 1
ATOM 3208 C C . PRO A 1 432 ? -18.880 8.331 -29.426 1.00 29.31 432 PRO A C 1
ATOM 3210 O O . PRO A 1 432 ? -19.873 8.492 -28.717 1.00 29.31 432 PRO A O 1
ATOM 3213 N N . ALA A 1 433 ? -17.700 8.878 -29.144 1.00 39.69 433 ALA A N 1
ATOM 3214 C CA . ALA A 1 433 ? -17.438 9.730 -27.993 1.00 39.69 433 ALA A CA 1
ATOM 3215 C C . ALA A 1 433 ? -18.395 10.938 -27.942 1.00 39.69 433 ALA A C 1
ATOM 3217 O O . ALA A 1 433 ? -18.216 11.915 -28.666 1.00 39.69 433 ALA A O 1
ATOM 3218 N N . VAL A 1 434 ? -19.395 10.887 -27.058 1.00 43.56 434 VAL A N 1
ATOM 3219 C CA . VAL A 1 434 ? -20.193 12.054 -26.663 1.00 43.56 434 VAL A CA 1
ATOM 3220 C C . VAL A 1 434 ? -19.740 12.469 -25.268 1.00 43.56 434 VAL A C 1
ATOM 3222 O O . VAL A 1 434 ? -20.066 11.826 -24.270 1.00 43.56 434 VAL A O 1
ATOM 3225 N N . THR A 1 435 ? -18.950 13.535 -25.188 1.00 54.53 435 THR A N 1
ATOM 3226 C CA . THR A 1 435 ? -18.597 14.199 -23.930 1.00 54.53 435 THR A CA 1
ATOM 3227 C C . THR A 1 435 ? -19.751 15.105 -23.498 1.00 54.53 435 THR A C 1
ATOM 3229 O O . THR A 1 435 ? -19.859 16.241 -23.949 1.00 54.53 435 THR A O 1
ATOM 3232 N N . PHE A 1 436 ? -20.621 14.616 -22.613 1.00 59.84 436 PHE A N 1
ATOM 3233 C CA . PHE A 1 436 ? -21.644 15.438 -21.954 1.00 59.84 436 PHE A CA 1
ATOM 3234 C C . PHE A 1 436 ? -21.130 15.991 -20.613 1.00 59.84 436 PHE A C 1
ATOM 3236 O O . PHE A 1 436 ? -20.248 15.405 -19.979 1.00 59.84 436 PHE A O 1
ATOM 3243 N N . ARG A 1 437 ? -21.673 17.130 -20.171 1.00 58.44 437 ARG A N 1
ATOM 3244 C CA . ARG A 1 437 ? -21.348 17.786 -18.892 1.00 58.44 437 ARG A CA 1
ATOM 3245 C C . ARG A 1 437 ? -22.563 17.806 -17.983 1.00 58.44 437 ARG A C 1
ATOM 3247 O O . ARG A 1 437 ? -23.672 18.012 -18.455 1.00 58.44 437 ARG A O 1
ATOM 3254 N N . VAL A 1 438 ? -22.344 17.645 -16.683 1.00 61.34 438 VAL A N 1
ATOM 3255 C CA . VAL A 1 438 ? -23.392 17.778 -15.668 1.00 61.34 438 VAL A CA 1
ATOM 3256 C C . VAL A 1 438 ? -23.091 18.996 -14.799 1.00 61.34 438 VAL A C 1
ATOM 3258 O O . VAL A 1 438 ? -21.951 19.171 -14.370 1.00 61.34 438 VAL A O 1
ATOM 3261 N N . ARG A 1 439 ? -24.096 19.840 -14.562 1.00 56.22 439 ARG A N 1
ATOM 3262 C CA . ARG A 1 439 ? -24.043 21.011 -13.673 1.00 56.22 439 ARG A CA 1
ATOM 3263 C C . ARG A 1 439 ? -25.226 20.990 -12.711 1.00 56.22 439 ARG A C 1
ATOM 3265 O O . ARG A 1 439 ? -26.252 20.388 -13.013 1.00 56.22 439 ARG A O 1
ATOM 3272 N N . MET A 1 440 ? -25.078 21.626 -11.553 1.00 58.12 440 MET A N 1
ATOM 3273 C CA . MET A 1 440 ? -26.068 21.574 -10.472 1.00 58.12 440 MET A CA 1
ATOM 3274 C C . MET A 1 440 ? -26.257 22.954 -9.849 1.00 58.12 440 MET A C 1
ATOM 3276 O O . MET A 1 440 ? -25.271 23.651 -9.612 1.00 58.12 440 MET A O 1
ATOM 3280 N N . GLU A 1 441 ? -27.510 23.324 -9.581 1.00 62.84 441 GLU A N 1
ATOM 3281 C CA . GLU A 1 441 ? -27.891 24.585 -8.934 1.00 62.84 441 GLU A CA 1
ATOM 3282 C C . GLU A 1 441 ? -29.034 24.315 -7.936 1.00 62.84 441 GLU A C 1
ATOM 3284 O O . GLU A 1 441 ? -30.193 24.140 -8.312 1.00 62.84 441 GLU A O 1
ATOM 3289 N N . GLY A 1 442 ? -28.704 24.224 -6.642 1.00 68.06 442 GLY A N 1
ATOM 3290 C CA . GLY A 1 442 ? -29.653 23.795 -5.607 1.00 68.06 442 GLY A CA 1
ATOM 3291 C C . GLY A 1 442 ? -30.191 22.382 -5.870 1.00 68.06 442 GLY A C 1
ATOM 3292 O O . GLY A 1 442 ? -29.422 21.457 -6.123 1.00 68.06 442 GLY A O 1
ATOM 3293 N N . LEU A 1 443 ? -31.520 22.228 -5.869 1.00 66.31 443 LEU A N 1
ATOM 3294 C CA . LEU A 1 443 ? -32.201 20.964 -6.192 1.00 66.31 443 LEU A CA 1
ATOM 3295 C C . LEU A 1 443 ? -32.422 20.747 -7.706 1.00 66.31 443 LEU A C 1
ATOM 3297 O O . LEU A 1 443 ? -33.100 19.792 -8.090 1.00 66.31 443 LEU A O 1
ATOM 3301 N N . ALA A 1 444 ? -31.869 21.607 -8.564 1.00 67.44 444 ALA A N 1
ATOM 3302 C CA . ALA A 1 444 ? -31.881 21.433 -10.014 1.00 67.44 444 ALA A CA 1
ATOM 3303 C C . ALA A 1 444 ? -30.581 20.776 -10.488 1.00 67.44 444 ALA A C 1
ATOM 3305 O O . ALA A 1 444 ? -29.488 21.148 -10.046 1.00 67.44 444 ALA A O 1
ATOM 3306 N N . PHE A 1 445 ? -30.672 19.859 -11.452 1.00 70.19 445 PHE A N 1
ATOM 3307 C CA . PHE A 1 445 ? -29.504 19.444 -12.227 1.00 70.19 445 PHE A CA 1
ATOM 3308 C C . PHE A 1 445 ? -29.730 19.615 -13.728 1.00 70.19 445 PHE A C 1
ATOM 3310 O O . PHE A 1 445 ? -30.834 19.430 -14.243 1.00 70.19 445 PHE A O 1
ATOM 3317 N N . TYR A 1 446 ? -28.633 19.918 -14.417 1.00 71.12 446 TYR A N 1
ATOM 3318 C CA . TYR A 1 446 ? -28.558 20.176 -15.846 1.00 71.12 446 TYR A CA 1
ATOM 3319 C C . TYR A 1 446 ? -27.548 19.227 -16.482 1.00 71.12 446 TYR A C 1
ATOM 3321 O O . TYR A 1 446 ? -26.442 19.050 -15.968 1.00 71.12 446 TYR A O 1
ATOM 3329 N N . ILE A 1 447 ? -27.902 18.638 -17.618 1.00 71.62 447 ILE A N 1
ATOM 3330 C CA . ILE A 1 447 ? -27.001 17.821 -18.427 1.00 71.62 447 ILE A CA 1
ATOM 3331 C C . ILE A 1 447 ? -26.895 18.453 -19.806 1.00 71.62 447 ILE A C 1
ATOM 3333 O O . ILE A 1 447 ? -27.886 18.502 -20.524 1.00 71.62 447 ILE A O 1
ATOM 3337 N N . ASP A 1 448 ? -25.700 18.890 -20.183 1.00 70.31 448 ASP A N 1
ATOM 3338 C CA . ASP A 1 448 ? -25.398 19.527 -21.464 1.00 70.31 448 ASP A CA 1
ATOM 3339 C C . ASP A 1 448 ? -24.633 18.562 -22.382 1.00 70.31 448 ASP A C 1
ATOM 3341 O O . ASP A 1 448 ? -23.792 17.789 -21.922 1.00 70.31 448 ASP A O 1
ATOM 3345 N N . GLY A 1 449 ? -24.865 18.634 -23.695 1.00 68.50 449 GLY A N 1
ATOM 3346 C CA . GLY A 1 449 ? -24.129 17.845 -24.691 1.00 68.50 449 GLY A CA 1
ATOM 3347 C C . GLY A 1 449 ? -24.707 16.453 -24.953 1.00 68.50 449 GLY A C 1
ATOM 3348 O O . GLY A 1 449 ? -23.989 15.580 -25.432 1.00 68.50 449 GLY A O 1
ATOM 3349 N N . LEU A 1 450 ? -25.988 16.231 -24.641 1.00 70.69 450 LEU A N 1
ATOM 3350 C CA . LEU A 1 450 ? -26.706 15.015 -25.037 1.00 70.69 450 LEU A CA 1
ATOM 3351 C C . LEU A 1 450 ? -27.246 15.150 -26.464 1.00 70.69 450 LEU A C 1
ATOM 3353 O O . LEU A 1 450 ? -27.472 16.254 -26.942 1.00 70.69 450 LEU A O 1
ATOM 3357 N N . THR A 1 451 ? -27.477 14.036 -27.154 1.00 75.12 451 THR A N 1
ATOM 3358 C CA . THR A 1 451 ? -28.256 14.039 -28.400 1.00 75.12 451 THR A CA 1
ATOM 3359 C C . THR A 1 451 ? -29.749 14.000 -28.080 1.00 75.12 451 THR A C 1
ATOM 3361 O O . THR A 1 451 ? -30.162 13.415 -27.073 1.00 75.12 451 THR A O 1
ATOM 3364 N N . GLU A 1 452 ? -30.572 14.626 -28.920 1.00 79.44 452 GLU A N 1
ATOM 3365 C CA . GLU A 1 452 ? -32.033 14.584 -28.794 1.00 79.44 452 GLU A CA 1
ATOM 3366 C C . GLU A 1 452 ? -32.552 13.133 -28.802 1.00 79.44 452 GLU A C 1
ATOM 3368 O O . GLU A 1 452 ? -32.079 12.286 -29.561 1.00 79.44 452 GLU A O 1
ATOM 3373 N N . GLY A 1 453 ? -33.505 12.830 -27.920 1.00 74.19 453 GLY A N 1
ATOM 3374 C CA . GLY A 1 453 ? -34.077 11.494 -27.751 1.00 74.19 453 GLY A CA 1
ATOM 3375 C C . GLY A 1 453 ? -33.244 10.534 -26.893 1.00 74.19 453 GLY A C 1
ATOM 3376 O O . GLY A 1 453 ? -33.600 9.359 -26.784 1.00 74.19 453 GLY A O 1
ATOM 3377 N N . THR A 1 454 ? -32.158 10.993 -26.262 1.00 77.19 454 THR A N 1
ATOM 3378 C CA . THR A 1 454 ? -31.354 10.170 -25.347 1.00 77.19 454 THR A CA 1
ATOM 3379 C C . THR A 1 454 ? -32.158 9.839 -24.083 1.00 77.19 454 THR A C 1
ATOM 3381 O O . THR A 1 454 ? -32.648 10.754 -23.421 1.00 77.19 454 THR A O 1
ATOM 3384 N N . PRO A 1 455 ? -32.301 8.558 -23.699 1.00 75.00 455 PRO A N 1
ATOM 3385 C CA . PRO A 1 455 ? -33.005 8.193 -22.475 1.00 75.00 455 PRO A CA 1
ATOM 3386 C C . PRO A 1 455 ? -32.167 8.522 -21.237 1.00 75.00 455 PRO A C 1
ATOM 3388 O O . PRO A 1 455 ? -30.963 8.251 -21.195 1.00 75.00 455 PRO A O 1
ATOM 3391 N N . VAL A 1 456 ? -32.832 9.059 -20.218 1.00 77.00 456 VAL A N 1
ATOM 3392 C CA . VAL A 1 456 ? -32.278 9.423 -18.913 1.00 77.00 456 VAL A CA 1
ATOM 3393 C C . VAL A 1 456 ? -33.158 8.815 -17.822 1.00 77.00 456 VAL A C 1
ATOM 3395 O O . VAL A 1 456 ? -34.386 8.880 -17.891 1.00 77.00 456 VAL A O 1
ATOM 3398 N N . ALA A 1 457 ? -32.545 8.204 -16.814 1.00 76.06 457 ALA A N 1
ATOM 3399 C CA . ALA A 1 457 ? -33.240 7.683 -15.645 1.00 76.06 457 ALA A CA 1
ATOM 3400 C C . ALA A 1 457 ? -32.482 8.038 -14.369 1.00 76.06 457 ALA A C 1
ATOM 3402 O O . ALA A 1 457 ? -31.253 8.045 -14.359 1.00 76.06 457 ALA A O 1
ATOM 3403 N N . MET A 1 458 ? -33.218 8.301 -13.297 1.00 71.31 458 MET A N 1
ATOM 3404 C CA . MET A 1 458 ? -32.681 8.634 -11.991 1.00 71.31 458 MET A CA 1
ATOM 3405 C C . MET A 1 458 ? -33.292 7.727 -10.929 1.00 71.31 458 MET A C 1
ATOM 3407 O O . MET A 1 458 ? -34.506 7.508 -10.918 1.00 71.31 458 MET A O 1
ATOM 3411 N N . PHE A 1 459 ? -32.449 7.213 -10.045 1.00 67.00 459 PHE A N 1
ATOM 3412 C CA . PHE A 1 459 ? -32.826 6.308 -8.967 1.00 67.00 459 PHE A CA 1
ATOM 3413 C C . PHE A 1 459 ? -32.345 6.867 -7.634 1.00 67.00 459 PHE A C 1
ATOM 3415 O O . PHE A 1 459 ? -31.308 7.529 -7.590 1.00 67.00 459 PHE A O 1
ATOM 3422 N N . ASP A 1 460 ? -33.074 6.595 -6.559 1.00 62.94 460 ASP A N 1
ATOM 3423 C CA . ASP A 1 460 ? -32.538 6.793 -5.218 1.00 62.94 460 ASP A CA 1
ATOM 3424 C C . ASP A 1 460 ? -31.489 5.714 -4.881 1.00 62.94 460 ASP A C 1
ATOM 3426 O O . ASP A 1 460 ? -31.256 4.762 -5.636 1.00 62.94 460 ASP A O 1
ATOM 3430 N N . MET A 1 461 ? -30.833 5.865 -3.733 1.00 50.38 461 MET A N 1
ATOM 3431 C CA . MET A 1 461 ? -29.801 4.928 -3.280 1.00 50.38 461 MET A CA 1
ATOM 3432 C C . MET A 1 461 ? -30.330 3.538 -2.902 1.00 50.38 461 MET A C 1
ATOM 3434 O O . MET A 1 461 ? -29.533 2.608 -2.818 1.00 50.38 461 MET A O 1
ATOM 3438 N N . ALA A 1 462 ? -31.644 3.374 -2.720 1.00 47.00 462 ALA A N 1
ATOM 3439 C CA . ALA A 1 462 ? -32.283 2.070 -2.544 1.00 47.00 462 ALA A CA 1
ATOM 3440 C C . ALA A 1 462 ? -32.609 1.399 -3.896 1.00 47.00 462 ALA A C 1
ATOM 3442 O O . ALA A 1 462 ? -33.212 0.328 -3.938 1.00 47.00 462 ALA A O 1
ATOM 3443 N N . GLY A 1 463 ? -32.231 2.026 -5.018 1.00 45.78 463 GLY A N 1
ATOM 3444 C CA . GLY A 1 463 ? -32.503 1.536 -6.366 1.00 45.78 463 GLY A CA 1
ATOM 3445 C C . GLY A 1 463 ? -33.937 1.788 -6.837 1.00 45.78 463 GLY A C 1
ATOM 3446 O O . GLY A 1 463 ? -34.330 1.286 -7.894 1.00 45.78 463 GLY A O 1
ATOM 3447 N N . LYS A 1 464 ? -34.731 2.573 -6.101 1.00 68.19 464 LYS A N 1
ATOM 3448 C CA . LYS A 1 464 ? -36.090 2.943 -6.499 1.00 68.19 464 LYS A CA 1
ATOM 3449 C C . LYS A 1 464 ? -36.033 4.018 -7.579 1.00 68.19 464 LYS A C 1
ATOM 3451 O O . LYS A 1 464 ? -35.299 4.995 -7.473 1.00 68.19 464 LYS A O 1
ATOM 3456 N N . LEU A 1 465 ? -36.828 3.844 -8.633 1.00 71.88 465 LEU A N 1
ATOM 3457 C CA . LEU A 1 465 ? -36.908 4.800 -9.735 1.00 71.88 465 LEU A CA 1
ATOM 3458 C C . LEU A 1 465 ? -37.574 6.105 -9.272 1.00 71.88 465 LEU A C 1
ATOM 3460 O O . LEU A 1 465 ? -38.748 6.110 -8.908 1.00 71.88 465 LEU A O 1
ATOM 3464 N N . GLU A 1 466 ? -36.831 7.205 -9.348 1.00 75.19 466 GLU A N 1
ATOM 3465 C CA . GLU A 1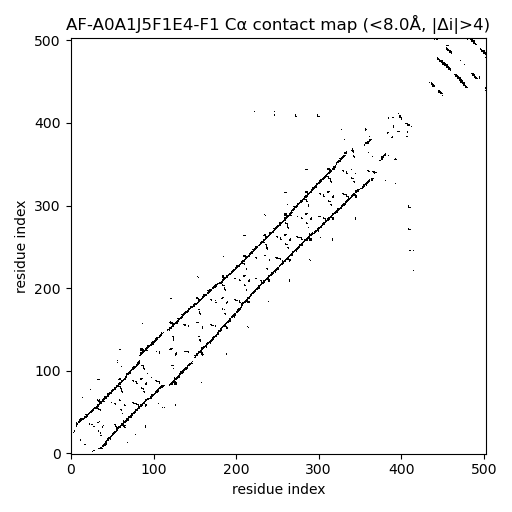 466 ? -37.287 8.556 -9.003 1.00 75.19 466 GLU A CA 1
ATOM 3466 C C . GLU A 1 466 ? -37.740 9.335 -10.244 1.00 75.19 466 GLU A C 1
ATOM 3468 O O . GLU A 1 466 ? -38.706 10.096 -10.192 1.00 75.19 466 GLU A O 1
ATOM 3473 N N . MET A 1 467 ? -37.073 9.131 -11.386 1.00 82.62 467 MET A N 1
ATOM 3474 C CA . MET A 1 467 ? -37.430 9.778 -12.651 1.00 82.62 467 MET A CA 1
ATOM 3475 C C . MET A 1 467 ? -36.981 8.956 -13.861 1.00 82.62 467 MET A C 1
ATOM 3477 O O . MET A 1 467 ? -35.949 8.290 -13.829 1.00 82.62 467 MET A O 1
ATOM 3481 N N . LYS A 1 468 ? -37.747 9.019 -14.955 1.00 83.06 468 LYS A N 1
ATOM 3482 C CA . LYS A 1 468 ? -37.355 8.490 -16.266 1.00 83.06 468 LYS A CA 1
ATOM 3483 C C . LYS A 1 468 ? -37.920 9.367 -17.381 1.00 83.06 468 LYS A C 1
ATOM 3485 O O . LYS A 1 468 ? -39.122 9.617 -17.400 1.00 83.06 468 LYS A O 1
ATOM 3490 N N . ALA A 1 469 ? -37.072 9.797 -18.309 1.00 82.69 469 ALA A N 1
ATOM 3491 C CA . ALA A 1 469 ? -37.440 10.672 -19.420 1.00 82.69 469 ALA A CA 1
ATOM 3492 C C . ALA A 1 469 ? -36.553 10.428 -20.655 1.00 82.69 469 ALA A C 1
ATOM 3494 O O . ALA A 1 469 ? -35.534 9.747 -20.574 1.00 82.69 469 ALA A O 1
ATOM 3495 N N . ASN A 1 470 ? -36.932 11.007 -21.795 1.00 80.12 470 ASN A N 1
ATOM 3496 C CA . ASN A 1 470 ? -36.062 11.141 -22.966 1.00 80.12 470 ASN A CA 1
ATOM 3497 C C . ASN A 1 470 ? -35.736 12.625 -23.166 1.00 80.12 470 ASN A C 1
ATOM 3499 O O . ASN A 1 470 ? -36.608 13.472 -22.962 1.00 80.12 470 ASN A O 1
ATOM 3503 N N . THR A 1 471 ? -34.504 12.948 -23.556 1.00 75.75 471 THR A N 1
ATOM 3504 C CA . THR A 1 471 ? -34.095 14.337 -23.794 1.00 75.75 471 THR A CA 1
ATOM 3505 C C . THR A 1 471 ? -34.849 14.945 -24.974 1.00 75.75 471 THR A C 1
ATOM 3507 O O . THR A 1 471 ? -34.964 14.331 -26.032 1.00 75.75 471 THR A O 1
ATOM 3510 N N . GLY A 1 472 ? -35.363 16.166 -24.806 1.00 69.00 472 GLY A N 1
ATOM 3511 C CA . GLY A 1 472 ? -36.055 16.892 -25.877 1.00 69.00 472 GLY A CA 1
ATOM 3512 C C . GLY A 1 472 ? -35.148 17.789 -26.725 1.00 69.00 472 GLY A C 1
ATOM 3513 O O . GLY A 1 472 ? -35.589 18.266 -27.762 1.00 69.00 472 GLY A O 1
ATOM 3514 N N . ARG A 1 473 ? -33.915 18.073 -26.271 1.00 67.81 473 ARG A N 1
ATOM 3515 C CA . ARG A 1 473 ? -32.899 18.931 -26.922 1.00 67.81 473 ARG A CA 1
ATOM 3516 C C . ARG A 1 473 ? -31.490 18.509 -26.473 1.00 67.81 473 ARG A C 1
ATOM 3518 O O . ARG A 1 473 ? -31.352 17.564 -25.698 1.00 67.81 473 ARG A O 1
ATOM 3525 N N . ASN A 1 474 ? -30.456 19.243 -26.903 1.00 65.62 474 ASN A N 1
ATOM 3526 C CA . ASN A 1 474 ? -29.057 18.982 -26.527 1.00 65.62 474 ASN A CA 1
ATOM 3527 C C . ASN A 1 474 ? -28.720 19.221 -25.040 1.00 65.62 474 ASN A C 1
ATOM 3529 O O . ASN A 1 474 ? -27.567 19.057 -24.630 1.00 65.62 474 ASN A O 1
ATOM 3533 N N . SER A 1 475 ? -29.711 19.612 -24.241 1.00 67.75 475 SER A N 1
ATOM 3534 C CA . SER A 1 475 ? -29.627 19.709 -22.793 1.00 67.75 475 SER A CA 1
ATOM 3535 C C . SER A 1 475 ? -30.860 19.094 -22.123 1.00 67.75 475 SER A C 1
ATOM 3537 O O . SER A 1 475 ? -31.935 18.997 -22.724 1.00 67.75 475 SER A O 1
ATOM 3539 N N . PHE A 1 476 ? -30.695 18.643 -20.881 1.00 77.56 476 PHE A N 1
ATOM 3540 C CA . PHE A 1 476 ? -31.749 18.074 -20.046 1.00 77.56 476 PHE A CA 1
ATOM 3541 C C . PHE A 1 476 ? -31.719 18.701 -18.655 1.00 77.56 476 PHE A C 1
ATOM 3543 O O . PHE A 1 476 ? -30.647 18.842 -18.076 1.00 77.56 476 PHE A O 1
ATOM 3550 N N . GLU A 1 477 ? -32.889 19.031 -18.118 1.00 82.19 477 GLU A N 1
ATOM 3551 C CA . GLU A 1 477 ? -33.047 19.669 -16.813 1.00 82.19 477 GLU A CA 1
ATOM 3552 C C . GLU A 1 477 ? -34.092 18.920 -15.986 1.00 82.19 477 GLU A C 1
ATOM 3554 O O . GLU A 1 477 ? -35.137 18.516 -16.507 1.00 82.19 477 GLU A O 1
ATOM 3559 N N . TYR A 1 478 ? -33.814 18.739 -14.695 1.00 80.69 478 TYR A N 1
ATOM 3560 C CA . TYR A 1 478 ? -34.782 18.180 -13.760 1.00 80.69 478 TYR A CA 1
ATOM 3561 C C . TYR A 1 478 ? -34.585 18.702 -12.335 1.00 80.69 478 TYR A C 1
ATOM 3563 O O . TYR A 1 478 ? -33.466 18.744 -11.821 1.00 80.69 478 TYR A O 1
ATOM 3571 N N . GLN A 1 479 ? -35.706 19.030 -11.688 1.00 82.00 479 GLN A N 1
ATOM 3572 C CA . GLN A 1 479 ? -35.771 19.435 -10.287 1.00 82.00 479 GLN A CA 1
ATOM 3573 C C . GLN A 1 479 ? -36.080 18.223 -9.408 1.00 82.00 479 GLN A C 1
ATOM 3575 O O . GLN A 1 479 ? -37.148 17.613 -9.529 1.00 82.00 479 GLN A O 1
ATOM 3580 N N . VAL A 1 480 ? -35.187 17.882 -8.483 1.00 70.69 480 VAL A N 1
ATOM 3581 C CA . VAL A 1 480 ? -35.477 16.829 -7.507 1.00 70.69 480 VAL A CA 1
ATOM 3582 C C . VAL A 1 480 ? -36.367 17.342 -6.383 1.00 70.69 480 VAL A C 1
ATOM 3584 O O . VAL A 1 480 ? -36.337 18.510 -6.005 1.00 70.69 480 VAL A O 1
ATOM 3587 N N . LYS A 1 481 ? -37.183 16.442 -5.830 1.00 73.12 481 LYS A N 1
ATOM 3588 C CA . LYS A 1 481 ? -38.183 16.789 -4.809 1.00 73.12 481 LYS A CA 1
ATOM 3589 C C . LYS A 1 481 ? -37.584 17.019 -3.422 1.00 73.12 481 LYS A C 1
ATOM 3591 O O . LYS A 1 481 ? -38.224 17.650 -2.590 1.00 73.12 481 LYS A O 1
ATOM 3596 N N . ARG A 1 482 ? -36.400 16.463 -3.158 1.00 65.75 482 ARG A N 1
ATOM 3597 C CA . ARG A 1 482 ? -35.707 16.543 -1.869 1.00 65.75 482 ARG A CA 1
ATOM 3598 C C . ARG A 1 482 ? -34.188 16.451 -2.056 1.00 65.75 482 ARG A C 1
ATOM 3600 O O . ARG A 1 482 ? -33.764 15.773 -3.000 1.00 65.75 482 ARG A O 1
ATOM 3607 N N . PRO A 1 483 ? -33.392 17.067 -1.164 1.00 54.62 483 PRO A N 1
ATOM 3608 C CA . PRO A 1 483 ? -31.957 16.815 -1.082 1.00 54.62 483 PRO A CA 1
ATOM 3609 C C . PRO A 1 483 ? -31.668 15.317 -0.954 1.00 54.62 483 PRO A C 1
ATOM 3611 O O . PRO A 1 483 ? -32.443 14.578 -0.339 1.00 54.62 483 PRO A O 1
ATOM 3614 N N . GLY A 1 484 ? -30.577 14.854 -1.554 1.00 52.59 484 GLY A N 1
ATOM 3615 C CA . GLY A 1 484 ? -30.188 13.451 -1.500 1.00 52.59 484 GLY A CA 1
ATOM 3616 C C . GLY A 1 484 ? -29.181 13.039 -2.569 1.00 52.59 484 GLY A C 1
ATOM 3617 O O . GLY A 1 484 ? -28.836 13.800 -3.475 1.00 52.59 484 GLY A O 1
ATOM 3618 N N . VAL A 1 485 ? -28.718 11.795 -2.456 1.00 49.28 485 VAL A N 1
ATOM 3619 C CA . VAL A 1 485 ? -27.855 11.147 -3.449 1.00 49.28 485 VAL A CA 1
ATOM 3620 C C . VAL A 1 485 ? -28.724 10.363 -4.424 1.00 49.28 485 VAL A C 1
ATOM 3622 O O . VAL A 1 485 ? -29.574 9.575 -4.007 1.00 49.28 485 VAL A O 1
ATOM 3625 N N . TYR A 1 486 ? -28.481 10.553 -5.717 1.00 59.12 486 TYR A N 1
ATOM 3626 C CA . TYR A 1 486 ? -29.217 9.884 -6.778 1.00 59.12 486 TYR A CA 1
ATOM 3627 C C . TYR A 1 486 ? -28.265 9.255 -7.797 1.00 59.12 486 TYR A C 1
ATOM 3629 O O . TYR A 1 486 ? -27.204 9.795 -8.117 1.00 59.12 486 TYR A O 1
ATOM 3637 N N . ILE A 1 487 ? -28.661 8.111 -8.346 1.00 57.91 487 ILE A N 1
ATOM 3638 C CA . ILE A 1 487 ? -27.955 7.434 -9.433 1.00 57.91 487 ILE A CA 1
ATOM 3639 C C . ILE A 1 487 ? -28.586 7.878 -10.745 1.00 57.91 487 ILE A C 1
ATOM 3641 O O . ILE A 1 487 ? -29.749 7.574 -11.008 1.00 57.91 487 ILE A O 1
ATOM 3645 N N . LEU A 1 488 ? -27.815 8.553 -11.591 1.00 65.06 488 LEU A N 1
ATOM 3646 C CA . LEU A 1 488 ? -28.222 8.949 -12.929 1.00 65.06 488 LEU A CA 1
ATOM 3647 C C . LEU A 1 488 ? -27.680 7.960 -13.963 1.00 65.06 488 LEU A C 1
ATOM 3649 O O . LEU A 1 488 ? -26.483 7.666 -14.014 1.00 65.06 488 LEU A O 1
ATOM 3653 N N . ARG A 1 489 ? -28.566 7.478 -14.831 1.00 66.50 489 ARG A N 1
ATOM 3654 C CA . ARG A 1 489 ? -28.238 6.611 -15.961 1.00 66.50 489 ARG A CA 1
ATOM 3655 C C . ARG A 1 489 ? -28.636 7.268 -17.276 1.00 66.50 489 ARG A C 1
ATOM 3657 O O . ARG A 1 489 ? -29.752 7.770 -17.393 1.00 66.50 489 ARG A O 1
ATOM 3664 N N . ILE A 1 490 ? -27.744 7.233 -18.268 1.00 67.75 490 ILE A N 1
ATOM 3665 C CA . ILE A 1 490 ? -27.934 7.899 -19.568 1.00 67.75 490 ILE A CA 1
ATOM 3666 C C . ILE A 1 490 ? -27.604 6.937 -20.723 1.00 67.75 490 ILE A C 1
ATOM 3668 O O . ILE A 1 490 ? -26.581 6.252 -20.689 1.00 67.75 490 ILE A O 1
ATOM 3672 N N . GLY A 1 491 ? -28.440 6.916 -21.767 1.00 63.84 491 GLY A N 1
ATOM 3673 C CA . GLY A 1 491 ? -28.195 6.193 -23.026 1.00 63.84 491 GLY A CA 1
ATOM 3674 C C . GLY A 1 491 ? -28.999 4.896 -23.200 1.00 63.84 491 GLY A C 1
ATOM 3675 O O . GLY A 1 491 ? -29.595 4.369 -22.256 1.00 63.84 491 GLY A O 1
ATOM 3676 N N . LYS A 1 492 ? -29.065 4.373 -24.436 1.00 50.75 492 LYS A N 1
ATOM 3677 C CA . LYS A 1 492 ? -29.801 3.130 -24.752 1.00 50.75 492 LYS A CA 1
ATOM 3678 C C . LYS A 1 492 ? -29.227 1.954 -23.951 1.00 50.75 492 LYS A C 1
ATOM 3680 O O . LYS A 1 492 ? -28.025 1.730 -23.966 1.00 50.75 492 LYS A O 1
ATOM 3685 N N . GLY A 1 493 ? -30.089 1.226 -23.238 1.00 52.44 493 GLY A N 1
ATOM 3686 C CA . GLY A 1 493 ? -29.677 0.143 -22.332 1.00 52.44 493 GLY A CA 1
ATOM 3687 C C . GLY A 1 493 ? -29.138 0.604 -20.968 1.00 52.44 493 GLY A C 1
ATOM 3688 O O . GLY A 1 493 ? -28.821 -0.247 -20.147 1.00 52.44 493 GLY A O 1
ATOM 3689 N N . LEU A 1 494 ? -29.092 1.921 -20.700 1.00 56.03 494 LEU A N 1
ATOM 3690 C CA . LEU A 1 494 ? -28.631 2.543 -19.446 1.00 56.03 494 LEU A CA 1
ATOM 3691 C C . LEU A 1 494 ? -27.184 2.166 -19.048 1.00 56.03 494 LEU A C 1
ATOM 3693 O O . LEU A 1 494 ? -26.916 1.865 -17.888 1.00 56.03 494 LEU A O 1
ATOM 3697 N N . ALA A 1 495 ? -26.257 2.193 -20.012 1.00 35.47 495 ALA A N 1
ATOM 3698 C CA . ALA A 1 495 ? -24.872 1.730 -19.855 1.00 35.47 495 ALA A CA 1
ATOM 3699 C C . ALA A 1 495 ? -23.903 2.727 -19.174 1.00 35.47 495 ALA A C 1
ATOM 3701 O O . ALA A 1 495 ? -22.867 2.304 -18.669 1.00 35.47 495 ALA A O 1
ATOM 3702 N N . ASN A 1 496 ? -24.219 4.027 -19.111 1.00 46.19 496 ASN A N 1
ATOM 3703 C CA . ASN A 1 496 ? -23.363 5.031 -18.465 1.00 46.19 496 ASN A CA 1
ATOM 3704 C C . ASN A 1 496 ? -23.955 5.483 -17.126 1.00 46.19 496 ASN A C 1
ATOM 3706 O O . ASN A 1 496 ? -25.088 5.970 -17.086 1.00 46.19 496 ASN A O 1
ATOM 3710 N N . HIS A 1 497 ? -23.169 5.354 -16.053 1.00 48.00 497 HIS A N 1
ATOM 3711 C CA . HIS A 1 497 ? -23.564 5.677 -14.682 1.00 48.00 497 HIS A CA 1
ATOM 3712 C C . HIS A 1 497 ? -22.852 6.947 -14.206 1.00 48.00 497 HIS A C 1
ATOM 3714 O O . HIS A 1 497 ? -21.633 7.082 -14.335 1.00 48.00 497 HIS A O 1
ATOM 3720 N N . ARG A 1 498 ? -23.611 7.890 -13.646 1.00 46.97 498 ARG A N 1
ATOM 3721 C CA . ARG A 1 498 ? -23.082 9.044 -12.913 1.00 46.97 498 ARG A CA 1
ATOM 3722 C C . ARG A 1 498 ? -23.823 9.167 -11.596 1.00 46.97 498 ARG A C 1
ATOM 3724 O O . ARG A 1 498 ? -25.039 9.010 -11.547 1.00 46.97 498 ARG A O 1
ATOM 3731 N N . LEU A 1 499 ? -23.088 9.467 -10.539 1.00 35.34 499 LEU A N 1
ATOM 3732 C CA . LEU A 1 499 ? -23.686 9.822 -9.268 1.00 35.34 499 LEU A CA 1
ATOM 3733 C C . LEU A 1 499 ? -23.981 11.324 -9.236 1.00 35.34 499 LEU A C 1
ATOM 3735 O O . LEU A 1 499 ? -23.122 12.117 -9.617 1.00 35.34 499 LEU A O 1
ATOM 3739 N N . LEU A 1 500 ? -25.174 11.703 -8.782 1.00 41.06 500 LEU A N 1
ATOM 3740 C CA . LEU A 1 500 ? -25.563 13.091 -8.546 1.00 41.06 500 LEU A CA 1
ATOM 3741 C C . LEU A 1 500 ? -25.775 13.318 -7.047 1.00 41.06 500 LEU A C 1
ATOM 3743 O O . LEU A 1 500 ? -26.539 12.588 -6.415 1.00 41.06 500 LEU A O 1
ATOM 3747 N N . LEU A 1 501 ? -25.130 14.345 -6.493 1.00 37.47 501 LEU A N 1
ATOM 3748 C CA . LEU A 1 501 ? -25.300 14.770 -5.102 1.00 37.47 501 LEU A CA 1
ATOM 3749 C C . LEU A 1 501 ? -26.071 16.093 -5.062 1.00 37.47 501 LEU A C 1
ATOM 3751 O O . LEU A 1 501 ? -25.510 17.134 -5.393 1.00 37.47 501 LEU A O 1
ATOM 3755 N N . LEU A 1 502 ? -27.345 16.060 -4.668 1.00 45.38 502 LEU A N 1
ATOM 3756 C CA . LEU A 1 502 ? -28.203 17.247 -4.575 1.00 45.38 502 LEU A CA 1
ATOM 3757 C C . LEU A 1 502 ? -28.258 17.699 -3.110 1.00 45.38 502 LEU A C 1
ATOM 3759 O O . LEU A 1 502 ? -28.828 16.987 -2.282 1.00 45.38 502 LEU A O 1
ATOM 3763 N N . LYS A 1 503 ? -27.617 18.836 -2.799 1.00 44.25 503 LYS A N 1
ATOM 3764 C CA . LYS A 1 503 ? -27.637 19.476 -1.470 1.00 44.25 503 LYS A CA 1
ATOM 3765 C C . LYS A 1 503 ? -28.854 20.386 -1.319 1.00 44.25 503 LYS A C 1
ATOM 3767 O O . LYS A 1 503 ? -29.178 21.105 -2.293 1.00 44.25 503 LYS A O 1
#

Sequence (503 aa):
MVDIGENLFGVIQKGARVENVGIRAFVSSQYGTIGVLAKYNYGLIKKCHTEGSAEGPTYIGGIVGRNEGAIDSSYNEASVSGSLNVGGIAGESRSGASISHSYNKGNVHYVDWDKANDRKGFGGIAGTCSGASFIGDYNLADLGLDSSEHYIGLGGILGSGDNCTVDSCYNLGNIGTDSQGTSIGGIFGYHIARINHSYNKGVIRGKLGVGGISGSDGSIYTSYNEGPVYGGDLVGGISGSGDLIIASYNTAPVVGEEDVGGLSGSGGDISFSYNLGTVTGETFVGGIAGDYRKSDLMHAYNIGAVKGDSIVGGIVGERAYDSRIYNTYNFGSVTASSSSNCILGYEFQIYYAKVSSVFYNQDSCAFGDYWNGNEWQNQTTKSFKNETMTTLLNMDTAYWEQGEVYPVLYPYEKILEIRSEIHKALISDIVPAVTFRVRMEGLAFYIDGLTEGTPVAMFDMAGKLEMKANTGRNSFEYQVKRPGVYILRIGKGLANHRLLLLK

pLDDT: mean 80.43, std 19.42, range [25.53, 98.88]

Secondary structure (DSSP, 8-state):
-----S-SEEEE-TT-EEES-EEEEEEE-SSS-EESSEEEESSEEES-EEEEEEEEEEEEESSEEEESSEEES-EE-SEEEEEEEEESSEEEE-TT-EEES-EE-S-EEE-------PPEEEESSEEEEES-EEES-EE-S-EEE--SS--EEEESSEEEEEEEEEES-EE-S-EEE--TT-EEESSEEEEEEEEES-EE-S-EE-SEEEESSEEEEEEEES-EE-S-EE-SEEEESSEEEEEEEES-EE-S-EE-SEEEESSEEE---EES-EE-S-EE-SEEEESSEEEEES-EEES-EE-S-EEESEEEESSEEEEESS-EEEEEEE-S-EEESS-EESSEEEEE--S---EEEEEEETTT-PPPS---S---EEE-HHHHTSTHHHHHTT-TTEE--TTTPPPEE--SS----------GGGTTTT------EEEEETTEEEEESPPTT-EEEEEETTS-EEEEEE-SSSEEEEE-SSSEEEEEEESTTS-EEEEEEE-

Radius of gyration: 24.96 Å; Cα contacts (8 Å, |Δi|>4): 1871; chains: 1; bounding box: 67×40×67 Å

Solvent-accessible surface area (backbone atoms only — not comparable to full-atom values): 22102 Å² total; per-residue (Å²): 136,77,89,42,82,62,43,82,30,67,64,41,48,74,86,40,76,50,65,72,45,76,49,76,46,63,36,55,41,97,63,50,59,36,10,47,50,18,29,33,32,40,18,38,41,30,47,28,36,26,32,53,31,26,39,29,36,30,23,28,4,13,36,22,3,33,32,48,16,41,37,33,51,27,39,13,54,10,35,22,33,22,48,32,20,30,7,12,35,22,2,30,30,31,63,76,11,36,42,26,52,24,39,13,54,14,43,37,39,59,38,96,68,63,91,69,90,62,82,25,12,35,8,29,35,21,0,24,37,36,40,19,38,40,38,48,26,38,13,58,26,49,37,48,42,90,50,76,82,50,53,28,13,34,13,25,36,28,1,26,37,37,58,30,43,38,33,49,28,39,13,56,22,38,37,37,33,84,19,65,46,24,23,28,8,28,38,30,0,31,34,53,30,45,41,30,55,24,38,13,54,18,44,34,37,32,30,24,23,18,10,16,36,26,1,28,44,34,36,41,32,50,27,40,13,60,14,42,26,36,25,29,30,26,13,8,17,36,24,0,26,51,29,32,37,32,51,27,39,12,58,21,44,21,38,25,38,31,24,16,6,14,34,20,0,26,38,32,39,34,31,31,24,38,13,54,14,40,22,37,22,37,35,25,16,6,13,36,24,0,33,40,50,72,30,44,41,31,34,28,39,14,52,16,41,23,37,25,39,35,29,17,5,14,35,28,2,31,38,35,47,68,31,34,44,28,37,28,38,14,52,19,33,50,47,43,77,73,34,39,18,37,43,54,24,40,74,55,92,54,72,90,50,58,69,45,40,37,37,28,23,53,80,50,18,72,77,40,96,82,79,88,87,70,82,70,42,77,35,46,64,70,45,51,56,33,81,65,43,41,62,62,41,72,42,102,38,55,50,75,69,95,75,89,53,65,77,42,50,48,50,85,72,66,84,72,87,69,96,72,80,76,60,76,85,75,49,76,84,77,61,84,91,69,81,56,48,78,51,75,60,62,50,33,41,37,37,40,55,45,58,65,64,39,37,37,35,31,20,40,85,87,68,48,80,74,47,75,53,59,27,87,37,48,47,41,77,52,73,55,95,62,70,47,57,32,44,37,28,42,39,87,91,53,77,42,81,46,81,45,81,33,97

Mean predicted aligned error: 12.7 Å

Foldseek 3Di:
DPQPLAALEAEQAAAREDELEEDEDAHEDADDFDENHYAEYQYEYENYEYAAEYYYEAQWEPHYSEFNYEYYLYEYQYAYEYAAQTEPHTSEYEANYEYENYEYAHEYEYDPSDPDQDEGATEPHIREYENYEYYLYEYPYAYEYPDAEHQWQYEHGMIEYEAYHAENYEYEYAYEYAYQRWQYEPHIRYYQYEHYNYEYAHAYYEEAQWEPGYSDHHEYELYEYNHETEYEAQWEPHTSDDYAAYLYEYQEATEYAAQKEPGTSEEHAHALYEGNYAIEYAAQWEQGTREYEPYEAALYEGQHAIEYAAQYELHTREYEDQYEHALYEGEHAYDYNPAYAPGGSYYDDDDDHDYALYEYACVRYPGDPDDPPDPYYYDHLVRQQDPVSCVSSVDPAWDDDPDRDGIRRADPPHPDPDPDDPDPVVPVPPDDDQDWDWDDDAQKIKIARDQFQKWKWKAAPVRHTPDIDGHHHRMDMDGHPDFHKMWMFIGDVSPDIDIDGHD